Protein AF-A0A6A1UNQ5-F1 (afdb_monomer)

Organism: NCBI:txid262757

pLDDT: mean 76.22, std 17.69, range [30.08, 98.0]

Nearest PDB structures (foldseek):
  4lsc-assembly1_A  TM=9.716E-01  e=6.277E-11  Arabidopsis thaliana
  6fg7-assembly2_B  TM=9.434E-01  e=4.125E-11  Arabidopsis thaliana
  3rj0-assembly1_A  TM=9.861E-01  e=1.740E-10  Arabidopsis thaliana
  4z61-assembly1_C  TM=9.660E-01  e=7.979E-11  Arabidopsis thaliana
  3rgx-assembly1_A  TM=9.832E-01  e=1.600E-09  Arabidopsis thaliana

Sequence (459 aa):
MLQIEQLQKEKLELQIFLDMYGQESSDSRDLMEIKESECRANSQAEVLRNALDEHSLELRVKAANEAEAACQQRLSAAEAEISHLRVELDASERDVLELTEAIRRKDVEAEAYIAEIETIGQAYEDMQTQNQHLLQQVTERDDYNLKLVSESVKTKQARSVLLSEKQALAKQLRQINASVESLKMRISQSEEQFESCRWRLFVTEAIRSTQEERHLAVNLETAKWELADAEKELKWLKAAVASSEKEYEQIEPDRDDLQIDFENERSSRKKLEEELMELNTKVAEMTSEAGEAAIQKLLDEIKSCKSILKCSVCSDRPKETISVANNSLNGSIPIEIGHLKQLQGLCLSHNNLSGKIPDQISDLTNLEILDLSANQLTGEIPASLANLHFLDKFSIASNKLHGPIPSGTQLQSFNAICYEGNSGLCGPPLPNQCAHITGNKGDNDIHDEENKHQSHGFI

Radius of gyration: 66.49 Å; Cα contacts (8 Å, |Δi|>4): 310; chains: 1; bounding box: 176×73×215 Å

Mean predicted aligned error: 22.33 Å

Foldseek 3Di:
DVVVVVVVVVVVVVVVVVVVVVVVVVPPPPPVVVVVVVVVVVVVVVVVVVVVVVVVLVVVVVVLVVLLVVLVVVLVVVLVVVVVVVVVVVVVVVVVVVVVVVVVVVVVVVVVVVVVVVVVVVVVVVVVVVVVVVVVVVVVVVVVVVVVVVVVVVVVVVVVVVVVVVVVVVVVVVVVVVVVVVVVVVVVVVVDPDDDDDDDPPPPVVVVVVVVVVVVVVVVVVVVVVVVVVVVVVVVVVVVVVVVVVVVVVVVVVVVVVVVVVVVVVVVVVVVVVVVVVVVVVVCVCVPPVVVVVVVVVVVSSVVSVVSSVDPSCVPPPAAEDAPEQDADEEEDDLCVLVPQRHQYYHHYNYAYEEADHLSVLSNQNHQYDHQYHYAYEEEDPLSVLSNVNHNYAAHEQYQYADEDNPPGCSLVDAPNSHYNHPHYADPPDPHHDDPPPDDPDDDDDDDDDDDDDDDDDD

Secondary structure (DSSP, 8-state):
-HHHHHHHHHHHHHHHHHHHHHHHTT----HHHHHHHHHHHHHHHHHHHHHHHHHHHHHHHHHHHHHHHHHHHHHHHHHHHHHHHHHHHHHHHHHHHHHHHHHHHHHHHHHHHHHHHHHHHHHHHHHHHHHHHHHHHHHHHHHHHHHHHHHHHHHHHHHHHHHHHHHHHHHHHHHHHHHHHHHHHHHHTTT-S-----SSSSSTTHHHHHHHHHHHHHHHHHHHHHHHHHHHHHHHHHHHHHHHHHHHHHHHHHHHHHHHHHHHHHHHHHHHHHHHHHHHHHHHHHTSHHHHHHHHHHHHHHHHHHHHHT-TTGGGS--EEEE--SS--EEPPPGGGGG-TTEEEEE--SSEEEEPPPGGGTT-TT--EEE--SSEEEEPPPGGGGG-TT--EEE--SSEEEEE--TTSGGGGS-GGGTTT-TEEESTTSS-PPP------------------------

Structure (mmCIF, N/CA/C/O backbone):
data_AF-A0A6A1UNQ5-F1
#
_entry.id   AF-A0A6A1UNQ5-F1
#
loop_
_atom_site.group_PDB
_atom_site.id
_atom_site.type_symbol
_atom_site.label_atom_id
_atom_site.label_alt_id
_atom_site.label_comp_id
_atom_site.label_asym_id
_atom_site.label_entity_id
_atom_site.label_seq_id
_atom_site.pdbx_PDB_ins_code
_atom_site.Cartn_x
_atom_site.Cartn_y
_atom_site.Cartn_z
_atom_site.occupancy
_atom_site.B_iso_or_equiv
_atom_site.auth_seq_id
_atom_site.auth_comp_id
_atom_site.auth_asym_id
_atom_site.auth_atom_id
_atom_site.pdbx_PDB_model_num
ATOM 1 N N . MET A 1 1 ? 103.654 -16.422 -97.496 1.00 58.81 1 MET A N 1
ATOM 2 C CA . MET A 1 1 ? 102.322 -17.005 -97.223 1.00 58.81 1 MET A CA 1
ATOM 3 C C . MET A 1 1 ? 101.925 -16.834 -95.761 1.00 58.81 1 MET A C 1
ATOM 5 O O . MET A 1 1 ? 100.961 -16.126 -95.533 1.00 58.81 1 MET A O 1
ATOM 9 N N . LEU A 1 2 ? 102.713 -17.322 -94.795 1.00 59.50 2 LEU A N 1
ATOM 10 C CA . LEU A 1 2 ? 102.436 -17.196 -93.347 1.00 59.50 2 LEU A CA 1
ATOM 11 C C . LEU A 1 2 ? 102.111 -15.771 -92.843 1.00 59.50 2 LEU A C 1
ATOM 13 O O . LEU A 1 2 ? 101.219 -15.588 -92.026 1.00 59.50 2 LEU A O 1
ATOM 17 N N . GLN A 1 3 ? 102.780 -14.741 -93.365 1.00 59.69 3 GLN A N 1
ATOM 18 C CA . GLN A 1 3 ? 102.559 -13.349 -92.940 1.00 59.69 3 GLN A CA 1
ATOM 19 C C . GLN A 1 3 ? 101.231 -12.750 -93.445 1.00 59.69 3 GLN A C 1
ATOM 21 O O . GLN A 1 3 ? 100.698 -11.828 -92.838 1.00 59.69 3 GLN A O 1
ATOM 26 N N . ILE A 1 4 ? 100.685 -13.283 -94.544 1.00 71.12 4 ILE A N 1
ATOM 27 C CA . ILE A 1 4 ? 99.408 -12.832 -95.121 1.00 71.12 4 ILE A CA 1
ATOM 28 C C . ILE A 1 4 ? 98.239 -13.457 -94.353 1.00 71.12 4 ILE A C 1
ATOM 30 O O . ILE A 1 4 ? 97.272 -12.761 -94.059 1.00 71.12 4 ILE A O 1
ATOM 34 N N . GLU A 1 5 ? 98.353 -14.729 -93.964 1.00 72.44 5 GLU A N 1
ATOM 35 C CA . GLU A 1 5 ? 97.358 -15.394 -93.110 1.00 72.44 5 GLU A CA 1
ATOM 36 C C . GLU A 1 5 ? 97.272 -14.749 -91.724 1.00 72.44 5 GLU A C 1
ATOM 38 O O . GLU A 1 5 ? 96.177 -14.573 -91.194 1.00 72.44 5 GLU A O 1
ATOM 43 N N . GLN A 1 6 ? 98.406 -14.327 -91.156 1.00 73.81 6 GLN A N 1
ATOM 44 C CA . GLN A 1 6 ? 98.418 -13.654 -89.858 1.00 73.81 6 GLN A CA 1
ATOM 45 C C . GLN A 1 6 ? 97.733 -12.282 -89.907 1.00 73.81 6 GLN A C 1
ATOM 47 O O . GLN A 1 6 ? 96.902 -11.984 -89.054 1.00 73.81 6 GLN A O 1
ATOM 52 N N . LEU A 1 7 ? 97.985 -11.495 -90.957 1.00 74.19 7 LEU A N 1
ATOM 53 C CA . LEU A 1 7 ? 97.310 -10.210 -91.167 1.00 74.19 7 LEU A CA 1
ATOM 54 C C . LEU A 1 7 ? 95.812 -10.370 -91.473 1.00 74.19 7 LEU A C 1
ATOM 56 O O . LEU A 1 7 ? 95.006 -9.527 -91.087 1.00 74.19 7 LEU A O 1
ATOM 60 N N . GLN A 1 8 ? 95.411 -11.450 -92.150 1.00 75.69 8 GLN A N 1
ATOM 61 C CA . GLN A 1 8 ? 93.995 -11.763 -92.362 1.00 75.69 8 GLN A CA 1
ATOM 62 C C . GLN A 1 8 ? 93.298 -12.174 -91.066 1.00 75.69 8 GLN A C 1
ATOM 64 O O . GLN A 1 8 ? 92.148 -11.791 -90.857 1.00 75.69 8 GLN A O 1
ATOM 69 N N . LYS A 1 9 ? 93.995 -12.898 -90.186 1.00 79.19 9 LYS A N 1
ATOM 70 C CA . LYS A 1 9 ? 93.487 -13.270 -88.866 1.00 79.19 9 LYS A CA 1
ATOM 71 C C . LYS A 1 9 ? 93.325 -12.048 -87.960 1.00 79.19 9 LYS A C 1
ATOM 73 O O . LYS A 1 9 ? 92.250 -11.864 -87.403 1.00 79.19 9 LYS A O 1
ATOM 78 N N . GLU A 1 10 ? 94.325 -11.171 -87.902 1.00 79.62 10 GLU A N 1
ATOM 79 C CA . GLU A 1 10 ? 94.249 -9.913 -87.143 1.00 79.62 10 GLU A CA 1
ATOM 80 C C . GLU A 1 10 ? 93.147 -8.986 -87.676 1.00 79.62 10 GLU A C 1
ATOM 82 O O . GLU A 1 10 ? 92.424 -8.367 -86.899 1.00 79.62 10 GLU A O 1
ATOM 87 N N . LYS A 1 11 ? 92.944 -8.934 -89.000 1.00 81.06 11 LYS A N 1
ATOM 88 C CA . LYS A 1 11 ? 91.827 -8.192 -89.603 1.00 81.06 11 LYS A CA 1
ATOM 89 C C . LYS A 1 11 ? 90.465 -8.770 -89.204 1.00 81.06 11 LYS A C 1
ATOM 91 O O . LYS A 1 11 ? 89.532 -8.004 -88.982 1.00 81.06 11 LYS A O 1
ATOM 96 N N . LEU A 1 12 ? 90.339 -10.096 -89.136 1.00 79.88 12 LEU A N 1
ATOM 97 C CA . LEU A 1 12 ? 89.098 -10.756 -88.726 1.00 79.88 12 LEU A CA 1
ATOM 98 C C . LEU A 1 12 ? 88.808 -10.509 -87.239 1.00 79.88 12 LEU A C 1
ATOM 100 O O . LEU A 1 12 ? 87.676 -10.204 -86.882 1.00 79.88 12 LEU A O 1
ATOM 104 N N . GLU A 1 13 ? 89.837 -10.579 -86.391 1.00 76.50 13 GLU A N 1
ATOM 105 C CA . GLU A 1 13 ? 89.735 -10.280 -84.959 1.00 76.50 13 GLU A CA 1
ATOM 106 C C . GLU A 1 13 ? 89.349 -8.811 -84.725 1.00 76.50 13 GLU A C 1
ATOM 108 O O . GLU A 1 13 ? 88.429 -8.536 -83.958 1.00 76.50 13 GLU A O 1
ATOM 113 N N . LEU A 1 14 ? 89.957 -7.867 -85.450 1.00 76.56 14 LEU A N 1
ATOM 114 C CA . LEU A 1 14 ? 89.588 -6.448 -85.385 1.00 76.56 14 LEU A CA 1
ATOM 115 C C . LEU A 1 14 ? 88.168 -6.172 -85.899 1.00 76.56 14 LEU A C 1
ATOM 117 O O . LEU A 1 14 ? 87.483 -5.323 -85.336 1.00 76.56 14 LEU A O 1
ATOM 121 N N . GLN A 1 15 ? 87.706 -6.891 -86.928 1.00 75.62 15 GLN A N 1
ATOM 122 C CA . GLN A 1 15 ? 86.331 -6.778 -87.425 1.00 75.62 15 GLN A CA 1
ATOM 123 C C . GLN A 1 15 ? 85.318 -7.289 -86.392 1.00 75.62 15 GLN A C 1
ATOM 125 O O . GLN A 1 15 ? 84.301 -6.642 -86.172 1.00 75.62 15 GLN A O 1
ATOM 130 N N . ILE A 1 16 ? 85.628 -8.391 -85.702 1.00 75.94 16 ILE A N 1
ATOM 131 C CA . ILE A 1 16 ? 84.797 -8.920 -84.612 1.00 75.94 16 ILE A CA 1
ATOM 132 C C . ILE A 1 16 ? 84.729 -7.921 -83.447 1.00 75.94 16 ILE A C 1
ATOM 134 O O . ILE A 1 16 ? 83.651 -7.693 -82.904 1.00 75.94 16 ILE A O 1
ATOM 138 N N . PHE A 1 17 ? 85.846 -7.276 -83.091 1.00 70.62 17 PHE A N 1
ATOM 139 C CA . PHE A 1 17 ? 85.850 -6.235 -82.057 1.00 70.62 17 PHE A CA 1
ATOM 140 C C . PHE A 1 17 ? 85.042 -4.990 -82.457 1.00 70.62 17 PHE A C 1
ATOM 142 O O . PHE A 1 17 ? 84.360 -4.415 -81.610 1.00 70.62 17 PHE A O 1
ATOM 149 N N . LEU A 1 18 ? 85.079 -4.590 -83.732 1.00 66.94 18 LEU A N 1
ATOM 150 C CA . LEU A 1 18 ? 84.267 -3.492 -84.272 1.00 66.94 18 LEU A CA 1
ATOM 151 C C . LEU A 1 18 ? 82.770 -3.826 -84.290 1.00 66.94 18 LEU A C 1
ATOM 153 O O . LEU A 1 18 ? 81.961 -2.972 -83.932 1.00 66.94 18 LEU A O 1
ATOM 157 N N . ASP A 1 19 ? 82.406 -5.060 -84.639 1.00 67.12 19 ASP A N 1
ATOM 158 C CA . ASP A 1 19 ? 81.012 -5.515 -84.642 1.00 67.12 19 ASP A CA 1
ATOM 159 C C . ASP A 1 19 ? 80.464 -5.655 -83.205 1.00 67.12 19 ASP A C 1
ATOM 161 O O . ASP A 1 19 ? 79.314 -5.296 -82.950 1.00 67.12 19 ASP A O 1
ATOM 165 N N . MET A 1 20 ? 81.296 -6.067 -82.237 1.00 60.88 20 MET A N 1
ATOM 166 C CA . MET A 1 20 ? 80.952 -6.074 -80.805 1.00 60.88 20 MET A CA 1
ATOM 167 C C . MET A 1 20 ? 80.723 -4.663 -80.240 1.00 60.88 20 MET A C 1
ATOM 169 O O . MET A 1 20 ? 79.710 -4.426 -79.586 1.00 60.88 20 MET A O 1
ATOM 173 N N . TYR A 1 21 ? 81.621 -3.708 -80.514 1.00 57.09 21 TYR A N 1
ATOM 174 C CA . TYR A 1 21 ? 81.447 -2.317 -80.066 1.00 57.09 21 TYR A CA 1
ATOM 175 C C . TYR A 1 21 ? 80.288 -1.610 -80.793 1.00 57.09 21 TYR A C 1
ATOM 177 O O . TYR A 1 21 ? 79.617 -0.756 -80.211 1.00 57.09 21 TYR A O 1
ATOM 185 N N . GLY A 1 22 ? 80.000 -1.990 -82.043 1.00 58.03 22 GLY A N 1
ATOM 186 C CA . GLY A 1 22 ? 78.801 -1.561 -82.765 1.00 58.03 22 GLY A CA 1
ATOM 187 C C . GLY A 1 22 ? 77.507 -2.056 -82.106 1.00 58.03 22 GLY A C 1
ATOM 188 O O . GLY A 1 22 ? 76.525 -1.310 -82.038 1.00 58.03 22 GLY A O 1
ATOM 189 N N . GLN A 1 23 ? 77.514 -3.271 -81.546 1.00 52.44 23 GLN A N 1
ATOM 190 C CA . GLN A 1 23 ? 76.373 -3.833 -80.818 1.00 52.44 23 GLN A CA 1
ATOM 191 C C . GLN A 1 23 ? 76.189 -3.238 -79.413 1.00 52.44 23 GLN A C 1
ATOM 193 O O . GLN A 1 23 ? 75.061 -2.921 -79.050 1.00 52.44 23 GLN A O 1
ATOM 198 N N . GLU A 1 24 ? 77.258 -2.949 -78.665 1.00 47.50 24 GLU A N 1
ATOM 199 C CA . GLU A 1 24 ? 77.140 -2.237 -77.375 1.00 47.50 24 GLU A CA 1
ATOM 200 C C . GLU A 1 24 ? 76.634 -0.788 -77.523 1.00 47.50 24 GLU A C 1
ATOM 202 O O . GLU A 1 24 ? 76.047 -0.241 -76.592 1.00 47.50 24 GLU A O 1
ATOM 207 N N . SER A 1 25 ? 76.789 -0.168 -78.701 1.00 48.22 25 SER A N 1
ATOM 208 C CA . SER A 1 25 ? 76.203 1.151 -78.998 1.00 48.22 25 SER A CA 1
ATOM 209 C C . SER A 1 25 ? 74.740 1.109 -79.466 1.00 48.22 25 SER A C 1
ATOM 211 O O . SER A 1 25 ? 74.095 2.154 -79.535 1.00 48.22 25 SER A O 1
ATOM 213 N N . SER A 1 26 ? 74.212 -0.079 -79.787 1.00 47.91 26 SER A N 1
ATOM 214 C CA . SER A 1 26 ? 72.821 -0.279 -80.228 1.00 47.91 26 SER A CA 1
ATOM 215 C C . SER A 1 26 ? 71.941 -0.984 -79.196 1.00 47.91 26 SER A C 1
ATOM 217 O O . SER A 1 26 ? 70.724 -0.970 -79.347 1.00 47.91 26 SER A O 1
ATOM 219 N N . ASP A 1 27 ? 72.515 -1.476 -78.095 1.00 48.84 27 ASP A N 1
ATOM 220 C CA . ASP A 1 27 ? 71.769 -1.888 -76.900 1.00 48.84 27 ASP A CA 1
ATOM 221 C C . ASP A 1 27 ? 71.540 -0.702 -75.934 1.00 48.84 27 ASP A C 1
ATOM 223 O O . ASP A 1 27 ? 71.506 -0.838 -74.712 1.00 48.84 27 ASP A O 1
ATOM 227 N N . SER A 1 28 ? 71.332 0.497 -76.496 1.00 48.97 28 SER A N 1
ATOM 228 C CA . SER A 1 28 ? 70.582 1.558 -75.822 1.00 48.97 28 SER A CA 1
ATOM 229 C C . SER A 1 28 ? 69.104 1.195 -75.916 1.00 48.97 28 SER A C 1
ATOM 231 O O . SER A 1 28 ? 68.354 1.770 -76.700 1.00 48.97 28 SER A O 1
ATOM 233 N N . ARG A 1 29 ? 68.651 0.246 -75.088 1.00 54.19 29 ARG A N 1
ATOM 234 C CA . ARG A 1 29 ? 67.328 0.463 -74.495 1.00 54.19 29 ARG A CA 1
ATOM 235 C C . ARG A 1 29 ? 67.486 1.754 -73.726 1.00 54.19 29 ARG A C 1
ATOM 237 O O . ARG A 1 29 ? 68.144 1.761 -72.683 1.00 54.19 29 ARG A O 1
ATOM 244 N N . ASP A 1 30 ? 67.008 2.841 -74.325 1.00 57.91 30 ASP A N 1
ATOM 245 C CA . ASP A 1 30 ? 67.205 4.179 -73.805 1.00 57.91 30 ASP A CA 1
ATOM 246 C C . ASP A 1 30 ? 66.888 4.138 -72.314 1.00 57.91 30 ASP A C 1
ATOM 248 O O . ASP A 1 30 ? 65.878 3.584 -71.882 1.00 57.91 30 ASP A O 1
ATOM 252 N N . LEU A 1 31 ? 67.766 4.696 -71.486 1.00 57.25 31 LEU A N 1
ATOM 253 C CA . LEU A 1 31 ? 67.585 4.751 -70.030 1.00 57.25 31 LEU A CA 1
ATOM 254 C C . LEU A 1 31 ? 66.201 5.341 -69.658 1.00 57.25 31 LEU A C 1
ATOM 256 O O . LEU A 1 31 ? 65.671 5.110 -68.572 1.00 57.25 31 LEU A O 1
ATOM 260 N N . MET A 1 32 ? 65.609 6.069 -70.608 1.00 62.66 32 MET A N 1
ATOM 261 C CA . MET A 1 32 ? 64.231 6.535 -70.660 1.00 62.66 32 MET A CA 1
ATOM 262 C C . MET A 1 32 ? 63.181 5.415 -70.787 1.00 62.66 32 MET A C 1
ATOM 264 O O . MET A 1 32 ? 62.243 5.425 -70.004 1.00 62.66 32 MET A O 1
ATOM 268 N N . GLU A 1 33 ? 63.330 4.430 -71.675 1.00 63.22 33 GLU A N 1
ATOM 269 C CA . GLU A 1 33 ? 62.412 3.286 -71.825 1.00 63.22 33 GLU A CA 1
ATOM 270 C C . GLU A 1 33 ? 62.421 2.363 -70.600 1.00 63.22 33 GLU A C 1
ATOM 272 O O . GLU A 1 33 ? 61.367 1.878 -70.181 1.00 63.22 33 GLU A O 1
ATOM 277 N N . ILE A 1 34 ? 63.589 2.156 -69.976 1.00 64.69 34 ILE A N 1
ATOM 278 C CA . ILE A 1 34 ? 63.697 1.380 -68.729 1.00 64.69 34 ILE A CA 1
ATOM 279 C C . ILE A 1 34 ? 62.994 2.126 -67.591 1.00 64.69 34 ILE A C 1
ATOM 281 O O . ILE A 1 34 ? 62.132 1.542 -66.934 1.00 64.69 34 ILE A O 1
ATOM 285 N N . LYS A 1 35 ? 63.268 3.426 -67.415 1.00 67.31 35 LYS A N 1
ATOM 286 C CA . LYS A 1 35 ? 62.558 4.269 -66.436 1.00 67.31 35 LYS A CA 1
ATOM 287 C C . LYS A 1 35 ? 61.059 4.334 -66.700 1.00 67.31 35 LYS A C 1
ATOM 289 O O . LYS A 1 35 ? 60.270 4.336 -65.765 1.00 67.31 35 LYS A O 1
ATOM 294 N N . GLU A 1 36 ? 60.647 4.369 -67.959 1.00 69.94 36 GLU A N 1
ATOM 295 C CA . GLU A 1 36 ? 59.236 4.386 -68.326 1.00 69.94 36 GLU A CA 1
ATOM 296 C C . GLU A 1 36 ? 58.572 3.027 -68.052 1.00 69.94 36 GLU A C 1
ATOM 298 O O . GLU A 1 36 ? 57.441 2.977 -67.574 1.00 69.94 36 GLU A O 1
ATOM 303 N N . SER A 1 37 ? 59.276 1.912 -68.278 1.00 69.00 37 SER A N 1
ATOM 304 C CA . SER A 1 37 ? 58.806 0.573 -67.900 1.00 69.00 37 SER A CA 1
ATOM 305 C C . SER A 1 37 ? 58.693 0.396 -66.380 1.00 69.00 37 SER A C 1
ATOM 307 O O . SER A 1 37 ? 57.712 -0.176 -65.911 1.00 69.00 37 SER A O 1
ATOM 309 N N . GLU A 1 38 ? 59.623 0.967 -65.613 1.00 68.81 38 GLU A N 1
ATOM 310 C CA . GLU A 1 38 ? 59.606 0.980 -64.148 1.00 68.81 38 GLU A CA 1
ATOM 311 C C . GLU A 1 38 ? 58.481 1.875 -63.605 1.00 68.81 38 GLU A C 1
ATOM 313 O O . GLU A 1 38 ? 57.724 1.454 -62.735 1.00 68.81 38 GLU A O 1
ATOM 318 N N . CYS A 1 39 ? 58.283 3.070 -64.174 1.00 72.94 39 CYS A N 1
ATOM 319 C CA . CYS A 1 39 ? 57.145 3.937 -63.854 1.00 72.94 39 CYS A CA 1
ATOM 320 C C . CYS A 1 39 ? 55.804 3.261 -64.168 1.00 72.94 39 CYS A C 1
ATOM 322 O O . CYS A 1 39 ? 54.873 3.353 -63.369 1.00 72.94 39 CYS A O 1
ATOM 324 N N . ARG A 1 40 ? 55.696 2.550 -65.299 1.00 73.75 40 ARG A N 1
ATOM 325 C CA . ARG A 1 40 ? 54.497 1.770 -65.644 1.00 73.75 40 ARG A CA 1
ATOM 326 C C . ARG A 1 40 ? 54.254 0.640 -64.645 1.00 73.75 40 ARG A C 1
ATOM 328 O O . ARG A 1 40 ? 53.124 0.484 -64.193 1.00 73.75 40 ARG A O 1
ATOM 335 N N . ALA A 1 41 ? 55.292 -0.101 -64.262 1.00 68.88 41 ALA A N 1
ATOM 336 C CA . ALA A 1 41 ? 55.184 -1.169 -63.271 1.00 68.88 41 ALA A CA 1
ATOM 337 C C . ALA A 1 41 ? 54.799 -0.633 -61.880 1.00 68.88 41 ALA A C 1
ATOM 339 O O . ALA A 1 41 ? 53.916 -1.193 -61.237 1.00 68.88 41 ALA A O 1
ATOM 340 N N . ASN A 1 42 ? 55.384 0.488 -61.447 1.00 69.62 42 ASN A N 1
ATOM 341 C CA . ASN A 1 42 ? 55.041 1.142 -60.181 1.00 69.62 42 ASN A CA 1
ATOM 342 C C . ASN A 1 42 ? 53.610 1.691 -60.187 1.00 69.62 42 ASN A C 1
ATOM 344 O O . ASN A 1 42 ? 52.881 1.492 -59.221 1.00 69.62 42 ASN A O 1
ATOM 348 N N . SER A 1 43 ? 53.173 2.307 -61.289 1.00 76.50 43 SER A N 1
ATOM 349 C CA . SER A 1 43 ? 51.791 2.771 -61.440 1.00 76.50 43 SER A CA 1
ATOM 350 C C . SER A 1 43 ? 50.796 1.605 -61.422 1.00 76.50 43 SER A C 1
ATOM 352 O O . SER A 1 43 ? 49.768 1.684 -60.757 1.00 76.50 43 SER A O 1
ATOM 354 N N . GLN A 1 44 ? 51.114 0.483 -62.075 1.00 73.38 44 GLN A N 1
ATOM 355 C CA . GLN A 1 44 ? 50.281 -0.723 -62.035 1.00 73.38 44 GLN A CA 1
ATOM 356 C C . GLN A 1 44 ? 50.243 -1.364 -60.641 1.00 73.38 44 GLN A C 1
ATOM 358 O O . GLN A 1 44 ? 49.175 -1.775 -60.189 1.00 73.38 44 GLN A O 1
ATOM 363 N N . ALA A 1 45 ? 51.377 -1.419 -59.940 1.00 66.06 45 ALA A N 1
ATOM 364 C CA . ALA A 1 45 ? 51.443 -1.902 -58.563 1.00 66.06 45 ALA A CA 1
ATOM 365 C C . ALA A 1 45 ? 50.639 -1.006 -57.607 1.00 66.06 45 ALA A C 1
ATOM 367 O O . ALA A 1 45 ? 49.970 -1.510 -56.709 1.00 66.06 45 ALA A O 1
ATOM 368 N N . GLU A 1 46 ? 50.653 0.309 -57.824 1.00 73.00 46 GLU A N 1
ATOM 369 C CA . GLU A 1 46 ? 49.872 1.269 -57.048 1.00 73.00 46 GLU A CA 1
ATOM 370 C C . GLU A 1 46 ? 48.366 1.139 -57.308 1.00 73.00 46 GLU A C 1
ATOM 372 O O . GLU A 1 46 ? 47.590 1.128 -56.357 1.00 73.00 46 GLU A O 1
ATOM 377 N N . VAL A 1 47 ? 47.946 0.931 -58.561 1.00 77.94 47 VAL A N 1
ATOM 378 C CA . VAL A 1 47 ? 46.539 0.643 -58.895 1.00 77.94 47 VAL A CA 1
ATOM 379 C C . VAL A 1 47 ? 46.068 -0.657 -58.240 1.00 77.94 47 VAL A C 1
ATOM 381 O O . VAL A 1 47 ? 44.984 -0.691 -57.664 1.00 77.94 47 VAL A O 1
ATOM 384 N N . LEU A 1 48 ? 46.880 -1.718 -58.280 1.00 62.56 48 LEU A N 1
ATOM 385 C CA . LEU A 1 48 ? 46.545 -2.992 -57.637 1.00 62.56 48 LEU A CA 1
ATOM 386 C C . LEU A 1 48 ? 46.498 -2.880 -56.110 1.00 62.56 48 LEU A C 1
ATOM 388 O O . LEU A 1 48 ? 45.609 -3.460 -55.492 1.00 62.56 48 LEU A O 1
ATOM 392 N N . ARG A 1 49 ? 47.417 -2.119 -55.503 1.00 66.19 49 ARG A N 1
ATOM 393 C CA . ARG A 1 49 ? 47.399 -1.827 -54.064 1.00 66.19 49 ARG A CA 1
ATOM 394 C C . ARG A 1 49 ? 46.121 -1.084 -53.677 1.00 66.19 49 ARG A C 1
ATOM 396 O O . ARG A 1 49 ? 45.432 -1.526 -52.768 1.00 66.19 49 ARG A O 1
ATOM 403 N N . ASN A 1 50 ? 45.762 -0.039 -54.423 1.00 69.19 50 ASN A N 1
ATOM 404 C CA . ASN A 1 50 ? 44.544 0.731 -54.174 1.00 69.19 50 ASN A CA 1
ATOM 405 C C . ASN A 1 50 ? 43.280 -0.133 -54.327 1.00 69.19 50 ASN A C 1
ATOM 407 O O . ASN A 1 50 ? 42.396 -0.066 -53.481 1.00 69.19 50 ASN A O 1
ATOM 411 N N . ALA A 1 51 ? 43.218 -0.995 -55.348 1.00 66.38 51 ALA A N 1
ATOM 412 C CA . ALA A 1 51 ? 42.091 -1.910 -55.548 1.00 66.38 51 ALA A CA 1
ATOM 413 C C . ALA A 1 51 ? 41.972 -2.960 -54.424 1.00 66.38 51 ALA A C 1
ATOM 415 O O . ALA A 1 51 ? 40.869 -3.326 -54.020 1.00 66.38 51 ALA A O 1
ATOM 416 N N . LEU A 1 52 ? 43.102 -3.446 -53.898 1.00 61.81 52 LEU A N 1
ATOM 417 C CA . LEU A 1 52 ? 43.120 -4.377 -52.768 1.00 61.81 52 LEU A CA 1
ATOM 418 C C . LEU A 1 52 ? 42.681 -3.689 -51.465 1.00 61.81 52 LEU A C 1
ATOM 420 O O . LEU A 1 52 ? 41.915 -4.267 -50.692 1.00 61.81 52 LEU A O 1
ATOM 424 N N . ASP A 1 53 ? 43.130 -2.452 -51.242 1.00 65.81 53 ASP A N 1
ATOM 425 C CA . ASP A 1 53 ? 42.744 -1.644 -50.086 1.00 65.81 53 ASP A CA 1
ATOM 426 C C . ASP A 1 53 ? 41.241 -1.322 -50.110 1.00 65.81 53 ASP A C 1
ATOM 428 O O . ASP A 1 53 ? 40.573 -1.479 -49.083 1.00 65.81 53 ASP A O 1
ATOM 432 N N . GLU A 1 54 ? 40.695 -0.973 -51.279 1.00 66.50 54 GLU A N 1
ATOM 433 C CA . GLU A 1 54 ? 39.267 -0.720 -51.512 1.00 66.50 54 GLU A CA 1
ATOM 434 C C . GLU A 1 54 ? 38.421 -1.974 -51.251 1.00 66.50 54 GLU A C 1
ATOM 436 O O . GLU A 1 54 ? 37.469 -1.930 -50.470 1.00 66.50 54 GLU A O 1
ATOM 441 N N . HIS A 1 55 ? 38.827 -3.134 -51.775 1.00 68.75 55 HIS A N 1
ATOM 442 C CA . HIS A 1 55 ? 38.128 -4.391 -51.503 1.00 68.75 55 HIS A CA 1
ATOM 443 C C . HIS A 1 55 ? 38.204 -4.802 -50.018 1.00 68.75 55 HIS A C 1
ATOM 445 O O . HIS A 1 55 ? 37.231 -5.297 -49.443 1.00 68.75 55 HIS A O 1
ATOM 451 N N . SER A 1 56 ? 39.337 -4.552 -49.348 1.00 66.69 56 SER A N 1
ATOM 452 C CA . SER A 1 56 ? 39.459 -4.764 -47.897 1.00 66.69 56 SER A CA 1
ATOM 453 C C . SER A 1 56 ? 38.530 -3.846 -47.096 1.00 66.69 56 SER A C 1
ATOM 455 O O . SER A 1 56 ? 38.067 -4.210 -46.012 1.00 66.69 56 SER A O 1
ATOM 457 N N . LEU A 1 57 ? 38.281 -2.632 -47.597 1.00 66.31 57 LEU A N 1
ATOM 458 C CA . LEU A 1 57 ? 37.388 -1.663 -46.981 1.00 66.31 57 LEU A CA 1
ATOM 459 C C . LEU A 1 57 ? 35.932 -2.098 -47.164 1.00 66.31 57 LEU A C 1
ATOM 461 O O . LEU A 1 57 ? 35.199 -2.123 -46.181 1.00 66.31 57 LEU A O 1
ATOM 465 N N . GLU A 1 58 ? 35.538 -2.540 -48.359 1.00 70.69 58 GLU A N 1
ATOM 466 C CA . GLU A 1 58 ? 34.200 -3.088 -48.624 1.00 70.69 58 GLU A CA 1
ATOM 467 C C . GLU A 1 58 ? 33.870 -4.282 -47.721 1.00 70.69 58 GLU A C 1
ATOM 469 O O . GLU A 1 58 ? 32.788 -4.339 -47.134 1.00 70.69 58 GLU A O 1
ATOM 474 N N . LEU A 1 59 ? 34.810 -5.218 -47.554 1.00 66.69 59 LEU A N 1
ATOM 475 C CA . LEU A 1 59 ? 34.625 -6.371 -46.669 1.00 66.69 59 LEU A CA 1
ATOM 476 C C . LEU A 1 59 ? 34.491 -5.951 -45.199 1.00 66.69 59 LEU A C 1
ATOM 478 O O . LEU A 1 59 ? 33.642 -6.488 -44.485 1.00 66.69 59 LEU A O 1
ATOM 482 N N . ARG A 1 60 ? 35.279 -4.965 -44.749 1.00 61.22 60 ARG A N 1
ATOM 483 C CA . ARG A 1 60 ? 35.167 -4.403 -43.393 1.00 61.22 60 ARG A CA 1
ATOM 484 C C . ARG A 1 60 ? 33.841 -3.680 -43.178 1.00 61.22 60 ARG A C 1
ATOM 486 O O . ARG A 1 60 ? 33.230 -3.863 -42.131 1.00 61.22 60 ARG A O 1
ATOM 493 N N . VAL A 1 61 ? 33.374 -2.911 -44.160 1.00 65.44 61 VAL A N 1
ATOM 494 C CA . VAL A 1 61 ? 32.076 -2.219 -44.116 1.00 65.44 61 VAL A CA 1
ATOM 495 C C . VAL A 1 61 ? 30.930 -3.225 -44.095 1.00 65.44 61 VAL A C 1
ATOM 497 O O . VAL A 1 61 ? 30.001 -3.074 -43.309 1.00 65.44 61 VAL A O 1
ATOM 500 N N . LYS A 1 62 ? 31.000 -4.291 -44.897 1.00 68.69 62 LYS A N 1
ATOM 501 C CA . LYS A 1 62 ? 29.983 -5.346 -44.890 1.00 68.69 62 LYS A CA 1
ATOM 502 C C . LYS A 1 62 ? 29.918 -6.065 -43.539 1.00 68.69 62 LYS A C 1
ATOM 504 O O . LYS A 1 62 ? 28.831 -6.211 -42.993 1.00 68.69 62 LYS A O 1
ATOM 509 N N . ALA A 1 63 ? 31.068 -6.434 -42.972 1.00 61.59 63 ALA A N 1
ATOM 510 C CA . ALA A 1 63 ? 31.134 -7.043 -41.644 1.00 61.59 63 ALA A CA 1
ATOM 511 C C . ALA A 1 63 ? 30.640 -6.092 -40.536 1.00 61.59 63 ALA A C 1
ATOM 513 O O . ALA A 1 63 ? 29.961 -6.531 -39.611 1.00 61.59 63 ALA A O 1
ATOM 514 N N . ALA A 1 64 ? 30.937 -4.791 -40.643 1.00 57.16 64 ALA A N 1
ATOM 515 C CA . ALA A 1 64 ? 30.435 -3.777 -39.719 1.00 57.16 64 ALA A CA 1
ATOM 516 C C . ALA A 1 64 ? 28.908 -3.623 -39.813 1.00 57.16 64 ALA A C 1
ATOM 518 O O . ALA A 1 64 ? 28.250 -3.642 -38.780 1.00 57.16 64 ALA A O 1
ATOM 519 N N . ASN A 1 65 ? 28.340 -3.572 -41.023 1.00 61.69 65 ASN A N 1
ATOM 520 C CA . ASN A 1 65 ? 26.890 -3.488 -41.237 1.00 61.69 65 ASN A CA 1
ATOM 521 C C . ASN A 1 65 ? 26.156 -4.742 -40.732 1.00 61.69 65 ASN A C 1
ATOM 523 O O . ASN A 1 65 ? 25.072 -4.642 -40.164 1.00 61.69 65 ASN A O 1
ATOM 527 N N . GLU A 1 66 ? 26.730 -5.933 -40.930 1.00 68.00 66 GLU A N 1
ATOM 528 C CA . GLU A 1 66 ? 26.165 -7.187 -40.413 1.00 68.00 66 GLU A CA 1
ATOM 529 C C . GLU A 1 66 ? 26.207 -7.227 -38.874 1.00 68.00 66 GLU A C 1
ATOM 531 O O . GLU A 1 66 ? 25.233 -7.636 -38.238 1.00 68.00 66 GLU A O 1
ATOM 536 N N . ALA A 1 67 ? 27.296 -6.744 -38.263 1.00 60.25 67 ALA A N 1
ATOM 537 C CA . ALA A 1 67 ? 27.410 -6.613 -36.811 1.00 60.25 67 ALA A CA 1
ATOM 538 C C . ALA A 1 67 ? 26.446 -5.557 -36.241 1.00 60.25 67 ALA A C 1
ATOM 540 O O . ALA A 1 67 ? 25.807 -5.806 -35.220 1.00 60.25 67 ALA A O 1
ATOM 541 N N . GLU A 1 68 ? 26.299 -4.414 -36.911 1.00 61.28 68 GLU A N 1
ATOM 542 C CA . GLU A 1 68 ? 25.339 -3.356 -36.582 1.00 61.28 68 GLU A CA 1
ATOM 543 C C . GLU A 1 68 ? 23.897 -3.867 -36.661 1.00 61.28 68 GLU A C 1
ATOM 545 O O . GLU A 1 68 ? 23.146 -3.701 -35.703 1.00 61.28 68 GLU A O 1
ATOM 550 N N . ALA A 1 69 ? 23.524 -4.584 -37.724 1.00 64.69 69 ALA A N 1
ATOM 551 C CA . ALA A 1 69 ? 22.191 -5.171 -37.859 1.00 64.69 69 ALA A CA 1
ATOM 552 C C . ALA A 1 69 ? 21.882 -6.183 -36.740 1.00 64.69 69 ALA A C 1
ATOM 554 O O . ALA A 1 69 ? 20.804 -6.142 -36.143 1.00 64.69 69 ALA A O 1
ATOM 555 N N . ALA A 1 70 ? 22.836 -7.059 -36.404 1.00 60.00 70 ALA A N 1
ATOM 556 C CA . ALA A 1 70 ? 22.686 -8.002 -35.296 1.00 60.00 70 ALA A CA 1
ATOM 557 C C . ALA A 1 70 ? 22.571 -7.286 -33.936 1.00 60.00 70 ALA A C 1
ATOM 559 O O . ALA A 1 70 ? 21.799 -7.698 -33.067 1.00 60.00 70 ALA A O 1
ATOM 560 N N . CYS A 1 71 ? 23.319 -6.197 -33.755 1.00 59.06 71 CYS A N 1
ATOM 561 C CA . CYS A 1 71 ? 23.296 -5.372 -32.553 1.00 59.06 71 CYS A CA 1
ATOM 562 C C . CYS A 1 71 ? 21.959 -4.628 -32.404 1.00 59.06 71 CYS A C 1
ATOM 564 O O . CYS A 1 71 ? 21.349 -4.671 -31.336 1.00 59.06 71 CYS A O 1
ATOM 566 N N . GLN A 1 72 ? 21.448 -4.050 -33.493 1.00 63.56 72 GLN A N 1
ATOM 567 C CA . GLN A 1 72 ? 20.157 -3.368 -33.544 1.00 63.56 72 GLN A CA 1
ATOM 568 C C . GLN A 1 72 ? 18.997 -4.327 -33.257 1.00 63.56 72 GLN A C 1
ATOM 570 O O . GLN A 1 72 ? 18.082 -3.995 -32.505 1.00 63.56 72 GLN A O 1
ATOM 575 N N . GLN A 1 73 ? 19.052 -5.549 -33.797 1.00 69.81 73 GLN A N 1
ATOM 576 C CA . GLN A 1 73 ? 18.042 -6.569 -33.522 1.00 69.81 73 GLN A CA 1
ATOM 577 C C . GLN A 1 73 ? 18.034 -6.963 -32.038 1.00 69.81 73 GLN A C 1
ATOM 579 O O . GLN A 1 73 ? 16.967 -7.020 -31.425 1.00 69.81 73 GLN A O 1
ATOM 584 N N . ARG A 1 74 ? 19.210 -7.176 -31.433 1.00 65.44 74 ARG A N 1
ATOM 585 C CA . ARG A 1 74 ? 19.323 -7.471 -29.995 1.00 65.44 74 ARG A CA 1
ATOM 586 C C . ARG A 1 74 ? 18.836 -6.314 -29.126 1.00 65.44 74 ARG A C 1
ATOM 588 O O . ARG A 1 74 ? 18.152 -6.567 -28.139 1.00 65.44 74 ARG A O 1
ATOM 595 N N . LEU A 1 75 ? 19.146 -5.075 -29.507 1.00 62.25 75 LEU A N 1
ATOM 596 C CA . LEU A 1 75 ? 18.665 -3.882 -28.814 1.00 62.25 75 LEU A CA 1
ATOM 597 C C . LEU A 1 75 ? 17.133 -3.806 -28.854 1.00 62.25 75 LEU A C 1
ATOM 599 O O . LEU A 1 75 ? 16.517 -3.661 -27.806 1.00 62.25 75 LEU A O 1
ATOM 603 N N . SER A 1 76 ? 16.522 -4.011 -30.025 1.00 67.81 76 SER A N 1
ATOM 604 C CA . SER A 1 76 ? 15.059 -3.986 -30.170 1.00 67.81 76 SER A CA 1
ATOM 605 C C . SER A 1 76 ? 14.353 -5.065 -29.338 1.00 67.81 76 SER A C 1
ATOM 607 O O . SER A 1 76 ? 13.304 -4.811 -28.750 1.00 67.81 76 SER A O 1
ATOM 609 N N . ALA A 1 77 ? 14.946 -6.261 -29.239 1.00 69.62 77 ALA A N 1
ATOM 610 C CA . ALA A 1 77 ? 14.411 -7.346 -28.423 1.00 69.62 77 ALA A CA 1
ATOM 611 C C . ALA A 1 77 ? 14.505 -7.023 -26.923 1.00 69.62 77 ALA A C 1
ATOM 613 O O . ALA A 1 77 ? 13.526 -7.198 -26.202 1.00 69.62 77 ALA A O 1
ATOM 614 N N . ALA A 1 78 ? 15.646 -6.492 -26.473 1.00 61.97 78 ALA A N 1
ATOM 615 C CA . ALA A 1 78 ? 15.834 -6.074 -25.086 1.00 61.97 78 ALA A CA 1
ATOM 616 C C . ALA A 1 78 ? 14.914 -4.899 -24.705 1.00 61.97 78 ALA A C 1
ATOM 618 O O . ALA A 1 78 ? 14.360 -4.878 -23.611 1.00 61.97 78 ALA A O 1
ATOM 619 N N . GLU A 1 79 ? 14.706 -3.933 -25.604 1.00 69.75 79 GLU A N 1
ATOM 620 C CA . GLU A 1 79 ? 13.777 -2.817 -25.387 1.00 69.75 79 GLU A CA 1
ATOM 621 C C . GLU A 1 79 ? 12.322 -3.296 -25.274 1.00 69.75 79 GLU A C 1
ATOM 623 O O . GLU A 1 79 ? 11.590 -2.825 -24.401 1.00 69.75 79 GLU A O 1
ATOM 628 N N . ALA A 1 80 ? 11.911 -4.269 -26.093 1.00 77.06 80 ALA A N 1
ATOM 629 C CA . ALA A 1 80 ? 10.588 -4.884 -25.993 1.00 77.06 80 ALA A CA 1
ATOM 630 C C . ALA A 1 80 ? 10.402 -5.650 -24.671 1.00 77.06 80 ALA A C 1
ATOM 632 O O . ALA A 1 80 ? 9.356 -5.529 -24.035 1.00 77.06 80 ALA A O 1
ATOM 633 N N . GLU A 1 81 ? 11.420 -6.392 -24.230 1.00 78.00 81 GLU A N 1
ATOM 634 C CA . GLU A 1 81 ? 11.400 -7.125 -22.958 1.00 78.00 81 GLU A CA 1
ATOM 635 C C . GLU A 1 81 ? 11.331 -6.171 -21.755 1.00 78.00 81 GLU A C 1
ATOM 637 O O . GLU A 1 81 ? 10.493 -6.348 -20.873 1.00 78.00 81 GLU A O 1
ATOM 642 N N . ILE A 1 82 ? 12.114 -5.085 -21.758 1.00 67.62 82 ILE A N 1
ATOM 643 C CA . ILE A 1 82 ? 12.034 -4.033 -20.731 1.00 67.62 82 ILE A CA 1
ATOM 644 C C . ILE A 1 82 ? 10.647 -3.381 -20.724 1.00 67.62 82 ILE A C 1
ATOM 646 O O . ILE A 1 82 ? 10.095 -3.124 -19.655 1.00 67.62 82 ILE A O 1
ATOM 650 N N . SER A 1 83 ? 10.069 -3.110 -21.897 1.00 78.75 83 SER A N 1
ATOM 651 C CA . SER A 1 83 ? 8.716 -2.557 -21.982 1.00 78.75 83 SER A CA 1
ATOM 652 C C . SER A 1 83 ? 7.669 -3.511 -21.402 1.00 78.75 83 SER A C 1
ATOM 654 O O . SER A 1 83 ? 6.745 -3.045 -20.743 1.00 78.75 83 SER A O 1
ATOM 656 N N . HIS A 1 84 ? 7.804 -4.821 -21.623 1.00 81.56 84 HIS A N 1
ATOM 657 C CA . HIS A 1 84 ? 6.912 -5.827 -21.043 1.00 81.56 84 HIS A CA 1
ATOM 658 C C . HIS A 1 84 ? 7.034 -5.879 -19.517 1.00 81.56 84 HIS A C 1
ATOM 660 O O . HIS A 1 84 ? 6.030 -5.771 -18.817 1.00 81.56 84 HIS A O 1
ATOM 666 N N . LEU A 1 85 ? 8.265 -5.961 -19.003 1.00 75.31 85 LEU A N 1
ATOM 667 C CA . LEU A 1 85 ? 8.535 -6.000 -17.564 1.00 75.31 85 LEU A CA 1
ATOM 668 C C . LEU A 1 85 ? 8.028 -4.743 -16.844 1.00 75.31 85 LEU A C 1
ATOM 670 O O . LEU A 1 85 ? 7.526 -4.839 -15.730 1.00 75.31 85 LEU A O 1
ATOM 674 N N . ARG A 1 86 ? 8.101 -3.567 -17.482 1.00 80.88 86 ARG A N 1
ATOM 675 C CA . ARG A 1 86 ? 7.520 -2.328 -16.934 1.00 80.88 86 ARG A CA 1
ATOM 676 C C . ARG A 1 86 ? 6.003 -2.413 -16.788 1.00 80.88 86 ARG A C 1
ATOM 678 O O . ARG A 1 86 ? 5.481 -2.015 -15.758 1.00 80.88 86 ARG A O 1
ATOM 685 N N . VAL A 1 87 ? 5.304 -2.965 -17.780 1.00 89.31 87 VAL A N 1
ATOM 686 C CA . VAL A 1 87 ? 3.843 -3.133 -17.714 1.00 89.31 87 VAL A CA 1
ATOM 687 C C . VAL A 1 87 ? 3.444 -4.133 -16.623 1.00 89.31 87 VAL A C 1
ATOM 689 O O . VAL A 1 87 ? 2.460 -3.901 -15.922 1.00 89.31 87 VAL A O 1
ATOM 692 N N . GLU A 1 88 ? 4.195 -5.224 -16.452 1.00 87.06 88 GLU A N 1
ATOM 693 C CA . GLU A 1 88 ? 3.973 -6.179 -15.354 1.00 87.06 88 GLU A CA 1
ATOM 694 C C . GLU A 1 88 ? 4.261 -5.569 -13.977 1.00 87.06 88 GLU A C 1
ATOM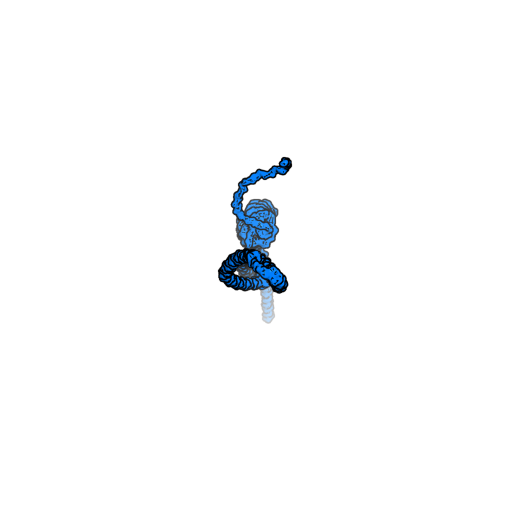 696 O O . GLU A 1 88 ? 3.519 -5.832 -13.027 1.00 87.06 88 GLU A O 1
ATOM 701 N N . LEU A 1 89 ? 5.293 -4.726 -13.868 1.00 80.62 89 LEU A N 1
ATOM 702 C CA . LEU A 1 89 ? 5.592 -3.984 -12.645 1.00 80.62 89 LEU A CA 1
ATOM 703 C C . LEU A 1 89 ? 4.456 -3.010 -12.306 1.00 80.62 89 LEU A C 1
ATOM 705 O O . LEU A 1 89 ? 3.929 -3.074 -11.202 1.00 80.62 89 LEU A O 1
ATOM 709 N N . ASP A 1 90 ? 3.999 -2.203 -13.268 1.00 87.12 90 ASP A N 1
ATOM 710 C CA . ASP A 1 90 ? 2.878 -1.267 -13.089 1.00 87.12 90 ASP A CA 1
ATOM 711 C C . ASP A 1 90 ? 1.558 -1.988 -12.741 1.00 87.12 90 ASP A C 1
ATOM 713 O O . ASP A 1 90 ? 0.675 -1.438 -12.077 1.00 87.12 90 ASP A O 1
ATOM 717 N N . ALA A 1 91 ? 1.360 -3.219 -13.227 1.00 88.25 91 ALA A N 1
ATOM 718 C CA . ALA A 1 91 ? 0.227 -4.054 -12.830 1.00 88.25 91 ALA A CA 1
ATOM 719 C C . ALA A 1 91 ? 0.375 -4.534 -11.380 1.00 88.25 91 ALA A C 1
ATOM 721 O O . ALA A 1 91 ? -0.542 -4.350 -10.585 1.00 88.25 91 ALA A O 1
ATOM 722 N N . SER A 1 92 ? 1.552 -5.046 -11.019 1.00 86.62 92 SER A N 1
ATOM 723 C CA . SER A 1 92 ? 1.842 -5.520 -9.663 1.00 86.62 92 SER A CA 1
ATOM 724 C C . SER A 1 92 ? 1.765 -4.394 -8.624 1.00 86.62 92 SER A C 1
ATOM 726 O O . SER A 1 92 ? 1.234 -4.591 -7.536 1.00 86.62 92 SER A O 1
ATOM 728 N N . GLU A 1 93 ? 2.238 -3.187 -8.951 1.00 85.50 93 GLU A N 1
ATOM 729 C CA . GLU A 1 93 ? 2.128 -2.007 -8.082 1.00 85.50 93 GLU A CA 1
ATOM 730 C C . GLU A 1 93 ? 0.668 -1.603 -7.837 1.00 85.50 93 GLU A C 1
ATOM 732 O O . GLU A 1 93 ? 0.304 -1.224 -6.720 1.00 85.50 93 GLU A O 1
ATOM 737 N N . ARG A 1 94 ? -0.195 -1.724 -8.856 1.00 90.88 94 ARG A N 1
ATOM 738 C CA . ARG A 1 94 ? -1.640 -1.500 -8.696 1.00 90.88 94 ARG A CA 1
ATOM 739 C C . ARG A 1 94 ? -2.278 -2.548 -7.792 1.00 90.88 94 ARG A C 1
ATOM 741 O O . ARG A 1 94 ? -3.027 -2.167 -6.896 1.00 90.88 94 ARG A O 1
ATOM 748 N N . ASP A 1 95 ? -1.933 -3.820 -7.962 1.00 90.06 95 ASP A N 1
ATOM 749 C CA . ASP A 1 95 ? -2.443 -4.900 -7.111 1.00 90.06 95 ASP A CA 1
ATOM 750 C C . ASP A 1 95 ? -2.022 -4.703 -5.643 1.00 90.06 95 ASP A C 1
ATOM 752 O O . ASP A 1 95 ? -2.828 -4.872 -4.727 1.00 90.06 95 ASP A O 1
ATOM 756 N N . VAL A 1 96 ? -0.783 -4.257 -5.395 1.00 84.50 96 VAL A N 1
ATOM 757 C CA . VAL A 1 96 ? -0.301 -3.912 -4.045 1.00 84.50 96 VAL A CA 1
ATOM 758 C C . VAL A 1 96 ? -1.101 -2.758 -3.438 1.00 84.50 96 VAL A C 1
ATOM 760 O O . VAL A 1 96 ? -1.449 -2.812 -2.255 1.00 84.50 96 VAL A O 1
ATOM 763 N N . LEU A 1 97 ? -1.423 -1.720 -4.215 1.00 90.12 97 LEU A N 1
ATOM 764 C CA . LEU A 1 97 ? -2.257 -0.608 -3.745 1.00 90.12 97 LEU A CA 1
ATOM 765 C C . LEU A 1 97 ? -3.683 -1.064 -3.411 1.00 90.12 97 LEU A C 1
ATOM 767 O O . LEU A 1 97 ? -4.215 -0.672 -2.370 1.00 90.12 97 LEU A O 1
ATOM 771 N N . GLU A 1 98 ? -4.288 -1.912 -4.247 1.00 91.62 98 GLU A N 1
ATOM 772 C CA . GLU A 1 98 ? -5.617 -2.475 -3.988 1.00 91.62 98 GLU A CA 1
ATOM 773 C C . GLU A 1 98 ? -5.632 -3.344 -2.724 1.00 91.62 98 GLU A C 1
ATOM 775 O O . GLU A 1 98 ? -6.511 -3.178 -1.874 1.00 91.62 98 GLU A O 1
ATOM 780 N N . LEU A 1 99 ? -4.628 -4.209 -2.547 1.00 88.31 99 LEU A N 1
ATOM 781 C CA . LEU A 1 99 ? -4.472 -5.020 -1.339 1.00 88.31 99 LEU A CA 1
ATOM 782 C C . LEU A 1 99 ? -4.245 -4.157 -0.095 1.00 88.31 99 LEU A C 1
ATOM 784 O O . LEU A 1 99 ? -4.844 -4.417 0.946 1.00 88.31 99 LEU A O 1
ATOM 788 N N . THR A 1 100 ? -3.435 -3.102 -0.196 1.00 89.00 100 THR A N 1
ATOM 789 C CA . THR A 1 100 ? -3.180 -2.175 0.919 1.00 89.00 100 THR A CA 1
ATOM 790 C C . THR A 1 100 ? -4.465 -1.474 1.359 1.00 89.00 100 THR A C 1
ATOM 792 O O . THR A 1 100 ? -4.751 -1.386 2.553 1.00 89.00 100 THR A O 1
ATOM 795 N N . GLU A 1 101 ? -5.282 -1.013 0.411 1.00 92.12 101 GLU A N 1
ATOM 796 C CA . GLU A 1 101 ? -6.568 -0.384 0.717 1.00 92.12 101 GLU A CA 1
ATOM 797 C C . GLU A 1 101 ? -7.584 -1.396 1.273 1.00 92.12 101 GLU A C 1
ATOM 799 O O . GLU A 1 101 ? -8.355 -1.062 2.175 1.00 92.12 101 GLU A O 1
ATOM 804 N N . ALA A 1 102 ? -7.572 -2.643 0.794 1.00 90.62 102 ALA A N 1
ATOM 805 C CA . ALA A 1 102 ? -8.397 -3.715 1.348 1.00 90.62 102 ALA A CA 1
ATOM 806 C C . ALA A 1 102 ? -8.013 -4.042 2.802 1.00 90.62 102 ALA A C 1
ATOM 808 O O . ALA A 1 102 ? -8.901 -4.138 3.652 1.00 90.62 102 ALA A O 1
ATOM 809 N N . ILE A 1 103 ? -6.713 -4.139 3.106 1.00 85.69 103 ILE A N 1
ATOM 810 C CA . ILE A 1 103 ? -6.198 -4.318 4.474 1.00 85.69 103 ILE A CA 1
ATOM 811 C C . ILE A 1 103 ? -6.638 -3.147 5.352 1.00 85.69 103 ILE A C 1
ATOM 813 O O . ILE A 1 103 ? -7.242 -3.365 6.396 1.00 85.69 103 ILE A O 1
ATOM 817 N N . ARG A 1 104 ? -6.458 -1.904 4.886 1.00 94.06 104 ARG A N 1
ATOM 818 C CA . ARG A 1 104 ? -6.874 -0.706 5.627 1.00 94.06 104 ARG A CA 1
ATOM 819 C C . ARG A 1 104 ? -8.369 -0.718 5.963 1.00 94.06 104 ARG A C 1
ATOM 821 O O . ARG A 1 104 ? -8.759 -0.308 7.052 1.00 94.06 104 ARG A O 1
ATOM 828 N N . ARG A 1 105 ? -9.230 -1.174 5.045 1.00 91.25 105 ARG A N 1
ATOM 829 C CA . ARG A 1 105 ? -10.672 -1.326 5.319 1.00 91.25 105 ARG A CA 1
ATOM 830 C C . ARG A 1 105 ? -10.938 -2.379 6.389 1.00 91.25 105 ARG A C 1
ATOM 832 O O . ARG A 1 105 ? -11.774 -2.141 7.255 1.00 91.25 105 ARG A O 1
ATOM 839 N N . LYS A 1 106 ? -10.218 -3.503 6.355 1.00 90.50 106 LYS A N 1
ATOM 840 C CA . LYS A 1 106 ? -10.324 -4.555 7.373 1.00 90.50 106 LYS A CA 1
ATOM 841 C C . LYS A 1 106 ? -9.816 -4.119 8.741 1.00 90.50 106 LYS A C 1
ATOM 843 O O . LYS A 1 106 ? -10.452 -4.462 9.729 1.00 90.50 106 LYS A O 1
ATOM 848 N N . ASP A 1 107 ? -8.764 -3.311 8.804 1.00 90.50 107 ASP A N 1
ATOM 849 C CA . ASP A 1 107 ? -8.294 -2.725 10.061 1.00 90.50 107 ASP A CA 1
ATOM 850 C C . ASP A 1 107 ? -9.349 -1.790 10.668 1.00 90.50 107 ASP A C 1
ATOM 852 O O . ASP A 1 107 ? -9.636 -1.880 11.857 1.00 90.50 107 ASP A O 1
ATOM 856 N N . VAL A 1 108 ? -10.009 -0.963 9.847 1.00 94.00 108 VAL A N 1
ATOM 857 C CA . VAL A 1 108 ? -11.113 -0.101 10.310 1.00 94.00 108 VAL A CA 1
ATOM 858 C C . VAL A 1 108 ? -12.317 -0.923 10.793 1.00 94.00 108 VAL A C 1
ATOM 860 O O . VAL A 1 108 ? -12.922 -0.584 11.808 1.00 94.00 108 VAL A O 1
ATOM 863 N N . GLU A 1 109 ? -12.673 -2.009 10.098 1.00 92.56 109 GLU A N 1
ATOM 864 C CA . GLU A 1 109 ? -13.712 -2.943 10.567 1.00 92.56 109 GLU A CA 1
ATOM 865 C C . GLU A 1 109 ? -13.315 -3.591 11.906 1.00 92.56 109 GLU A C 1
ATOM 867 O O . GLU A 1 109 ? -14.135 -3.668 12.820 1.00 92.56 109 GLU A O 1
ATOM 872 N N . ALA A 1 110 ? -12.054 -4.002 12.062 1.00 89.94 110 ALA A N 1
ATOM 873 C CA . ALA A 1 110 ? -11.541 -4.575 13.303 1.00 89.94 110 ALA A CA 1
ATOM 874 C C . ALA A 1 110 ? -11.558 -3.568 14.464 1.00 89.94 110 ALA A C 1
ATOM 876 O O . ALA A 1 110 ? -11.965 -3.925 15.568 1.00 89.94 110 ALA A O 1
ATOM 877 N N . GLU A 1 111 ? -11.177 -2.311 14.226 1.00 92.88 111 GLU A N 1
ATOM 878 C CA . GLU A 1 111 ? -11.281 -1.233 15.217 1.00 92.88 111 GLU A CA 1
ATOM 879 C C . GLU A 1 111 ? -12.734 -0.998 15.653 1.00 92.88 111 GLU A C 1
ATOM 881 O O . GLU A 1 111 ? -12.995 -0.811 16.842 1.00 92.88 111 GLU A O 1
ATOM 886 N N . ALA A 1 112 ? -13.694 -1.071 14.723 1.00 93.12 112 ALA A N 1
ATOM 887 C CA . ALA A 1 112 ? -15.114 -0.968 15.052 1.00 93.12 112 ALA A CA 1
ATOM 888 C C . ALA A 1 112 ? -15.583 -2.130 15.947 1.00 93.12 112 ALA A C 1
ATOM 890 O O . ALA A 1 112 ? -16.264 -1.889 16.945 1.00 93.12 112 ALA A O 1
ATOM 891 N N . TYR A 1 113 ? -15.171 -3.369 15.648 1.00 92.31 113 TYR A N 1
ATOM 892 C CA . TYR A 1 113 ? -15.466 -4.522 16.505 1.00 92.31 113 TYR A CA 1
ATOM 893 C C . TYR A 1 113 ? -14.821 -4.407 17.889 1.00 92.31 113 TYR A C 1
ATOM 895 O O . TYR A 1 113 ? -15.453 -4.744 18.887 1.00 92.31 113 TYR A O 1
ATOM 903 N N . ILE A 1 114 ? -13.585 -3.906 17.978 1.00 93.19 114 ILE A N 1
ATOM 904 C CA . ILE A 1 114 ? -12.919 -3.658 19.265 1.00 93.19 114 ILE A CA 1
ATOM 905 C C . ILE A 1 114 ? -13.720 -2.643 20.086 1.00 93.19 114 ILE A C 1
ATOM 907 O O . ILE A 1 114 ? -13.997 -2.906 21.253 1.00 93.19 114 ILE A O 1
ATOM 911 N N . ALA A 1 115 ? -14.161 -1.538 19.480 1.00 93.94 115 ALA A N 1
ATOM 912 C CA . ALA A 1 115 ? -14.974 -0.534 20.164 1.00 93.94 115 ALA A CA 1
ATOM 913 C C . ALA A 1 115 ? -16.325 -1.098 20.654 1.00 93.94 115 ALA A C 1
ATOM 915 O O . ALA A 1 115 ? -16.798 -0.750 21.740 1.00 93.94 115 ALA A O 1
ATOM 916 N N . GLU A 1 116 ? -16.947 -1.994 19.884 1.00 95.62 116 GLU A N 1
ATOM 917 C CA . GLU A 1 116 ? -18.172 -2.686 20.296 1.00 95.62 116 GLU A CA 1
ATOM 918 C C . GLU A 1 116 ? -17.915 -3.631 21.482 1.00 95.62 116 GLU A C 1
ATOM 920 O O . GLU A 1 116 ? -18.648 -3.589 22.471 1.00 95.62 116 GLU A O 1
ATOM 925 N N . ILE A 1 117 ? -16.825 -4.406 21.443 1.00 92.81 117 ILE A N 1
ATOM 926 C CA . ILE A 1 117 ? -16.399 -5.275 22.552 1.00 92.81 117 ILE A CA 1
ATOM 927 C C . ILE A 1 117 ? -16.103 -4.454 23.813 1.00 92.81 117 ILE A C 1
ATOM 929 O O . ILE A 1 117 ? -16.530 -4.843 24.898 1.00 92.81 117 ILE A O 1
ATOM 933 N N . GLU A 1 118 ? -15.415 -3.317 23.696 1.00 94.44 118 GLU A N 1
ATOM 934 C CA . GLU A 1 118 ? -15.149 -2.409 24.819 1.00 94.44 118 GLU A CA 1
ATOM 935 C C . GLU A 1 118 ? -16.448 -1.861 25.420 1.00 94.44 118 GLU A C 1
ATOM 937 O O . GLU A 1 118 ? -16.607 -1.833 26.641 1.00 94.44 118 GLU A O 1
ATOM 942 N N . THR A 1 119 ? -17.416 -1.497 24.573 1.00 95.31 119 THR A N 1
ATOM 943 C CA . THR A 1 119 ? -18.733 -1.019 25.019 1.00 95.31 119 THR A CA 1
ATOM 944 C C . THR A 1 119 ? -19.499 -2.109 25.775 1.00 95.31 119 THR A C 1
ATOM 946 O O . THR A 1 119 ? -20.068 -1.847 26.837 1.00 95.31 119 THR A O 1
ATOM 949 N N . ILE A 1 120 ? -19.486 -3.345 25.266 1.00 93.69 120 ILE A N 1
ATOM 950 C CA . ILE A 1 120 ? -20.082 -4.507 25.942 1.00 93.69 120 ILE A CA 1
ATOM 951 C C . ILE A 1 120 ? -19.354 -4.790 27.264 1.00 93.69 120 ILE A C 1
ATOM 953 O O . ILE A 1 120 ? -20.002 -5.048 28.280 1.00 93.69 120 ILE A O 1
ATOM 957 N N . GLY A 1 121 ? -18.022 -4.698 27.274 1.00 93.00 121 GLY A N 1
ATOM 958 C CA . GLY A 1 121 ? -17.195 -4.844 28.470 1.00 93.00 121 GLY A CA 1
ATOM 959 C C . GLY A 1 121 ? -17.575 -3.843 29.560 1.00 93.00 121 GLY A C 1
ATOM 960 O O . GLY A 1 121 ? -17.812 -4.244 30.699 1.00 93.00 121 GLY A O 1
ATOM 961 N N . GLN A 1 122 ? -17.746 -2.567 29.202 1.00 94.56 122 GLN A N 1
ATOM 962 C CA . GLN A 1 122 ? -18.173 -1.530 30.143 1.00 94.56 122 GLN A CA 1
ATOM 963 C C . GLN A 1 122 ? -19.574 -1.805 30.708 1.00 94.56 122 GLN A C 1
ATOM 965 O O . GLN A 1 122 ? -19.789 -1.690 31.914 1.00 94.56 122 GLN A O 1
ATOM 970 N N . ALA A 1 123 ? -20.522 -2.227 29.865 1.00 93.88 123 ALA A N 1
ATOM 971 C CA . ALA A 1 123 ? -21.864 -2.592 30.318 1.00 93.88 123 ALA A CA 1
ATOM 972 C C . ALA A 1 123 ? -21.841 -3.783 31.297 1.00 93.88 123 ALA A C 1
ATOM 974 O O . ALA A 1 123 ? -22.607 -3.814 32.264 1.00 93.88 123 ALA A O 1
ATOM 975 N N . TYR A 1 124 ? -20.947 -4.751 31.077 1.00 94.69 124 TYR A N 1
ATOM 976 C CA . TYR A 1 124 ? -20.759 -5.880 31.984 1.00 94.69 124 TYR A CA 1
ATOM 977 C C . TYR A 1 124 ? -20.161 -5.44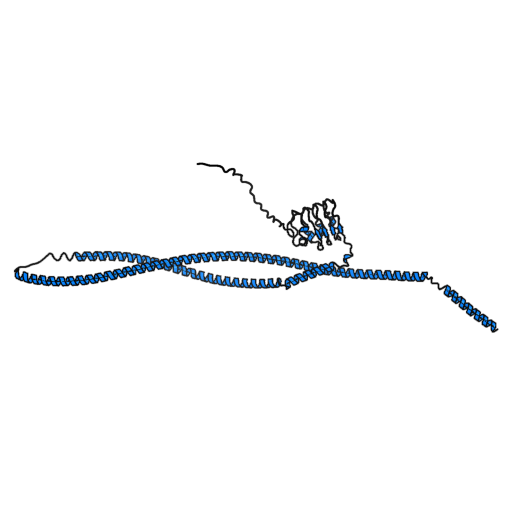6 33.332 1.00 94.69 124 TYR A C 1
ATOM 979 O O . TYR A 1 124 ? -20.637 -5.895 34.376 1.00 94.69 124 TYR A O 1
ATOM 987 N N . GLU A 1 125 ? -19.173 -4.547 33.336 1.00 96.44 125 GLU A N 1
ATOM 988 C CA . GLU A 1 125 ? -18.606 -3.976 34.567 1.00 96.44 125 GLU A CA 1
ATOM 989 C C . GLU A 1 125 ? -19.648 -3.192 35.381 1.00 96.44 125 GLU A C 1
ATOM 991 O O . GLU A 1 125 ? -19.744 -3.358 36.604 1.00 96.44 125 GLU A O 1
ATOM 996 N N . ASP A 1 126 ? -20.482 -2.392 34.714 1.00 95.31 126 ASP A N 1
ATOM 997 C CA . ASP A 1 126 ? -21.570 -1.646 35.351 1.00 95.31 126 ASP A CA 1
ATOM 998 C C . ASP A 1 126 ? -22.598 -2.602 35.977 1.00 95.31 126 ASP A C 1
ATOM 1000 O O . ASP A 1 126 ? -22.977 -2.457 37.146 1.00 95.31 126 ASP A O 1
ATOM 1004 N N . MET A 1 127 ? -22.998 -3.642 35.237 1.00 95.62 127 MET A N 1
ATOM 1005 C CA . MET A 1 127 ? -23.891 -4.689 35.737 1.00 95.62 127 MET A CA 1
ATOM 1006 C C . MET A 1 127 ? -23.274 -5.435 36.930 1.00 95.62 127 MET A C 1
ATOM 1008 O O . MET A 1 127 ? -23.960 -5.711 37.918 1.00 95.62 127 MET A O 1
ATOM 1012 N N . GLN A 1 128 ? -21.981 -5.759 36.875 1.00 94.69 128 GLN A N 1
ATOM 1013 C CA . GLN A 1 128 ? -21.275 -6.426 37.966 1.00 94.69 128 GLN A CA 1
ATOM 1014 C C . GLN A 1 128 ? -21.239 -5.547 39.222 1.00 94.69 128 GLN A C 1
ATOM 1016 O O . GLN A 1 128 ? -21.495 -6.037 40.326 1.00 94.69 128 GLN A O 1
ATOM 1021 N N . THR A 1 129 ? -21.012 -4.244 39.054 1.00 95.94 129 THR A N 1
ATOM 1022 C CA . THR A 1 129 ? -21.053 -3.256 40.139 1.00 95.94 129 THR A CA 1
ATOM 1023 C C . THR A 1 129 ? -22.452 -3.174 40.757 1.00 95.94 129 THR A C 1
ATOM 1025 O O . THR A 1 129 ? -22.601 -3.194 41.982 1.00 95.94 129 THR A O 1
ATOM 1028 N N . GLN A 1 130 ? -23.501 -3.167 39.930 1.00 95.81 130 GLN A N 1
ATOM 1029 C CA . GLN A 1 130 ? -24.887 -3.181 40.398 1.00 95.81 130 GLN A CA 1
ATOM 1030 C C . GLN A 1 130 ? -25.227 -4.471 41.162 1.00 95.81 130 GLN A C 1
ATOM 1032 O O . GLN A 1 130 ? -25.851 -4.411 42.223 1.00 95.81 130 GLN A O 1
ATOM 1037 N N . ASN A 1 131 ? -24.778 -5.631 40.676 1.00 92.88 131 ASN A N 1
ATOM 1038 C CA . ASN A 1 131 ? -24.942 -6.912 41.367 1.00 92.88 131 ASN A CA 1
ATOM 1039 C C . ASN A 1 131 ? -24.215 -6.934 42.717 1.00 92.88 131 ASN A C 1
ATOM 1041 O O . ASN A 1 131 ? -24.759 -7.436 43.701 1.00 92.88 131 ASN A O 1
ATOM 1045 N N . GLN A 1 132 ? -23.019 -6.351 42.796 1.00 96.25 132 GLN A N 1
ATOM 1046 C CA . GLN A 1 132 ? -22.281 -6.236 44.051 1.00 96.25 132 GLN A CA 1
ATOM 1047 C C . GLN A 1 132 ? -23.020 -5.344 45.061 1.00 96.25 132 GLN A C 1
ATOM 1049 O O . GLN A 1 132 ? -23.115 -5.694 46.238 1.00 96.25 132 GLN A O 1
ATOM 1054 N N . HIS A 1 133 ? -23.614 -4.240 44.599 1.00 96.06 133 HIS A N 1
ATOM 1055 C CA . HIS A 1 133 ? -24.447 -3.376 45.433 1.00 96.06 133 HIS A CA 1
ATOM 1056 C C . HIS A 1 133 ? -25.721 -4.086 45.922 1.00 96.06 133 HIS A C 1
ATOM 1058 O O . HIS A 1 133 ? -26.055 -4.004 47.103 1.00 96.06 133 HIS A O 1
ATOM 1064 N N . LEU A 1 134 ? -26.411 -4.832 45.052 1.00 95.00 134 LEU A N 1
ATOM 1065 C CA . LEU A 1 134 ? -27.573 -5.642 45.440 1.00 95.00 134 LEU A CA 1
ATOM 1066 C C . LEU A 1 134 ? -27.201 -6.703 46.480 1.00 95.00 134 LEU A C 1
ATOM 1068 O O . LEU A 1 134 ? -27.909 -6.864 47.474 1.00 95.00 134 LEU A O 1
ATOM 1072 N N . LEU A 1 135 ? -26.073 -7.392 46.293 1.00 95.81 135 LEU A N 1
ATOM 1073 C CA . LEU A 1 135 ? -25.575 -8.360 47.266 1.00 95.81 135 LEU A CA 1
ATOM 1074 C C . LEU A 1 135 ? -25.324 -7.692 48.622 1.00 95.81 135 LEU A C 1
ATOM 1076 O O . LEU A 1 135 ? -25.730 -8.226 49.653 1.00 95.81 135 LEU A O 1
ATOM 1080 N N . GLN A 1 136 ? -24.726 -6.500 48.622 1.00 95.75 136 GLN A N 1
ATOM 1081 C CA . GLN A 1 136 ? -24.499 -5.740 49.845 1.00 95.75 136 GLN A CA 1
ATOM 1082 C C . GLN A 1 136 ? -25.817 -5.364 50.541 1.00 95.75 136 GLN A C 1
ATOM 1084 O O . GLN A 1 136 ? -25.962 -5.611 51.738 1.00 95.75 136 GLN A O 1
ATOM 1089 N N . GLN A 1 137 ? -26.822 -4.889 49.803 1.00 94.56 137 GLN A N 1
ATOM 1090 C CA . GLN A 1 137 ? -28.151 -4.614 50.364 1.00 94.56 137 GLN A CA 1
ATOM 1091 C C . GLN A 1 137 ? -28.804 -5.858 50.980 1.00 94.56 137 GLN A C 1
ATOM 1093 O O . GLN A 1 137 ? -29.405 -5.779 52.053 1.00 94.56 137 GLN A O 1
ATOM 1098 N N . VAL A 1 138 ? -28.675 -7.020 50.330 1.00 94.06 138 VAL A N 1
ATOM 1099 C CA . VAL A 1 138 ? -29.182 -8.288 50.872 1.00 94.06 138 VAL A CA 1
ATOM 1100 C C . VAL A 1 138 ? -28.460 -8.641 52.172 1.00 94.06 138 VAL A C 1
ATOM 1102 O O . VAL A 1 138 ? -29.127 -8.966 53.154 1.00 94.06 138 VAL A O 1
ATOM 1105 N N . THR A 1 139 ? -27.131 -8.502 52.226 1.00 94.38 139 THR A N 1
ATOM 1106 C CA . THR A 1 139 ? -26.371 -8.764 53.460 1.00 94.38 139 THR A CA 1
ATOM 1107 C C . THR A 1 139 ? -26.755 -7.819 54.600 1.00 94.38 139 THR A C 1
ATOM 1109 O O . THR A 1 139 ? -26.948 -8.269 55.726 1.00 94.38 139 THR A O 1
ATOM 1112 N N . GLU A 1 140 ? -26.963 -6.530 54.318 1.00 95.25 140 GLU A N 1
ATOM 1113 C CA . GLU A 1 140 ? -27.403 -5.548 55.316 1.00 95.25 140 GLU A CA 1
ATOM 1114 C C . GLU A 1 140 ? -28.806 -5.865 55.852 1.00 95.25 140 GLU A C 1
ATOM 1116 O O . GLU A 1 140 ? -29.062 -5.766 57.058 1.00 95.25 140 GLU A O 1
ATOM 1121 N N . ARG A 1 141 ? -29.719 -6.292 54.970 1.00 93.75 141 ARG A N 1
ATOM 1122 C CA . ARG A 1 141 ? -31.063 -6.735 55.356 1.00 93.75 141 ARG A CA 1
ATOM 1123 C C . ARG A 1 141 ? -31.007 -7.987 56.229 1.00 93.75 141 ARG A C 1
ATOM 1125 O O . ARG A 1 141 ? -31.727 -8.071 57.224 1.00 93.75 141 ARG A O 1
ATOM 1132 N N . ASP A 1 142 ? -30.168 -8.954 55.877 1.00 94.00 142 ASP A N 1
ATOM 1133 C CA . ASP A 1 142 ? -30.024 -10.194 56.638 1.00 94.00 142 ASP A CA 1
ATOM 1134 C C . ASP A 1 142 ? -29.417 -9.927 58.030 1.00 94.00 142 ASP A C 1
ATOM 1136 O O . ASP A 1 142 ? -29.919 -10.452 59.029 1.00 94.00 142 ASP A O 1
ATOM 1140 N N . ASP A 1 143 ? -28.444 -9.017 58.136 1.00 95.56 143 ASP A N 1
ATOM 1141 C CA . ASP A 1 143 ? -27.898 -8.535 59.412 1.00 95.56 143 ASP A CA 1
ATOM 1142 C C . ASP A 1 143 ? -28.953 -7.828 60.275 1.00 95.56 143 ASP A C 1
ATOM 1144 O O . ASP A 1 143 ? -29.011 -8.016 61.499 1.00 95.56 143 ASP A O 1
ATOM 1148 N N . TYR A 1 144 ? -29.809 -7.009 59.657 1.00 94.88 144 TYR A N 1
ATOM 1149 C CA . TYR A 1 144 ? -30.926 -6.365 60.344 1.00 94.88 144 TYR A CA 1
ATOM 1150 C C . TYR A 1 144 ? -31.926 -7.398 60.878 1.00 94.88 144 TYR A C 1
ATOM 1152 O O . TYR A 1 144 ? -32.288 -7.359 62.058 1.00 94.88 144 TYR A O 1
ATOM 1160 N N . ASN A 1 145 ? -32.314 -8.370 60.050 1.00 93.25 145 ASN A N 1
ATOM 1161 C CA . ASN A 1 145 ? -33.213 -9.452 60.442 1.00 93.25 145 ASN A CA 1
ATOM 1162 C C . ASN A 1 145 ? -32.627 -10.285 61.590 1.00 93.25 145 ASN A C 1
ATOM 1164 O O . ASN A 1 145 ? -33.332 -10.599 62.552 1.00 93.25 145 ASN A O 1
ATOM 1168 N N . LEU A 1 146 ? -31.327 -10.589 61.546 1.00 95.06 146 LEU A N 1
ATOM 1169 C CA . LEU A 1 146 ? -30.639 -11.307 62.616 1.00 95.06 146 LEU A CA 1
ATOM 1170 C C . LEU A 1 146 ? -30.675 -10.527 63.942 1.00 95.06 146 LEU A C 1
ATOM 1172 O O . LEU A 1 146 ? -30.940 -11.114 64.998 1.00 95.06 146 LEU A O 1
ATOM 1176 N N . LYS A 1 147 ? -30.462 -9.203 63.904 1.00 95.06 147 LYS A N 1
ATOM 1177 C CA . LYS A 1 147 ? -30.589 -8.326 65.084 1.00 95.06 147 LYS A CA 1
ATOM 1178 C C . LYS A 1 147 ? -32.013 -8.325 65.633 1.00 95.06 147 LYS A C 1
ATOM 1180 O O . LYS A 1 147 ? -32.186 -8.524 66.836 1.00 95.06 147 LYS A O 1
ATOM 1185 N N . LEU A 1 148 ? -33.014 -8.175 64.766 1.00 92.88 148 LEU A N 1
ATOM 1186 C CA . LEU A 1 148 ? -34.427 -8.166 65.144 1.00 92.88 148 LEU A CA 1
ATOM 1187 C C . LEU A 1 148 ? -34.833 -9.481 65.832 1.00 92.88 148 LEU A C 1
ATOM 1189 O O . LEU A 1 148 ? -35.442 -9.473 66.905 1.00 92.88 148 LEU A O 1
ATOM 1193 N N . VAL A 1 149 ? -34.443 -10.622 65.254 1.00 94.38 149 VAL A N 1
ATOM 1194 C CA . VAL A 1 149 ? -34.700 -11.949 65.833 1.00 94.38 149 VAL A CA 1
ATOM 1195 C C . VAL A 1 149 ? -33.984 -12.102 67.175 1.00 94.38 149 VAL A C 1
ATOM 1197 O O . VAL A 1 149 ? -34.597 -12.548 68.145 1.00 94.38 149 VAL A O 1
ATOM 1200 N N . SER A 1 150 ? -32.718 -11.689 67.273 1.00 94.69 150 SER A N 1
ATOM 1201 C CA . SER A 1 150 ? -31.952 -11.720 68.528 1.00 94.69 150 SER A CA 1
ATOM 1202 C C . SER A 1 150 ? -32.633 -10.912 69.638 1.00 94.69 150 SER A C 1
ATOM 1204 O O . SER A 1 150 ? -32.767 -11.380 70.771 1.00 94.69 150 SER A O 1
ATOM 1206 N N . GLU A 1 151 ? -33.128 -9.717 69.320 1.00 94.25 151 GLU A N 1
ATOM 1207 C CA . GLU A 1 151 ? -33.826 -8.847 70.265 1.00 94.25 151 GLU A CA 1
ATOM 1208 C C . GLU A 1 151 ? -35.207 -9.401 70.658 1.00 94.25 151 GLU A C 1
ATOM 1210 O O . GLU A 1 151 ? -35.572 -9.400 71.840 1.00 94.25 151 GLU A O 1
ATOM 1215 N N . SER A 1 152 ? -35.938 -10.001 69.713 1.00 91.00 152 SER A N 1
ATOM 1216 C CA . SER A 1 152 ? -37.175 -10.742 69.990 1.00 91.00 152 SER A CA 1
ATOM 1217 C C . SER A 1 152 ? -36.944 -11.941 70.924 1.00 91.00 152 SER A C 1
ATOM 1219 O O . SER A 1 152 ? -37.694 -12.156 71.881 1.00 91.00 152 SER A O 1
ATOM 1221 N N . VAL A 1 153 ? -35.861 -12.699 70.727 1.00 93.69 153 VAL A N 1
ATOM 1222 C CA . VAL A 1 153 ? -35.489 -13.808 71.620 1.00 93.69 153 VAL A CA 1
ATOM 1223 C C . VAL A 1 153 ? -35.151 -13.289 73.020 1.00 93.69 153 VAL A C 1
ATOM 1225 O O . VAL A 1 153 ? -35.678 -13.815 74.005 1.00 93.69 153 VAL A O 1
ATOM 1228 N N . LYS A 1 154 ? -34.345 -12.223 73.130 1.00 93.31 154 LYS A N 1
ATOM 1229 C CA . LYS A 1 154 ? -33.994 -11.598 74.420 1.00 93.31 154 LYS A CA 1
ATOM 1230 C C . LYS A 1 154 ? -35.231 -11.111 75.174 1.00 93.31 154 LYS A C 1
ATOM 1232 O O . LYS A 1 154 ? -35.384 -11.402 76.360 1.00 93.31 154 LYS A O 1
ATOM 1237 N N . THR A 1 155 ? -36.139 -10.412 74.494 1.00 89.00 155 THR A N 1
ATOM 1238 C CA . THR A 1 155 ? -37.387 -9.917 75.100 1.00 89.00 155 THR A CA 1
ATOM 1239 C C . THR A 1 155 ? -38.302 -11.062 75.534 1.00 89.00 155 THR A C 1
ATOM 1241 O O . THR A 1 155 ? -38.855 -11.021 76.636 1.00 89.00 155 THR A O 1
ATOM 1244 N N . LYS A 1 156 ? -38.414 -12.134 74.738 1.00 90.06 156 LYS A N 1
ATOM 1245 C CA . LYS A 1 156 ? -39.167 -13.341 75.113 1.00 90.06 156 LYS A CA 1
ATOM 1246 C C . LYS A 1 156 ? -38.575 -14.025 76.347 1.00 90.06 156 LYS A C 1
ATOM 1248 O O . LYS A 1 156 ? -39.326 -14.430 77.236 1.00 90.06 156 LYS A O 1
ATOM 1253 N N . GLN A 1 157 ? -37.249 -14.110 76.441 1.00 92.12 157 GLN A N 1
ATOM 1254 C CA . GLN A 1 157 ? -36.563 -14.684 77.597 1.00 92.12 157 GLN A CA 1
ATOM 1255 C C . GLN A 1 157 ? -36.764 -13.829 78.857 1.00 92.12 157 GLN A C 1
ATOM 1257 O O . GLN A 1 157 ? -37.139 -14.368 79.898 1.00 92.12 157 GLN A O 1
ATOM 1262 N N . ALA A 1 158 ? -36.643 -12.502 78.754 1.00 91.75 158 ALA A N 1
ATOM 1263 C CA . ALA A 1 158 ? -36.941 -11.579 79.852 1.00 91.75 158 ALA A CA 1
ATOM 1264 C C . ALA A 1 158 ? -38.402 -11.696 80.325 1.00 91.75 158 ALA A C 1
ATOM 1266 O O . ALA A 1 158 ? -38.671 -11.784 81.524 1.00 91.75 158 ALA A O 1
ATOM 1267 N N . ARG A 1 159 ? -39.359 -11.790 79.391 1.00 90.94 159 ARG A N 1
ATOM 1268 C CA . ARG A 1 159 ? -40.777 -12.006 79.714 1.00 90.94 159 ARG A CA 1
ATOM 1269 C C . ARG A 1 159 ? -41.009 -13.340 80.426 1.00 90.94 159 ARG A C 1
ATOM 1271 O O . ARG A 1 159 ? -41.819 -13.392 81.347 1.00 90.94 159 ARG A O 1
ATOM 1278 N N . SER A 1 160 ? -40.306 -14.404 80.031 1.00 91.44 160 SER A N 1
ATOM 1279 C CA . SER A 1 160 ? -40.368 -15.705 80.709 1.00 91.44 160 SER A CA 1
ATOM 1280 C C . SER A 1 160 ? -39.881 -15.617 82.159 1.00 91.44 160 SER A C 1
ATOM 1282 O O . SER A 1 160 ? -40.518 -16.181 83.049 1.00 91.44 160 SER A O 1
ATOM 1284 N N . VAL A 1 161 ? -38.791 -14.883 82.411 1.00 92.56 161 VAL A N 1
ATOM 1285 C CA . VAL A 1 161 ? -38.274 -14.647 83.771 1.00 92.56 161 VAL A CA 1
ATOM 1286 C C . VAL A 1 161 ? -39.306 -13.888 84.606 1.00 92.56 161 VAL A C 1
ATOM 1288 O O . VAL A 1 161 ? -39.727 -14.393 85.646 1.00 92.56 161 VAL A O 1
ATOM 1291 N N . LEU A 1 162 ? -39.817 -12.760 84.105 1.00 90.81 162 LEU A N 1
ATOM 1292 C CA . LEU A 1 162 ? -40.855 -11.979 84.792 1.00 90.81 162 LEU A CA 1
ATOM 1293 C C . LEU A 1 162 ? -42.127 -12.796 85.059 1.00 90.81 162 LEU A C 1
ATOM 1295 O O . LEU A 1 162 ? -42.762 -12.651 86.103 1.00 90.81 162 LEU A O 1
ATOM 1299 N N . LEU A 1 163 ? -42.517 -13.681 84.135 1.00 91.75 163 LEU A N 1
ATOM 1300 C CA . LEU A 1 163 ? -43.662 -14.568 84.330 1.00 91.75 163 LEU A CA 1
ATOM 1301 C C . LEU A 1 163 ? -43.409 -15.564 85.468 1.00 91.75 163 LEU A C 1
ATOM 1303 O O . LEU A 1 163 ? -44.307 -15.798 86.280 1.00 91.75 163 LEU A O 1
ATOM 1307 N N . SER A 1 164 ? -42.201 -16.122 85.549 1.00 91.19 164 SER A N 1
ATOM 1308 C CA . SER A 1 164 ? -41.813 -17.028 86.633 1.00 91.19 164 SER A CA 1
ATOM 1309 C C . SER A 1 164 ? -41.800 -16.319 87.995 1.00 91.19 164 SER A C 1
ATOM 1311 O O . SER A 1 164 ? -42.353 -16.846 88.963 1.00 91.19 164 SER A O 1
ATOM 1313 N N . GLU A 1 165 ? -41.300 -15.081 88.058 1.00 92.50 165 GLU A N 1
ATOM 1314 C CA . GLU A 1 165 ? -41.332 -14.240 89.260 1.00 92.50 165 GLU A CA 1
ATOM 1315 C C . GLU A 1 165 ? -42.766 -13.885 89.660 1.00 92.50 165 GLU A C 1
ATOM 1317 O O . GLU A 1 165 ? -43.147 -14.054 90.818 1.00 92.50 165 GLU A O 1
ATOM 1322 N N . LYS A 1 166 ? -43.610 -13.483 88.700 1.00 89.56 166 LYS A N 1
ATOM 1323 C CA . LYS A 1 166 ? -45.043 -13.234 88.925 1.00 89.56 166 LYS A CA 1
ATOM 1324 C C . LYS A 1 166 ? -45.736 -14.472 89.494 1.00 89.56 166 LYS A C 1
ATOM 1326 O O . LYS A 1 166 ? -46.552 -14.347 90.405 1.00 89.56 166 LYS A O 1
ATOM 1331 N N . GLN A 1 167 ? -45.435 -15.666 88.981 1.00 90.12 167 GLN A N 1
ATOM 1332 C CA . GLN A 1 167 ? -45.986 -16.918 89.508 1.00 90.12 167 GLN A CA 1
ATOM 1333 C C . GLN A 1 167 ? -45.477 -17.224 90.922 1.00 90.12 167 GLN A C 1
ATOM 1335 O O . GLN A 1 167 ? -46.263 -17.675 91.759 1.00 90.12 167 GLN A O 1
ATOM 1340 N N . ALA A 1 168 ? -44.199 -16.971 91.211 1.00 89.44 168 ALA A N 1
ATOM 1341 C CA . ALA A 1 168 ? -43.628 -17.126 92.547 1.00 89.44 168 ALA A CA 1
ATOM 1342 C C . ALA A 1 168 ? -44.282 -16.164 93.551 1.00 89.44 168 ALA A C 1
ATOM 1344 O O . ALA A 1 168 ? -44.761 -16.605 94.597 1.00 89.44 168 ALA A O 1
ATOM 1345 N N . LEU A 1 169 ? -44.409 -14.885 93.191 1.00 89.88 169 LEU A N 1
ATOM 1346 C CA . LEU A 1 169 ? -45.123 -13.874 93.972 1.00 89.88 169 LEU A CA 1
ATOM 1347 C C . LEU A 1 169 ? -46.595 -14.246 94.160 1.00 89.88 169 LEU A C 1
ATOM 1349 O O . LEU A 1 169 ? -47.112 -14.139 95.264 1.00 89.88 169 LEU A O 1
ATOM 1353 N N . ALA A 1 170 ? -47.276 -14.755 93.130 1.00 87.94 170 ALA A N 1
ATOM 1354 C CA . ALA A 1 170 ? -48.658 -15.216 93.256 1.00 87.94 170 ALA A CA 1
ATOM 1355 C C . ALA A 1 170 ? -48.787 -16.412 94.214 1.00 87.94 170 ALA A C 1
ATOM 1357 O O . ALA A 1 170 ? -49.762 -16.493 94.960 1.00 87.94 170 ALA A O 1
ATOM 1358 N N . LYS A 1 171 ? -47.815 -17.336 94.230 1.00 90.75 171 LYS A N 1
ATOM 1359 C CA . LYS A 1 171 ? -47.764 -18.424 95.221 1.00 90.75 171 LYS A CA 1
ATOM 1360 C C . LYS A 1 171 ? -47.535 -17.881 96.630 1.00 90.75 171 LYS A C 1
ATOM 1362 O O . LYS A 1 171 ? -48.250 -18.290 97.539 1.00 90.75 171 LYS A O 1
ATOM 1367 N N . GLN A 1 172 ? -46.602 -16.943 96.808 1.00 89.62 172 GLN A N 1
ATOM 1368 C CA . GLN A 1 172 ? -46.381 -16.271 98.094 1.00 89.62 172 GLN A CA 1
ATOM 1369 C C . GLN A 1 172 ? -47.641 -15.541 98.564 1.00 89.62 172 GLN A C 1
ATOM 1371 O O . GLN A 1 172 ? -48.049 -15.699 99.710 1.00 89.62 172 GLN A O 1
ATOM 1376 N N . LEU A 1 173 ? -48.311 -14.815 97.667 1.00 88.62 173 LEU A N 1
ATOM 1377 C CA . LEU A 1 173 ? -49.566 -14.132 97.950 1.00 88.62 173 LEU A CA 1
ATOM 1378 C C . LEU A 1 173 ? -50.656 -15.129 98.349 1.00 88.62 173 LEU A C 1
ATOM 1380 O O . LEU A 1 173 ? -51.345 -14.890 99.329 1.00 88.62 173 LEU A O 1
ATOM 1384 N N . ARG A 1 174 ? -50.796 -16.268 97.652 1.00 88.88 174 ARG A N 1
ATOM 1385 C CA . ARG A 1 174 ? -51.734 -17.334 98.051 1.00 88.88 174 ARG A CA 1
ATOM 1386 C C . ARG A 1 174 ? -51.398 -17.910 99.418 1.00 88.88 174 ARG A C 1
ATOM 1388 O O . ARG A 1 174 ? -52.319 -18.172 100.177 1.00 88.88 174 ARG A O 1
ATOM 1395 N N . GLN A 1 175 ? -50.119 -18.093 99.736 1.00 89.06 175 GLN A N 1
ATOM 1396 C CA . GLN A 1 175 ? -49.689 -18.582 101.043 1.00 89.06 175 GLN A CA 1
ATOM 1397 C C . GLN A 1 175 ? -50.027 -17.577 102.147 1.00 89.06 175 GLN A C 1
ATOM 1399 O O . GLN A 1 175 ? -50.595 -17.954 103.166 1.00 89.06 175 GLN A O 1
ATOM 1404 N N . ILE A 1 176 ? -49.727 -16.294 101.933 1.00 87.38 176 ILE A N 1
ATOM 1405 C CA . ILE A 1 176 ? -50.105 -15.215 102.851 1.00 87.38 176 ILE A CA 1
ATOM 1406 C C . ILE A 1 176 ? -51.622 -15.161 102.978 1.00 87.38 176 ILE A C 1
ATOM 1408 O O . ILE A 1 176 ? -52.125 -15.111 104.090 1.00 87.38 176 ILE A O 1
ATOM 1412 N N . ASN A 1 177 ? -52.356 -15.231 101.869 1.00 85.44 177 ASN A N 1
ATOM 1413 C CA . ASN A 1 177 ? -53.809 -15.200 101.881 1.00 85.44 177 ASN A CA 1
ATOM 1414 C C . ASN A 1 177 ? -54.386 -16.427 102.594 1.00 85.44 177 ASN A C 1
ATOM 1416 O O . ASN A 1 177 ? -55.330 -16.276 103.344 1.00 85.44 177 ASN A O 1
ATOM 1420 N N . ALA A 1 178 ? -53.802 -17.617 102.448 1.00 85.06 178 ALA A N 1
ATOM 1421 C CA . ALA A 1 178 ? -54.192 -18.803 103.209 1.00 85.06 178 ALA A CA 1
ATOM 1422 C C . ALA A 1 178 ? -53.901 -18.640 104.710 1.00 85.06 178 ALA A C 1
ATOM 1424 O O . ALA A 1 178 ? -54.722 -19.027 105.535 1.00 85.06 178 ALA A O 1
ATOM 1425 N N . SER A 1 179 ? -52.777 -18.020 105.078 1.00 84.00 179 SER A N 1
ATOM 1426 C CA . SER A 1 179 ? -52.477 -17.660 106.470 1.00 84.00 179 SER A CA 1
ATOM 1427 C C . SER A 1 179 ? -53.453 -16.613 107.011 1.00 84.00 179 SER A C 1
ATOM 1429 O O . SER A 1 179 ? -53.916 -16.741 108.138 1.00 84.00 179 SER A O 1
ATOM 1431 N N . VAL A 1 180 ? -53.805 -15.604 106.210 1.00 81.00 180 VAL A N 1
ATOM 1432 C CA . VAL A 1 180 ? -54.799 -14.577 106.546 1.00 81.00 180 VAL A CA 1
ATOM 1433 C C . VAL A 1 180 ? -56.185 -15.192 106.659 1.00 81.00 180 VAL A C 1
ATOM 1435 O O . VAL A 1 180 ? -56.876 -14.879 107.610 1.00 81.00 180 VAL A O 1
ATOM 1438 N N . GLU A 1 181 ? -56.590 -16.082 105.756 1.00 80.88 181 GLU A N 1
ATOM 1439 C CA . GLU A 1 181 ? -57.864 -16.801 105.831 1.00 80.88 181 GLU A CA 1
ATOM 1440 C C . GLU A 1 181 ? -57.879 -17.799 106.991 1.00 80.88 181 GLU A C 1
ATOM 1442 O O . GLU A 1 181 ? -58.912 -17.980 107.607 1.00 80.88 181 GLU A O 1
ATOM 1447 N N . SER A 1 182 ? -56.747 -18.393 107.373 1.00 82.31 182 SER A N 1
ATOM 1448 C CA . SER A 1 182 ? -56.628 -19.195 108.599 1.00 82.31 182 SER A CA 1
ATOM 1449 C C . SER A 1 182 ? -56.770 -18.330 109.857 1.00 82.31 182 SER A C 1
ATOM 1451 O O . SER A 1 182 ? -57.491 -18.689 110.788 1.00 82.31 182 SER A O 1
ATOM 1453 N N . LEU A 1 183 ? -56.143 -17.149 109.879 1.00 77.75 183 LEU A N 1
ATOM 1454 C CA . LEU A 1 183 ? -56.309 -16.163 110.950 1.00 77.75 183 LEU A CA 1
ATOM 1455 C C . LEU A 1 183 ? -57.735 -15.610 110.993 1.00 77.75 183 LEU A C 1
ATOM 1457 O O . LEU A 1 183 ? -58.301 -15.519 112.075 1.00 77.75 183 LEU A O 1
ATOM 1461 N N . LYS A 1 184 ? -58.336 -15.305 109.838 1.00 76.50 184 LYS A N 1
ATOM 1462 C CA . LYS A 1 184 ? -59.745 -14.935 109.720 1.00 76.50 184 LYS A CA 1
ATOM 1463 C C . LYS A 1 184 ? -60.619 -16.072 110.190 1.00 76.50 184 LYS A C 1
ATOM 1465 O O . LYS A 1 184 ? -61.403 -15.812 111.059 1.00 76.50 184 LYS A O 1
ATOM 1470 N N . MET A 1 185 ? -60.449 -17.316 109.749 1.00 68.56 185 MET A N 1
ATOM 1471 C CA . MET A 1 185 ? -61.217 -18.470 110.235 1.00 68.56 185 MET A CA 1
ATOM 1472 C C . MET A 1 185 ? -61.085 -18.653 111.746 1.00 68.56 185 MET A C 1
ATOM 1474 O O . MET A 1 185 ? -62.065 -19.005 112.381 1.00 68.56 185 MET A O 1
ATOM 1478 N N . ARG A 1 186 ? -59.926 -18.362 112.348 1.00 71.44 186 ARG A N 1
ATOM 1479 C CA . ARG A 1 186 ? -59.774 -18.316 113.812 1.00 71.44 186 ARG A CA 1
ATOM 1480 C C . ARG A 1 186 ? -60.545 -17.161 114.465 1.00 71.44 186 ARG A C 1
ATOM 1482 O O . ARG A 1 186 ? -61.031 -17.333 115.574 1.00 71.44 186 ARG A O 1
ATOM 1489 N N . ILE A 1 187 ? -60.629 -16.009 113.799 1.00 61.06 187 ILE A N 1
ATOM 1490 C CA . ILE A 1 187 ? -61.391 -14.823 114.229 1.00 61.06 187 ILE A CA 1
ATOM 1491 C C . ILE A 1 187 ? -62.904 -15.013 113.966 1.00 61.06 187 ILE A C 1
ATOM 1493 O O . ILE A 1 187 ? -63.723 -14.678 114.804 1.00 61.06 187 ILE A O 1
ATOM 1497 N N . SER A 1 188 ? -63.300 -15.661 112.875 1.00 53.00 188 SER A N 1
ATOM 1498 C CA . SER A 1 188 ? -64.669 -15.988 112.468 1.00 53.00 188 SER A CA 1
ATOM 1499 C C . SER A 1 188 ? -65.224 -17.182 113.251 1.00 53.00 188 SER A C 1
ATOM 1501 O O . SER A 1 188 ? -66.381 -17.151 113.639 1.00 53.00 188 SER A O 1
ATOM 1503 N N . GLN A 1 189 ? -64.404 -18.187 113.601 1.00 49.34 189 GLN A N 1
ATOM 1504 C CA . GLN A 1 189 ? -64.741 -19.191 114.628 1.00 49.34 189 GLN A CA 1
ATOM 1505 C C . GLN A 1 189 ? -64.987 -18.545 115.997 1.00 49.34 189 GLN A C 1
ATOM 1507 O O . GLN A 1 189 ? -65.676 -19.143 116.822 1.00 49.34 189 GLN A O 1
ATOM 1512 N N . SER A 1 190 ? -64.443 -17.345 116.239 1.00 42.78 190 SER A N 1
ATOM 1513 C CA . SER A 1 190 ? -64.788 -16.528 117.404 1.00 42.78 190 SER A CA 1
ATOM 1514 C C . SER A 1 190 ? -65.932 -15.533 117.171 1.00 42.78 190 SER A C 1
ATOM 1516 O O . SER A 1 190 ? -66.405 -14.971 118.153 1.00 42.78 190 SER A O 1
ATOM 1518 N N . GLU A 1 191 ? -66.410 -15.331 115.937 1.00 3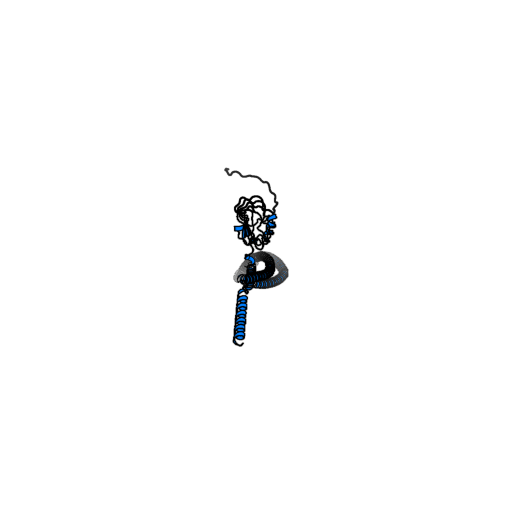7.69 191 GLU A N 1
ATOM 1519 C CA . GLU A 1 191 ? -67.338 -14.234 115.609 1.00 37.69 191 GLU A CA 1
ATOM 1520 C C . GLU A 1 191 ? -68.638 -14.623 114.891 1.00 37.69 191 GLU A C 1
ATOM 1522 O O . GLU A 1 191 ? -69.486 -13.754 114.778 1.00 37.69 191 GLU A O 1
ATOM 1527 N N . GLU A 1 192 ? -68.890 -15.879 114.502 1.00 38.62 192 GLU A N 1
ATOM 1528 C CA . GLU A 1 192 ? -70.239 -16.329 114.087 1.00 38.62 192 GLU A CA 1
ATOM 1529 C C . GLU A 1 192 ? -70.254 -17.885 114.024 1.00 38.62 192 GLU A C 1
ATOM 1531 O O . GLU A 1 192 ? -69.426 -18.493 113.359 1.00 38.62 192 GLU A O 1
ATOM 1536 N N . GLN A 1 193 ? -71.120 -18.677 114.675 1.00 41.25 193 GLN A N 1
ATOM 1537 C CA . GLN A 1 193 ? -72.566 -18.496 114.820 1.00 41.25 193 GLN A CA 1
ATOM 1538 C C . GLN A 1 193 ? -73.129 -17.563 113.747 1.00 41.25 193 GLN A C 1
ATOM 1540 O O . GLN A 1 193 ? -73.587 -16.497 114.112 1.00 41.25 193 GLN A O 1
ATOM 1545 N N . PHE A 1 194 ? -73.118 -18.021 112.483 1.00 30.08 194 PHE A N 1
ATOM 1546 C CA . PHE A 1 194 ? -73.880 -17.542 111.306 1.00 30.08 194 PHE A CA 1
ATOM 1547 C C . PHE A 1 194 ? -73.118 -16.919 110.113 1.00 30.08 194 PHE A C 1
ATOM 1549 O O . PHE A 1 194 ? -73.003 -15.718 109.963 1.00 30.08 194 PHE A O 1
ATOM 1556 N N . GLU A 1 195 ? -72.758 -17.804 109.178 1.00 37.91 195 GLU A N 1
ATOM 1557 C CA . GLU A 1 195 ? -72.995 -17.756 107.722 1.00 37.91 195 GLU A CA 1
ATOM 1558 C C . GLU A 1 195 ? -72.828 -16.489 106.825 1.00 37.91 195 GLU A C 1
ATOM 1560 O O . GLU A 1 195 ? -73.645 -15.574 106.794 1.00 37.91 195 GLU A O 1
ATOM 1565 N N . SER A 1 196 ? -71.987 -16.702 105.792 1.00 33.56 196 SER A N 1
ATOM 1566 C CA . SER A 1 196 ? -72.380 -16.789 104.358 1.00 33.56 196 SER A CA 1
ATOM 1567 C C . SER A 1 196 ? -71.982 -15.656 103.388 1.00 33.56 196 SER A C 1
ATOM 1569 O O . SER A 1 196 ? -72.754 -14.766 103.030 1.00 33.56 196 SER A O 1
ATOM 1571 N N . CYS A 1 197 ? -70.802 -15.835 102.784 1.00 45.91 197 CYS A N 1
ATOM 1572 C CA . CYS A 1 197 ? -70.310 -15.202 101.555 1.00 45.91 197 CYS A CA 1
ATOM 1573 C C . CYS A 1 197 ? -71.097 -15.584 100.282 1.00 45.91 197 CYS A C 1
ATOM 1575 O O . CYS A 1 197 ? -71.235 -16.768 99.987 1.00 45.91 197 CYS A O 1
ATOM 1577 N N . ARG A 1 198 ? -71.422 -14.615 99.409 1.00 45.75 198 ARG A N 1
ATOM 1578 C CA . ARG A 1 198 ? -71.415 -14.789 97.931 1.00 45.75 198 ARG A CA 1
ATOM 1579 C C . ARG A 1 198 ? -71.746 -13.466 97.236 1.00 45.75 198 ARG A C 1
ATOM 1581 O O . ARG A 1 198 ? -72.882 -13.038 97.351 1.00 45.75 198 ARG A O 1
ATOM 1588 N N . TRP A 1 199 ? -70.801 -12.844 96.510 1.00 36.28 199 TRP A N 1
ATOM 1589 C CA . TRP A 1 199 ? -71.030 -12.461 95.093 1.00 36.28 199 TRP A CA 1
ATOM 1590 C C . TRP A 1 199 ? -69.940 -11.647 94.369 1.00 36.28 199 TRP A C 1
ATOM 1592 O O . TRP A 1 199 ? -69.963 -11.623 93.146 1.00 36.28 199 TRP A O 1
ATOM 1602 N N . ARG A 1 200 ? -68.979 -10.975 95.018 1.00 41.50 200 ARG A N 1
ATOM 1603 C CA . ARG A 1 200 ? -68.221 -9.917 94.295 1.00 41.50 200 ARG A CA 1
ATOM 1604 C C . ARG A 1 200 ? -66.816 -10.230 93.772 1.00 41.50 200 ARG A C 1
ATOM 1606 O O . ARG A 1 200 ? -66.259 -9.374 93.099 1.00 41.50 200 ARG A O 1
ATOM 1613 N N . LEU A 1 201 ? -66.246 -11.416 93.995 1.00 44.59 201 LEU A N 1
ATOM 1614 C CA . LEU A 1 201 ? -64.854 -11.681 93.577 1.00 44.59 201 LEU A CA 1
ATOM 1615 C C . LEU A 1 201 ? -64.689 -12.449 92.252 1.00 44.59 201 LEU A C 1
ATOM 1617 O O . LEU A 1 201 ? -63.563 -12.696 91.839 1.00 44.59 201 LEU A O 1
ATOM 1621 N N . PHE A 1 202 ? -65.782 -12.819 91.576 1.00 44.44 202 PHE A N 1
ATOM 1622 C CA . PHE A 1 202 ? -65.720 -13.637 90.352 1.00 44.44 202 PHE A CA 1
ATOM 1623 C C . PHE A 1 202 ? -65.709 -12.811 89.049 1.00 44.44 202 PHE A C 1
ATOM 1625 O O . PHE A 1 202 ? -65.370 -13.329 87.992 1.00 44.44 202 PHE A O 1
ATOM 1632 N N . VAL A 1 203 ? -66.048 -11.518 89.106 1.00 50.81 203 VAL A N 1
ATOM 1633 C CA . VAL A 1 203 ? -66.246 -10.684 87.901 1.00 50.81 203 VAL A CA 1
ATOM 1634 C C . VAL A 1 203 ? -64.958 -9.978 87.444 1.00 50.81 203 VAL A C 1
ATOM 1636 O O . VAL A 1 203 ? -64.789 -9.710 86.258 1.00 50.81 203 VAL A O 1
ATOM 1639 N N . THR A 1 204 ? -63.999 -9.734 88.340 1.00 51.25 204 THR A N 1
ATOM 1640 C CA . THR A 1 204 ? -62.814 -8.910 88.026 1.00 51.25 204 THR A CA 1
ATOM 1641 C C . THR A 1 204 ? -61.672 -9.692 87.360 1.0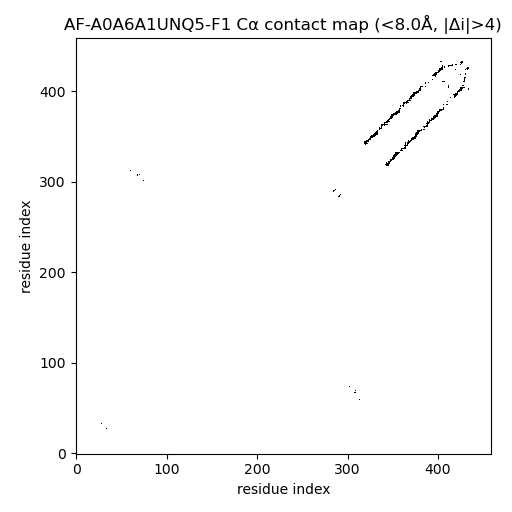0 51.25 204 THR A C 1
ATOM 1643 O O . THR A 1 204 ? -60.883 -9.109 86.622 1.00 51.25 204 THR A O 1
ATOM 1646 N N . GLU A 1 205 ? -61.602 -11.015 87.542 1.00 48.69 205 GLU A N 1
ATOM 1647 C CA . GLU A 1 205 ? -60.551 -11.852 86.932 1.00 48.69 205 GLU A CA 1
ATOM 1648 C C . GLU A 1 205 ? -60.891 -12.261 85.482 1.00 48.69 205 GLU A C 1
ATOM 1650 O O . GLU A 1 205 ? -59.993 -12.466 84.668 1.00 48.69 205 GLU A O 1
ATOM 1655 N N . ALA A 1 206 ? -62.179 -12.287 85.115 1.00 49.00 206 ALA A N 1
ATOM 1656 C CA . ALA A 1 206 ? -62.633 -12.654 83.770 1.00 49.00 206 ALA A CA 1
ATOM 1657 C C . ALA A 1 206 ? -62.362 -11.564 82.709 1.00 49.00 206 ALA A C 1
ATOM 1659 O O . ALA A 1 206 ? -62.113 -11.881 81.550 1.00 49.00 206 ALA A O 1
ATOM 1660 N N . ILE A 1 207 ? -62.343 -10.284 83.100 1.00 53.53 207 ILE A N 1
ATOM 1661 C CA . ILE A 1 207 ? -62.171 -9.141 82.178 1.00 53.53 207 ILE A CA 1
ATOM 1662 C C . ILE A 1 207 ? -60.695 -8.934 81.776 1.00 53.53 207 ILE A C 1
ATOM 1664 O O . ILE A 1 207 ? -60.396 -8.375 80.721 1.00 53.53 207 ILE A O 1
ATOM 1668 N N . ARG A 1 208 ? -59.744 -9.431 82.578 1.00 53.34 208 ARG A N 1
ATOM 1669 C CA . ARG A 1 208 ? -58.304 -9.255 82.330 1.00 53.34 208 ARG A CA 1
ATOM 1670 C C . ARG A 1 208 ? -57.729 -10.263 81.327 1.00 53.34 208 ARG A C 1
ATOM 1672 O O . ARG A 1 208 ? -56.797 -9.927 80.606 1.00 53.34 208 ARG A O 1
ATOM 1679 N N . SER A 1 209 ? -58.317 -11.458 81.233 1.00 51.25 209 SER A N 1
ATOM 1680 C CA . SER A 1 209 ? -57.909 -12.498 80.273 1.00 51.25 209 SER A CA 1
ATOM 1681 C C . SER A 1 209 ? -58.277 -12.140 78.825 1.00 51.25 209 SER A C 1
ATOM 1683 O O . SER A 1 209 ? -57.550 -12.476 77.898 1.00 51.25 209 SER A O 1
ATOM 1685 N N . THR A 1 210 ? -59.368 -11.395 78.618 1.00 54.50 210 THR A N 1
ATOM 1686 C CA . THR A 1 210 ? -59.895 -11.066 77.280 1.00 54.50 210 THR A CA 1
ATOM 1687 C C . THR A 1 210 ? -59.140 -9.950 76.540 1.00 54.50 210 THR A C 1
ATOM 1689 O O . THR A 1 210 ? -59.328 -9.775 75.338 1.00 54.50 210 THR A O 1
ATOM 1692 N N . GLN A 1 211 ? -58.284 -9.179 77.224 1.00 50.66 211 GLN A N 1
ATOM 1693 C CA . GLN A 1 211 ? -57.518 -8.072 76.623 1.00 50.66 211 GLN A CA 1
ATOM 1694 C C . GLN A 1 211 ? -56.175 -8.549 76.028 1.00 50.66 211 GLN A C 1
ATOM 1696 O O . GLN A 1 211 ? -55.736 -8.035 75.000 1.00 50.66 211 GLN A O 1
ATOM 1701 N N . GLU A 1 212 ? -55.537 -9.555 76.638 1.00 54.94 212 GLU A N 1
ATOM 1702 C CA . GLU A 1 212 ? -54.255 -10.115 76.174 1.00 54.94 212 GLU A CA 1
ATOM 1703 C C . GLU A 1 212 ? -54.422 -10.978 74.905 1.00 54.94 212 GLU A C 1
ATOM 1705 O O . GLU A 1 212 ? -53.551 -10.966 74.034 1.00 54.94 212 GLU A O 1
ATOM 1710 N N . GLU A 1 213 ? -55.572 -11.641 74.734 1.00 56.34 213 GLU A N 1
ATOM 1711 C CA . GLU A 1 213 ? -55.896 -12.422 73.526 1.00 56.34 213 GLU A CA 1
ATOM 1712 C C . GLU A 1 213 ? -56.108 -11.543 72.280 1.00 56.34 213 GLU A C 1
ATOM 1714 O O . GLU A 1 213 ? -55.722 -11.927 71.175 1.00 56.34 213 GLU A O 1
ATOM 1719 N N . ARG A 1 214 ? -56.641 -10.323 72.439 1.00 58.75 214 ARG A N 1
ATOM 1720 C CA . ARG A 1 214 ? -56.873 -9.396 71.314 1.00 58.75 214 ARG A CA 1
ATOM 1721 C C . ARG A 1 214 ? -55.577 -8.845 70.715 1.00 58.75 214 ARG A C 1
ATOM 1723 O O . ARG A 1 214 ? -55.489 -8.707 69.500 1.00 58.75 214 ARG A O 1
ATOM 1730 N N . HIS A 1 215 ? -54.558 -8.575 71.531 1.00 59.19 215 HIS A N 1
ATOM 1731 C CA . HIS A 1 215 ? -53.256 -8.107 71.034 1.00 59.19 215 HIS A CA 1
ATOM 1732 C C . HIS A 1 215 ? -52.472 -9.203 70.301 1.00 59.19 215 HIS A C 1
ATOM 1734 O O . HIS A 1 215 ? -51.814 -8.926 69.300 1.00 59.19 215 HIS A O 1
ATOM 1740 N N . LEU A 1 216 ? -52.570 -10.454 70.762 1.00 65.06 216 LEU A N 1
ATOM 1741 C CA . LEU A 1 216 ? -51.971 -11.599 70.071 1.00 65.06 216 LEU A CA 1
ATOM 1742 C C . LEU A 1 216 ? -52.640 -11.865 68.715 1.00 65.06 216 LEU A C 1
ATOM 1744 O O . LEU A 1 216 ? -51.941 -12.178 67.756 1.00 65.06 216 LEU A O 1
ATOM 1748 N N . ALA A 1 217 ? -53.960 -11.684 68.614 1.00 66.69 217 ALA A N 1
ATOM 1749 C CA . ALA A 1 217 ? -54.693 -11.842 67.359 1.00 66.69 217 ALA A CA 1
ATOM 1750 C C . ALA A 1 217 ? -54.317 -10.783 66.304 1.00 66.69 217 ALA A C 1
ATOM 1752 O O . ALA A 1 217 ? -54.152 -11.123 65.137 1.00 66.69 217 ALA A O 1
ATOM 1753 N N . VAL A 1 218 ? -54.127 -9.520 66.708 1.00 70.88 218 VAL A N 1
ATOM 1754 C CA . VAL A 1 218 ? -53.714 -8.443 65.788 1.00 70.88 218 VAL A CA 1
ATOM 1755 C C . VAL A 1 218 ? -52.298 -8.676 65.260 1.00 70.88 218 VAL A C 1
ATOM 1757 O O . VAL A 1 218 ? -52.087 -8.616 64.055 1.00 70.88 218 VAL A O 1
ATOM 1760 N N . ASN A 1 219 ? -51.346 -9.026 66.130 1.00 71.50 219 ASN A N 1
ATOM 1761 C CA . ASN A 1 219 ? -49.972 -9.313 65.702 1.00 71.50 219 ASN A CA 1
ATOM 1762 C C . ASN A 1 219 ? -49.888 -10.541 64.779 1.00 71.50 219 ASN A C 1
ATOM 1764 O O . ASN A 1 219 ? -49.057 -10.574 63.875 1.00 71.50 219 ASN A O 1
ATOM 1768 N N . LEU A 1 220 ? -50.749 -11.543 64.998 1.00 75.06 220 LEU A N 1
ATOM 1769 C CA . LEU A 1 220 ? -50.839 -12.713 64.126 1.00 75.06 220 LEU A CA 1
ATOM 1770 C C . LEU A 1 220 ? -51.351 -12.341 62.729 1.00 75.06 220 LEU A C 1
ATOM 1772 O O . LEU A 1 220 ? -50.848 -12.881 61.749 1.00 75.06 220 LEU A O 1
ATOM 1776 N N . GLU A 1 221 ? -52.325 -11.433 62.624 1.00 74.38 221 GLU A N 1
ATOM 1777 C CA . GLU A 1 221 ? -52.806 -10.988 61.313 1.00 74.38 221 GLU A CA 1
ATOM 1778 C C . GLU A 1 221 ? -51.794 -10.116 60.573 1.00 74.38 221 GLU A C 1
ATOM 1780 O O . GLU A 1 221 ? -51.603 -10.315 59.377 1.00 74.38 221 GLU A O 1
ATOM 1785 N N . THR A 1 222 ? -51.066 -9.230 61.256 1.00 75.94 222 THR A N 1
ATOM 1786 C CA . THR A 1 222 ? -49.982 -8.466 60.613 1.00 75.94 222 THR A CA 1
ATOM 1787 C C . THR A 1 222 ? -48.915 -9.395 60.023 1.00 75.94 222 THR A C 1
ATOM 1789 O O . THR A 1 222 ? -48.555 -9.253 58.857 1.00 75.94 222 THR A O 1
ATOM 1792 N N . ALA A 1 223 ? -48.489 -10.417 60.774 1.00 71.56 223 ALA A N 1
ATOM 1793 C CA . ALA A 1 223 ? -47.499 -11.387 60.302 1.00 71.56 223 ALA A CA 1
ATOM 1794 C C . ALA A 1 223 ? -47.995 -12.237 59.113 1.00 71.56 223 ALA A C 1
ATOM 1796 O O . ALA A 1 223 ? -47.202 -12.643 58.265 1.00 71.56 223 ALA A O 1
ATOM 1797 N N . LYS A 1 224 ? -49.305 -12.510 59.019 1.00 76.88 224 LYS A N 1
ATOM 1798 C CA . LYS A 1 224 ? -49.889 -13.215 57.864 1.00 76.88 224 LYS A CA 1
ATOM 1799 C C . LYS A 1 224 ? -49.859 -12.371 56.592 1.00 76.88 224 LYS A C 1
ATOM 1801 O O . LYS A 1 224 ? -49.608 -12.921 55.523 1.00 76.88 224 LYS A O 1
ATOM 1806 N N . TRP A 1 225 ? -50.107 -11.066 56.699 1.00 80.44 225 TRP A N 1
ATOM 1807 C CA . TRP A 1 225 ? -50.031 -10.157 55.553 1.00 80.44 225 TRP A CA 1
ATOM 1808 C C . TRP A 1 225 ? -48.602 -10.032 55.017 1.00 80.44 225 TRP A C 1
ATOM 1810 O O . TRP A 1 225 ? -48.411 -10.127 53.809 1.00 80.44 225 TRP A O 1
ATOM 1820 N N . GLU A 1 226 ? -47.606 -9.913 55.898 1.00 79.50 226 GLU A N 1
ATOM 1821 C CA . GLU A 1 226 ? -46.186 -9.874 55.511 1.00 79.50 226 GLU A CA 1
ATOM 1822 C C . GLU A 1 226 ? -45.731 -11.180 54.838 1.00 79.50 226 GLU A C 1
ATOM 1824 O O . GLU A 1 226 ? -45.038 -11.150 53.821 1.00 79.50 226 GLU A O 1
ATOM 1829 N N . LEU A 1 227 ? -46.173 -12.336 55.352 1.00 77.25 227 LEU A N 1
ATOM 1830 C CA . LEU A 1 227 ? -45.880 -13.636 54.742 1.00 77.25 227 LEU A CA 1
ATOM 1831 C C . LEU A 1 227 ? -46.482 -13.756 53.333 1.00 77.25 227 LEU A C 1
ATOM 1833 O O . LEU A 1 227 ? -45.810 -14.216 52.413 1.00 77.25 227 LEU A O 1
ATOM 1837 N N . ALA A 1 228 ? -47.729 -13.314 53.153 1.00 81.25 228 ALA A N 1
ATOM 1838 C CA . ALA A 1 228 ? -48.408 -13.360 51.860 1.00 81.25 228 ALA A CA 1
ATOM 1839 C C . ALA A 1 228 ? -47.752 -12.450 50.806 1.00 81.25 228 ALA A C 1
ATOM 1841 O O . ALA A 1 228 ? -47.819 -12.749 49.611 1.00 81.25 228 ALA A O 1
ATOM 1842 N N . ASP A 1 229 ? -47.129 -11.347 51.224 1.00 78.62 229 ASP A N 1
ATOM 1843 C CA . ASP A 1 229 ? -46.405 -10.446 50.323 1.00 78.62 229 ASP A CA 1
ATOM 1844 C C . ASP A 1 229 ? -45.050 -11.042 49.910 1.00 78.62 229 ASP A C 1
ATOM 1846 O O . ASP A 1 229 ? -44.739 -11.125 48.719 1.00 78.62 229 ASP A O 1
ATOM 1850 N N . ALA A 1 230 ? -44.309 -11.610 50.869 1.00 74.69 230 ALA A N 1
ATOM 1851 C CA . ALA A 1 230 ? -43.064 -12.331 50.601 1.00 74.69 230 ALA A CA 1
ATOM 1852 C C . ALA A 1 230 ? -43.266 -13.543 49.665 1.00 74.69 230 ALA A C 1
ATOM 1854 O O . ALA A 1 230 ? -42.426 -13.826 48.807 1.00 74.69 230 ALA A O 1
ATOM 1855 N N . GLU A 1 231 ? -44.394 -14.253 49.775 1.00 80.31 231 GLU A N 1
ATOM 1856 C CA . GLU A 1 231 ? -44.735 -15.362 48.873 1.00 80.31 231 GLU A CA 1
ATOM 1857 C C . GLU A 1 231 ? -44.966 -14.907 47.421 1.00 80.31 231 GLU A C 1
ATOM 1859 O O . GLU A 1 231 ? -44.629 -15.639 46.482 1.00 80.31 231 GLU A O 1
ATOM 1864 N N . LYS A 1 232 ? -45.512 -13.703 47.206 1.00 85.19 232 LYS A N 1
ATOM 1865 C CA . LYS A 1 232 ? -45.699 -13.139 45.860 1.00 85.19 232 LYS A CA 1
ATOM 1866 C C . LYS A 1 232 ? -44.373 -12.727 45.234 1.00 85.19 232 LYS A C 1
ATOM 1868 O O . LYS A 1 232 ? -44.146 -13.056 44.070 1.00 85.19 232 LYS A O 1
ATOM 1873 N N . GLU A 1 233 ? -43.498 -12.082 46.004 1.00 84.19 233 GLU A N 1
ATOM 1874 C CA . GLU A 1 233 ? -42.140 -11.736 45.565 1.00 84.19 233 GLU A CA 1
ATOM 1875 C C . GLU A 1 233 ? -41.351 -12.985 45.159 1.00 84.19 233 GLU A C 1
ATOM 1877 O O . GLU A 1 233 ? -40.795 -13.047 44.062 1.00 84.19 233 GLU A O 1
ATOM 1882 N N . LEU A 1 234 ? -41.391 -14.038 45.984 1.00 77.75 234 LEU A N 1
ATOM 1883 C CA . LEU A 1 234 ? -40.744 -15.315 45.678 1.00 77.75 234 LEU A CA 1
ATOM 1884 C C . LEU A 1 234 ? -41.258 -15.913 44.359 1.00 77.75 234 LEU A C 1
ATOM 1886 O O . LEU A 1 234 ? -40.491 -16.484 43.582 1.00 77.75 234 LEU A O 1
ATOM 1890 N N . LYS A 1 235 ? -42.565 -15.810 44.099 1.00 87.06 235 LYS A N 1
ATOM 1891 C CA . LYS A 1 235 ? -43.177 -16.334 42.874 1.00 87.06 235 LYS A CA 1
ATOM 1892 C C . LYS A 1 235 ? -42.758 -15.537 41.638 1.00 87.06 235 LYS A C 1
ATOM 1894 O O . LYS A 1 235 ? -42.532 -16.142 40.592 1.00 87.06 235 LYS A O 1
ATOM 1899 N N . TRP A 1 236 ? -42.636 -14.216 41.761 1.00 87.75 236 TRP A N 1
ATOM 1900 C CA . TRP A 1 236 ? -42.151 -13.353 40.686 1.00 87.75 236 TRP A CA 1
ATOM 1901 C C . TRP A 1 236 ? -40.674 -13.618 40.375 1.00 87.75 236 TRP A C 1
ATOM 1903 O O . TRP A 1 236 ? -40.337 -13.869 39.221 1.00 87.75 236 TRP A O 1
ATOM 1913 N N . LEU A 1 237 ? -39.820 -13.699 41.401 1.00 78.12 237 LEU A N 1
ATOM 1914 C CA . LEU A 1 237 ? -38.397 -14.016 41.238 1.00 78.12 237 LEU A CA 1
ATOM 1915 C C . LEU A 1 237 ? -38.183 -15.381 40.574 1.00 78.12 237 LEU A C 1
ATOM 1917 O O . LEU A 1 237 ? -37.362 -15.505 39.673 1.00 78.12 237 LEU A O 1
ATOM 1921 N N . LYS A 1 238 ? -38.969 -16.399 40.948 1.00 82.62 238 LYS A N 1
ATOM 1922 C CA . LYS A 1 238 ? -38.918 -17.715 40.288 1.00 82.62 238 LYS A CA 1
ATOM 1923 C C . LYS A 1 238 ? -39.284 -17.654 38.805 1.00 82.62 238 LYS A C 1
ATOM 1925 O O . LYS A 1 238 ? -38.690 -18.375 38.012 1.00 82.62 238 LYS A O 1
ATOM 1930 N N . ALA A 1 239 ? -40.258 -16.825 38.431 1.00 83.81 239 ALA A N 1
ATOM 1931 C CA . ALA A 1 239 ? -40.631 -16.647 37.031 1.00 83.81 239 ALA A CA 1
ATOM 1932 C C . ALA A 1 239 ? -39.547 -15.892 36.243 1.00 83.81 239 ALA A C 1
ATOM 1934 O O . ALA A 1 239 ? -39.267 -16.259 35.106 1.00 83.81 239 ALA A O 1
ATOM 1935 N N . ALA A 1 240 ? -38.915 -14.886 36.857 1.00 81.44 240 ALA A N 1
ATOM 1936 C CA . ALA A 1 240 ? -37.814 -14.140 36.254 1.00 81.44 240 ALA A CA 1
ATOM 1937 C C . ALA A 1 240 ? -36.582 -15.030 36.010 1.00 81.44 240 ALA A C 1
ATOM 1939 O O . ALA A 1 240 ? -36.051 -15.032 34.904 1.00 81.44 240 ALA A O 1
ATOM 1940 N N . VAL A 1 241 ? -36.195 -15.854 36.993 1.00 77.06 241 VAL A N 1
ATOM 1941 C CA . VAL A 1 241 ? -35.080 -16.814 36.862 1.00 77.06 241 VAL A CA 1
ATOM 1942 C C . VAL A 1 241 ? -35.343 -17.831 35.748 1.00 77.06 241 VAL A C 1
ATOM 1944 O O . VAL A 1 241 ? -34.486 -18.045 34.899 1.00 77.06 241 VAL A O 1
ATOM 1947 N N . ALA A 1 242 ? -36.552 -18.395 35.677 1.00 81.00 242 ALA A N 1
ATOM 1948 C CA . ALA A 1 242 ? -36.906 -19.334 34.610 1.00 81.00 242 ALA A CA 1
ATOM 1949 C C . ALA A 1 242 ? -36.910 -18.686 33.209 1.00 81.00 242 ALA A C 1
ATOM 1951 O O . ALA A 1 242 ? -36.717 -19.371 32.205 1.00 81.00 242 ALA A O 1
ATOM 1952 N N . SER A 1 243 ? -37.157 -17.373 33.126 1.00 81.38 243 SER A N 1
ATOM 1953 C CA . SER A 1 243 ? -37.059 -16.615 31.874 1.00 81.38 243 SER A CA 1
ATOM 1954 C C . SER A 1 243 ? -35.602 -16.412 31.462 1.00 81.38 243 SER A C 1
ATOM 1956 O O . SER A 1 243 ? -35.269 -16.671 30.310 1.00 81.38 243 SER A O 1
ATOM 1958 N N . SER A 1 244 ? -34.727 -16.017 32.395 1.00 69.25 244 SER A N 1
ATOM 1959 C CA . SER A 1 244 ? -33.303 -15.817 32.097 1.00 69.25 244 SER A CA 1
ATOM 1960 C C . SER A 1 244 ? -32.582 -17.125 31.774 1.00 69.25 244 SER A C 1
ATOM 1962 O O . SER A 1 244 ? -31.703 -17.139 30.924 1.00 69.25 244 SER A O 1
ATOM 1964 N N . GLU A 1 245 ? -32.958 -18.237 32.417 1.00 77.12 245 GLU A N 1
ATOM 1965 C CA . GLU A 1 245 ? -32.416 -19.567 32.095 1.00 77.12 245 GLU A CA 1
ATOM 1966 C C . GLU A 1 245 ? -32.733 -19.965 30.644 1.00 77.12 245 GLU A C 1
ATOM 1968 O O . GLU A 1 245 ? -31.862 -20.472 29.944 1.00 77.12 245 GLU A O 1
ATOM 1973 N N . LYS A 1 246 ? -33.941 -19.659 30.152 1.00 79.31 246 LYS A N 1
ATOM 1974 C CA . LYS A 1 246 ? -34.316 -19.899 28.749 1.00 79.31 246 LYS A CA 1
ATOM 1975 C C . LYS A 1 246 ? -33.565 -19.023 27.755 1.00 79.31 246 LYS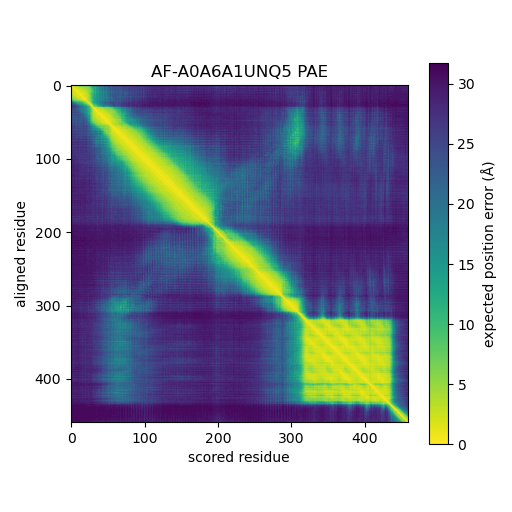 A C 1
ATOM 1977 O O . LYS A 1 246 ? -33.226 -19.499 26.677 1.00 79.31 246 LYS A O 1
ATOM 1982 N N . GLU A 1 247 ? -33.349 -17.754 28.090 1.00 75.12 247 GLU A N 1
ATOM 1983 C CA . GLU A 1 247 ? -32.536 -16.858 27.260 1.00 75.12 247 GLU A CA 1
ATOM 1984 C C . GLU A 1 247 ? -31.085 -17.349 27.205 1.00 75.12 247 GLU A C 1
ATOM 1986 O O . GLU A 1 247 ? -30.488 -17.377 26.135 1.00 75.12 247 GLU A O 1
ATOM 1991 N N . TYR A 1 248 ? -30.545 -17.838 28.325 1.00 68.94 248 TYR A N 1
ATOM 1992 C CA . TYR A 1 248 ? -29.205 -18.420 28.378 1.00 68.94 248 TYR A CA 1
ATOM 1993 C C . TYR A 1 248 ? -29.082 -19.690 27.517 1.00 68.94 248 TYR A C 1
ATOM 1995 O O . TYR A 1 248 ? -28.132 -19.814 26.748 1.00 68.94 248 TYR A O 1
ATOM 2003 N N . GLU A 1 249 ? -30.069 -20.594 27.575 1.00 75.31 249 GLU A N 1
ATOM 2004 C CA . GLU A 1 249 ? -30.133 -21.789 26.712 1.00 75.31 249 GLU A CA 1
ATOM 2005 C C . GLU A 1 249 ? -30.273 -21.448 25.217 1.00 75.31 249 GLU A C 1
ATOM 2007 O O . GLU A 1 249 ? -29.852 -22.233 24.370 1.00 75.31 249 GLU A O 1
ATOM 2012 N N . GLN A 1 250 ? -30.853 -20.293 24.868 1.00 74.44 250 GLN A N 1
ATOM 2013 C CA . GLN A 1 250 ? -30.952 -19.832 23.477 1.00 74.44 250 GLN A CA 1
ATOM 2014 C C . GLN A 1 250 ? -29.660 -19.211 22.942 1.00 74.44 250 GLN A C 1
ATOM 2016 O O . GLN A 1 250 ? -29.436 -19.278 21.740 1.00 74.44 250 GLN A O 1
ATOM 2021 N N . ILE A 1 251 ? -28.827 -18.626 23.805 1.00 69.88 251 ILE A N 1
ATOM 2022 C CA . ILE A 1 251 ? -27.571 -17.962 23.417 1.00 69.88 251 ILE A CA 1
ATOM 2023 C C . ILE A 1 251 ? -26.408 -18.963 23.317 1.00 69.88 251 ILE A C 1
ATOM 2025 O O . ILE A 1 251 ? -25.441 -18.728 22.595 1.00 69.88 251 ILE A O 1
ATOM 2029 N N . GLU A 1 252 ? -26.481 -20.094 24.026 1.00 72.75 252 GLU A N 1
ATOM 2030 C CA . GLU A 1 252 ? -25.421 -21.112 24.023 1.00 72.75 252 GLU A CA 1
ATOM 2031 C C . GLU A 1 252 ? -25.088 -21.681 22.622 1.00 72.75 252 GLU A C 1
ATOM 2033 O O . GLU A 1 252 ? -23.902 -21.744 22.294 1.00 72.75 252 GLU A O 1
ATOM 2038 N N . PRO A 1 253 ? -26.072 -22.018 21.760 1.00 77.00 253 PRO A N 1
ATOM 2039 C CA . PRO A 1 253 ? -25.819 -22.462 20.389 1.00 77.00 253 PRO A CA 1
ATOM 2040 C C . PRO A 1 253 ? -25.173 -21.376 19.523 1.00 77.00 253 PRO A C 1
ATOM 2042 O O . PRO A 1 253 ? -24.205 -21.659 18.826 1.00 77.00 253 PRO A O 1
ATOM 2045 N N . ASP A 1 254 ? -25.650 -20.130 19.621 1.00 77.50 254 ASP A N 1
ATOM 2046 C CA . ASP A 1 254 ? -25.105 -19.000 18.856 1.00 77.50 254 ASP A CA 1
ATOM 2047 C C . ASP A 1 254 ? -23.637 -18.732 19.231 1.00 77.50 254 ASP A C 1
ATOM 2049 O O . ASP A 1 254 ? -22.814 -18.398 18.379 1.00 77.50 254 ASP A O 1
ATOM 2053 N N . ARG A 1 255 ? -23.275 -18.915 20.510 1.00 73.25 255 ARG A N 1
ATOM 2054 C CA . ARG A 1 255 ? -21.884 -18.822 20.976 1.00 73.25 255 ARG A CA 1
ATOM 2055 C C . ARG A 1 255 ? -21.010 -19.918 20.366 1.00 73.25 255 ARG A C 1
ATOM 2057 O O . ARG A 1 255 ? -19.873 -19.640 19.991 1.00 73.25 255 ARG A O 1
ATOM 2064 N N . ASP A 1 256 ? -21.511 -21.146 20.304 1.00 77.69 256 ASP A N 1
ATOM 2065 C CA . ASP A 1 256 ? -20.761 -22.280 19.763 1.00 77.69 256 ASP A CA 1
ATOM 2066 C C . ASP A 1 256 ? -20.607 -22.168 18.230 1.00 77.69 256 ASP A C 1
ATOM 2068 O O . ASP A 1 256 ? -19.531 -22.458 17.705 1.00 77.69 256 ASP A O 1
ATOM 2072 N N . ASP A 1 257 ? -21.614 -21.647 17.522 1.00 80.69 257 ASP A N 1
ATOM 2073 C CA . ASP A 1 257 ? -21.522 -21.316 16.092 1.00 80.69 257 ASP A CA 1
ATOM 2074 C C . ASP A 1 257 ? -20.495 -20.193 15.842 1.00 80.69 257 ASP A C 1
ATOM 2076 O O . ASP A 1 257 ? -19.610 -20.330 14.995 1.00 80.69 257 ASP A O 1
ATOM 2080 N N . LEU A 1 258 ? -20.520 -19.124 16.650 1.00 75.50 258 LEU A N 1
ATOM 2081 C CA . LEU A 1 258 ? -19.521 -18.047 16.593 1.00 75.50 258 LEU A CA 1
ATOM 2082 C C . LEU A 1 258 ? -18.098 -18.538 16.903 1.00 75.50 258 LEU A C 1
ATOM 2084 O O . LEU A 1 258 ? -17.132 -18.045 16.318 1.00 75.50 258 LEU A O 1
ATOM 2088 N N . GLN A 1 259 ? -17.946 -19.510 17.805 1.00 81.44 259 GLN A N 1
ATOM 2089 C CA . GLN A 1 259 ? -16.659 -20.129 18.125 1.00 81.44 259 GLN A CA 1
ATOM 2090 C C . GLN A 1 259 ? -16.092 -20.887 16.912 1.00 81.44 259 GLN A C 1
ATOM 2092 O O . GLN A 1 259 ? -14.901 -20.767 16.609 1.00 81.44 259 GLN A O 1
ATOM 2097 N N . ILE A 1 260 ? -16.945 -21.623 16.193 1.00 83.88 260 ILE A N 1
ATOM 2098 C CA . ILE A 1 260 ? -16.573 -22.343 14.967 1.00 83.88 260 ILE A CA 1
ATOM 2099 C C . ILE A 1 260 ? -16.182 -21.355 13.863 1.00 83.88 260 ILE A C 1
ATOM 2101 O O . ILE A 1 260 ? -15.151 -21.538 13.209 1.00 83.88 260 ILE A O 1
ATOM 2105 N N . ASP A 1 261 ? -16.956 -20.287 13.676 1.00 79.75 261 ASP A N 1
ATOM 2106 C CA . ASP A 1 261 ? -16.654 -19.247 12.690 1.00 79.75 261 ASP A CA 1
ATOM 2107 C C . ASP A 1 261 ? -15.338 -18.527 13.006 1.00 79.75 261 ASP A C 1
ATOM 2109 O O . ASP A 1 261 ? -14.503 -18.338 12.119 1.00 79.75 261 ASP A O 1
ATOM 2113 N N . PHE A 1 262 ? -15.082 -18.218 14.280 1.00 74.31 262 PHE A N 1
ATOM 2114 C CA . PHE A 1 262 ? -13.812 -17.643 14.723 1.00 74.31 262 PHE A CA 1
ATOM 2115 C C . PHE A 1 262 ? -12.617 -18.567 14.431 1.00 74.31 262 PHE A C 1
ATOM 2117 O O . PHE A 1 262 ? -11.551 -18.114 13.998 1.00 74.31 262 PHE A O 1
ATOM 2124 N N . GLU A 1 263 ? -12.770 -19.875 14.637 1.00 83.25 263 GLU A N 1
ATOM 2125 C CA . GLU A 1 263 ? -11.729 -20.867 14.351 1.00 83.25 263 GLU A CA 1
ATOM 2126 C C . GLU A 1 263 ? -11.487 -21.041 12.846 1.00 83.25 263 GLU A C 1
ATOM 2128 O O . GLU A 1 263 ? -10.328 -21.139 12.415 1.00 83.25 263 GLU A O 1
ATOM 2133 N N . ASN A 1 264 ? -12.549 -20.986 12.039 1.00 80.81 264 ASN A N 1
ATOM 2134 C CA . ASN A 1 264 ? -12.463 -20.971 10.582 1.00 80.81 264 ASN A CA 1
ATOM 2135 C C . ASN A 1 264 ? -11.725 -19.723 10.085 1.00 80.81 264 ASN A C 1
ATOM 2137 O O . ASN A 1 264 ? -10.769 -19.852 9.313 1.00 80.81 264 ASN A O 1
ATOM 2141 N N . GLU A 1 265 ? -12.082 -18.540 10.581 1.00 69.62 265 GLU A N 1
ATOM 2142 C CA . GLU A 1 265 ? -11.467 -17.272 10.181 1.00 69.62 265 GLU A CA 1
ATOM 2143 C C . GLU A 1 265 ? -9.985 -17.214 10.574 1.00 69.62 265 GLU A C 1
ATOM 2145 O O . GLU A 1 265 ? -9.122 -16.831 9.779 1.00 69.62 265 GLU A O 1
ATOM 2150 N N . ARG A 1 266 ? -9.641 -17.719 11.766 1.00 80.94 266 ARG A N 1
ATOM 2151 C CA . ARG A 1 266 ? -8.247 -17.868 12.209 1.00 80.94 266 ARG A CA 1
ATOM 2152 C C . ARG A 1 266 ? -7.444 -18.800 11.299 1.00 80.94 266 ARG A C 1
ATOM 2154 O O . ARG A 1 266 ? -6.252 -18.566 11.080 1.00 80.94 266 ARG A O 1
ATOM 2161 N N . SER A 1 267 ? -8.066 -19.860 10.783 1.00 79.69 267 SER A N 1
ATOM 2162 C CA . SER A 1 267 ? -7.424 -20.786 9.845 1.00 79.69 267 SER A CA 1
ATOM 2163 C C . SER A 1 267 ? -7.200 -20.150 8.467 1.00 79.69 267 SER A C 1
ATOM 2165 O O . SER A 1 267 ? -6.127 -20.318 7.886 1.00 79.69 267 SER A O 1
ATOM 2167 N N . SER A 1 268 ? -8.166 -19.366 7.980 1.00 76.81 268 SER A N 1
ATOM 2168 C CA . SER A 1 268 ? -8.074 -18.612 6.725 1.00 76.81 268 SER A CA 1
ATOM 2169 C C . SER A 1 268 ? -6.996 -17.536 6.801 1.00 76.81 268 SER A C 1
ATOM 2171 O O . SER A 1 268 ? -6.153 -17.444 5.912 1.00 76.81 268 SER A O 1
ATOM 2173 N N . ARG A 1 269 ? -6.943 -16.791 7.912 1.00 76.31 269 ARG A N 1
ATOM 2174 C CA . ARG A 1 269 ? -5.900 -15.792 8.168 1.00 76.31 269 ARG A CA 1
ATOM 2175 C C . ARG A 1 269 ? -4.498 -16.399 8.137 1.00 76.31 269 ARG A C 1
ATOM 2177 O O . ARG A 1 269 ? -3.611 -15.826 7.518 1.00 76.31 269 ARG A O 1
ATOM 2184 N N . LYS A 1 270 ? -4.298 -17.571 8.749 1.00 85.62 270 LYS A N 1
ATOM 2185 C CA . LYS A 1 270 ? -3.004 -18.272 8.693 1.00 85.62 270 LYS A CA 1
ATOM 2186 C C . LYS A 1 270 ? -2.575 -18.624 7.268 1.00 85.62 270 LYS A C 1
ATOM 2188 O O . LYS A 1 270 ? -1.401 -18.484 6.953 1.00 85.62 270 LYS A O 1
ATOM 2193 N N . LYS A 1 271 ? -3.509 -19.062 6.416 1.00 86.00 271 LYS A N 1
ATOM 2194 C CA . LYS A 1 271 ? -3.209 -19.359 5.004 1.00 86.00 271 LYS A CA 1
ATOM 2195 C C . LYS A 1 271 ? -2.795 -18.102 4.245 1.00 86.00 271 LYS A C 1
ATOM 2197 O O . LYS A 1 271 ? -1.806 -18.128 3.527 1.00 86.00 271 LYS A O 1
ATOM 2202 N N . LEU A 1 272 ? -3.510 -16.998 4.460 1.00 72.94 272 LEU A N 1
ATOM 2203 C CA . LEU A 1 272 ? -3.167 -15.706 3.860 1.00 72.94 272 LEU A CA 1
ATOM 2204 C C . LEU A 1 272 ? -1.799 -15.194 4.338 1.00 72.94 272 LEU A C 1
ATOM 2206 O O . LEU A 1 272 ? -1.035 -14.660 3.542 1.00 72.94 272 LEU A O 1
ATOM 2210 N N . GLU A 1 273 ? -1.459 -15.381 5.618 1.00 80.44 273 GLU A N 1
ATOM 2211 C CA . GLU A 1 273 ? -0.135 -15.038 6.159 1.00 80.44 273 GLU A CA 1
ATOM 2212 C C . GLU A 1 273 ? 0.986 -15.892 5.527 1.00 80.44 273 GLU A C 1
ATOM 2214 O O . GLU A 1 273 ? 2.056 -15.358 5.230 1.00 80.44 273 GLU A O 1
ATOM 2219 N N . GLU A 1 274 ? 0.747 -17.183 5.266 1.00 88.75 274 GLU A N 1
ATOM 2220 C CA . GLU A 1 274 ? 1.686 -18.053 4.536 1.00 88.75 274 GLU A CA 1
ATOM 2221 C C . GLU A 1 274 ? 1.855 -17.625 3.068 1.00 88.75 274 GLU A C 1
ATOM 2223 O O . GLU A 1 274 ? 2.988 -17.500 2.602 1.00 88.75 274 GLU A O 1
ATOM 2228 N N . GLU A 1 275 ? 0.762 -17.325 2.357 1.00 86.31 275 GLU A N 1
ATOM 2229 C CA . GLU A 1 275 ? 0.804 -16.836 0.969 1.00 86.31 275 GLU A CA 1
ATOM 2230 C C . GLU A 1 275 ? 1.548 -15.494 0.856 1.00 86.31 275 GLU A C 1
ATOM 2232 O O . GLU A 1 275 ? 2.383 -15.309 -0.033 1.00 86.31 275 GLU A O 1
ATOM 2237 N N . LEU A 1 276 ? 1.306 -14.568 1.791 1.00 68.56 276 LEU A N 1
ATOM 2238 C CA . LEU A 1 276 ? 2.010 -13.285 1.864 1.00 68.56 276 LEU A CA 1
ATOM 2239 C C . LEU A 1 276 ? 3.511 -13.481 2.124 1.00 68.56 276 LEU A C 1
ATOM 2241 O O . LEU A 1 276 ? 4.344 -12.770 1.558 1.00 68.56 276 LEU A O 1
ATOM 2245 N N . MET A 1 277 ? 3.872 -14.435 2.986 1.00 84.56 277 MET A N 1
ATOM 2246 C CA . MET A 1 277 ? 5.268 -14.761 3.261 1.00 84.56 277 MET A CA 1
ATOM 2247 C C . MET A 1 277 ? 5.957 -15.309 2.009 1.00 84.56 277 MET A C 1
ATOM 2249 O O . MET A 1 277 ? 7.054 -14.855 1.690 1.00 84.56 277 MET A O 1
ATOM 2253 N N . GLU A 1 278 ? 5.295 -16.206 1.271 1.00 82.00 278 GLU A N 1
ATOM 2254 C CA . GLU A 1 278 ? 5.813 -16.774 0.025 1.00 82.00 278 GLU A CA 1
ATOM 2255 C C . GLU A 1 278 ? 6.024 -15.689 -1.043 1.00 82.00 278 GLU A C 1
ATOM 2257 O O . GLU A 1 278 ? 7.102 -15.621 -1.648 1.00 82.00 278 GLU A O 1
ATOM 2262 N N . LEU A 1 279 ? 5.052 -14.781 -1.211 1.00 69.12 279 LEU A N 1
ATOM 2263 C CA . LEU A 1 279 ? 5.163 -13.639 -2.123 1.00 69.12 279 LEU A CA 1
ATOM 2264 C C . LEU A 1 279 ? 6.317 -12.711 -1.734 1.00 69.12 279 LEU A C 1
ATOM 2266 O O . LEU A 1 279 ? 7.095 -12.317 -2.599 1.00 69.12 279 LEU A O 1
ATOM 2270 N N . ASN A 1 280 ? 6.469 -12.401 -0.444 1.00 69.69 280 ASN A N 1
ATOM 2271 C CA . ASN A 1 280 ? 7.561 -11.564 0.050 1.00 69.69 280 ASN A CA 1
ATOM 2272 C C . ASN A 1 280 ? 8.933 -12.200 -0.187 1.00 69.69 280 ASN A C 1
ATOM 2274 O O . ASN A 1 280 ? 9.863 -11.487 -0.557 1.00 69.69 280 ASN A O 1
ATOM 2278 N N . THR A 1 281 ? 9.083 -13.522 -0.043 1.00 75.38 281 THR A N 1
ATOM 2279 C CA . THR A 1 281 ? 10.328 -14.197 -0.453 1.00 75.38 281 THR A CA 1
ATOM 2280 C C . THR A 1 281 ? 10.575 -14.077 -1.949 1.00 75.38 281 THR A C 1
ATOM 2282 O O . THR A 1 281 ? 11.700 -13.807 -2.352 1.00 75.38 281 THR A O 1
ATOM 2285 N N . LYS A 1 282 ? 9.533 -14.203 -2.774 1.00 71.31 282 LYS A N 1
ATOM 2286 C CA . LYS A 1 282 ? 9.642 -14.069 -4.232 1.00 71.31 282 LYS A CA 1
ATOM 2287 C C . LYS A 1 282 ? 10.037 -12.655 -4.652 1.00 71.31 282 LYS A C 1
ATOM 2289 O O . LYS A 1 282 ? 10.915 -12.483 -5.491 1.00 71.31 282 LYS A O 1
ATOM 2294 N N . VAL A 1 283 ? 9.431 -11.640 -4.036 1.00 61.25 283 VAL A N 1
ATOM 2295 C CA . VAL A 1 283 ? 9.801 -10.233 -4.229 1.00 61.25 283 VAL A CA 1
ATOM 2296 C C . VAL A 1 283 ? 11.236 -10.005 -3.768 1.00 61.25 283 VAL A C 1
ATOM 2298 O O . VAL A 1 283 ? 12.009 -9.451 -4.535 1.00 61.25 283 VAL A O 1
ATOM 2301 N N . ALA A 1 284 ? 11.630 -10.508 -2.595 1.00 65.69 284 ALA A N 1
ATOM 2302 C CA . ALA A 1 284 ? 12.998 -10.396 -2.089 1.00 65.69 284 ALA A CA 1
ATOM 2303 C C . ALA A 1 284 ? 14.038 -11.085 -2.993 1.00 65.69 284 ALA A C 1
ATOM 2305 O O . ALA A 1 284 ? 15.154 -10.587 -3.126 1.00 65.69 284 ALA A O 1
ATOM 2306 N N . GLU A 1 285 ? 13.689 -12.205 -3.635 1.00 63.72 285 GLU A N 1
ATOM 2307 C CA . GLU A 1 285 ? 14.525 -12.868 -4.642 1.00 63.72 285 GLU A CA 1
ATOM 2308 C C . GLU A 1 285 ? 14.657 -12.022 -5.918 1.00 63.72 285 GLU A C 1
ATOM 2310 O O . GLU A 1 285 ? 15.766 -11.875 -6.441 1.00 63.72 285 GLU A O 1
ATOM 2315 N N . MET A 1 286 ? 13.563 -11.409 -6.386 1.00 53.97 286 MET A N 1
ATOM 2316 C CA . MET A 1 286 ? 13.568 -10.515 -7.552 1.00 53.97 286 MET A CA 1
ATOM 2317 C C . MET A 1 286 ? 14.281 -9.182 -7.289 1.00 53.97 286 MET A C 1
ATOM 2319 O O . MET A 1 286 ? 14.963 -8.674 -8.176 1.00 53.97 286 MET A O 1
ATOM 2323 N N . THR A 1 287 ? 14.177 -8.639 -6.075 1.00 52.12 287 THR A N 1
ATOM 2324 C CA . THR A 1 287 ? 14.897 -7.439 -5.620 1.00 52.12 287 THR A CA 1
ATOM 2325 C C . THR A 1 287 ? 16.272 -7.762 -5.040 1.00 52.12 287 THR A C 1
ATOM 2327 O O . THR A 1 287 ? 16.938 -6.874 -4.515 1.00 52.12 287 THR A O 1
ATOM 2330 N N . SER A 1 288 ? 16.700 -9.029 -5.060 1.00 55.84 288 SER A N 1
ATOM 2331 C CA . SER A 1 288 ? 18.033 -9.390 -4.584 1.00 55.84 288 SER A CA 1
ATOM 2332 C C . SER A 1 288 ? 19.094 -8.712 -5.447 1.00 55.84 288 SER A C 1
ATOM 2334 O O . SER A 1 288 ? 18.860 -8.397 -6.618 1.00 55.84 288 SER A O 1
ATOM 2336 N N . GLU A 1 289 ? 20.303 -8.570 -4.900 1.00 54.53 289 GLU A N 1
ATOM 2337 C CA . GLU A 1 289 ? 21.470 -8.072 -5.637 1.00 54.53 289 GLU A CA 1
ATOM 2338 C C . GLU A 1 289 ? 21.670 -8.795 -6.984 1.00 54.53 289 GLU A C 1
ATOM 2340 O O . GLU A 1 289 ? 22.268 -8.227 -7.889 1.00 54.53 289 GLU A O 1
ATOM 2345 N N . ALA A 1 290 ? 21.141 -10.015 -7.166 1.00 52.38 290 ALA A N 1
ATOM 2346 C CA . ALA A 1 290 ? 21.184 -10.741 -8.433 1.00 52.38 290 ALA A CA 1
ATOM 2347 C C . ALA A 1 290 ? 20.229 -10.183 -9.510 1.00 52.38 290 ALA A C 1
ATOM 2349 O O . ALA A 1 290 ? 20.602 -10.180 -10.683 1.00 52.38 290 ALA A O 1
ATOM 2350 N N . GLY A 1 291 ? 19.035 -9.702 -9.141 1.00 52.88 291 GLY A N 1
ATOM 2351 C CA . GLY A 1 291 ? 18.069 -9.087 -10.062 1.00 52.88 291 GLY A CA 1
ATOM 2352 C C . GLY A 1 291 ? 18.515 -7.695 -10.509 1.00 52.88 291 GLY A C 1
ATOM 2353 O O . GLY A 1 291 ? 18.569 -7.411 -11.707 1.00 52.88 291 GLY A O 1
ATOM 2354 N N . GLU A 1 292 ? 18.970 -6.870 -9.563 1.00 57.94 292 GLU A N 1
ATOM 2355 C CA . GLU A 1 292 ? 19.596 -5.577 -9.868 1.00 57.94 292 GLU A CA 1
ATOM 2356 C C . GLU A 1 292 ? 20.907 -5.749 -10.652 1.00 57.94 292 GLU A C 1
ATOM 2358 O O . GLU A 1 292 ? 21.138 -5.025 -11.622 1.00 57.94 292 GLU A O 1
ATOM 2363 N N . ALA A 1 293 ? 21.736 -6.752 -10.329 1.00 56.22 293 ALA A N 1
ATOM 2364 C CA . ALA A 1 293 ? 22.936 -7.060 -11.111 1.00 56.22 293 ALA A CA 1
ATOM 2365 C C . ALA A 1 293 ? 22.612 -7.576 -12.520 1.00 56.22 293 ALA A C 1
ATOM 2367 O O . ALA A 1 293 ? 23.357 -7.280 -13.453 1.00 56.22 293 ALA A O 1
ATOM 2368 N N . ALA A 1 294 ? 21.520 -8.324 -12.709 1.00 56.72 294 ALA A N 1
ATOM 2369 C CA . ALA A 1 294 ? 21.078 -8.766 -14.030 1.00 56.72 294 ALA A CA 1
ATOM 2370 C C . ALA A 1 294 ? 20.606 -7.581 -14.885 1.00 56.72 294 ALA A C 1
ATOM 2372 O O . ALA A 1 294 ? 21.018 -7.460 -16.040 1.00 56.72 294 ALA A O 1
ATOM 2373 N N . ILE A 1 295 ? 19.828 -6.663 -14.303 1.00 60.72 295 ILE A N 1
ATOM 2374 C CA . ILE A 1 295 ? 19.398 -5.423 -14.962 1.00 60.72 295 ILE A CA 1
ATOM 2375 C C . ILE A 1 295 ? 20.608 -4.541 -15.290 1.00 60.72 295 ILE A C 1
ATOM 2377 O O . ILE A 1 295 ? 20.738 -4.073 -16.420 1.00 60.72 295 ILE A O 1
ATOM 2381 N N . GLN A 1 296 ? 21.544 -4.366 -14.355 1.00 62.44 296 GLN A N 1
ATOM 2382 C CA . GLN A 1 296 ? 22.756 -3.579 -14.580 1.00 62.44 296 GLN A CA 1
ATOM 2383 C C . GLN A 1 296 ? 23.646 -4.197 -15.667 1.00 62.44 296 GLN A C 1
ATOM 2385 O O . GLN A 1 296 ? 24.184 -3.481 -16.510 1.00 62.44 296 GLN A O 1
ATOM 2390 N N . LYS A 1 297 ? 23.746 -5.530 -15.710 1.00 68.12 297 LYS A N 1
ATOM 2391 C CA . LYS A 1 297 ? 24.478 -6.255 -16.753 1.00 68.12 297 LYS A CA 1
ATOM 2392 C C . LYS A 1 297 ? 23.832 -6.084 -18.129 1.00 68.12 297 LYS A C 1
ATOM 2394 O O . LYS A 1 297 ? 24.546 -5.852 -19.100 1.00 68.12 297 LYS A O 1
ATOM 2399 N N . LEU A 1 298 ? 22.502 -6.130 -18.214 1.00 57.97 298 LEU A N 1
ATOM 2400 C CA . LEU A 1 298 ? 21.768 -5.842 -19.450 1.00 57.97 298 LEU A CA 1
ATOM 2401 C C . LEU A 1 298 ? 21.944 -4.378 -19.885 1.00 57.97 298 LEU A C 1
ATOM 2403 O O . LEU A 1 298 ? 22.164 -4.115 -21.066 1.00 57.97 298 LEU A O 1
ATOM 2407 N N . LEU A 1 299 ? 21.931 -3.423 -18.950 1.00 58.41 299 LEU A N 1
ATOM 2408 C CA . LEU A 1 299 ? 22.203 -2.009 -19.231 1.00 58.41 299 LEU A CA 1
ATOM 2409 C C . LEU A 1 299 ? 23.639 -1.776 -19.727 1.00 58.41 299 LEU A C 1
ATOM 2411 O O . LEU A 1 299 ? 23.846 -0.995 -20.659 1.00 58.41 299 LEU A O 1
ATOM 2415 N N . ASP A 1 300 ? 24.625 -2.470 -19.161 1.00 65.25 300 ASP A N 1
ATOM 2416 C CA . ASP A 1 300 ? 26.019 -2.408 -19.607 1.00 65.25 300 ASP A CA 1
ATOM 2417 C C . ASP A 1 300 ? 26.220 -3.078 -20.976 1.00 65.25 300 ASP A C 1
ATOM 2419 O O . ASP A 1 300 ? 26.966 -2.559 -21.813 1.00 65.25 300 ASP A O 1
ATOM 2423 N N . GLU A 1 301 ? 25.509 -4.172 -21.264 1.00 62.22 301 GLU A N 1
ATOM 2424 C CA . GLU A 1 301 ? 25.474 -4.788 -22.595 1.00 62.22 301 GLU A CA 1
ATOM 2425 C C . GLU A 1 301 ? 24.826 -3.859 -23.631 1.00 62.22 301 GLU A C 1
ATOM 2427 O O . GLU A 1 301 ? 25.375 -3.692 -24.722 1.00 62.22 301 GLU A O 1
ATOM 2432 N N . ILE A 1 302 ? 23.726 -3.179 -23.288 1.00 56.84 302 ILE A N 1
ATOM 2433 C CA . ILE A 1 302 ? 23.091 -2.151 -24.131 1.00 56.84 302 ILE A CA 1
ATOM 2434 C C . ILE A 1 302 ? 24.053 -0.987 -24.378 1.00 56.84 302 ILE A C 1
ATOM 2436 O O . ILE A 1 302 ? 24.182 -0.512 -25.506 1.00 56.84 302 ILE A O 1
ATOM 2440 N N . LYS A 1 303 ? 24.765 -0.530 -23.346 1.00 65.38 303 LYS A N 1
ATOM 2441 C CA . LYS A 1 303 ? 25.764 0.538 -23.461 1.00 65.38 303 LYS A CA 1
ATOM 2442 C C . LYS A 1 303 ? 26.919 0.122 -24.370 1.00 65.38 303 LYS A C 1
ATOM 2444 O O . LYS A 1 303 ? 27.320 0.904 -25.227 1.00 65.38 303 LYS A O 1
ATOM 2449 N N . SER A 1 304 ? 27.407 -1.110 -24.229 1.00 58.69 304 SER A N 1
ATOM 2450 C CA . SER A 1 304 ? 28.435 -1.690 -25.097 1.00 58.69 304 SER A CA 1
ATOM 2451 C C . SER A 1 304 ? 27.953 -1.794 -26.546 1.00 58.69 304 SER A C 1
ATOM 2453 O O . SER A 1 304 ? 28.650 -1.357 -27.457 1.00 58.69 304 SER A O 1
ATOM 2455 N N . CYS A 1 305 ? 26.720 -2.254 -26.760 1.00 52.69 305 CYS A N 1
ATOM 2456 C CA . CYS A 1 305 ? 2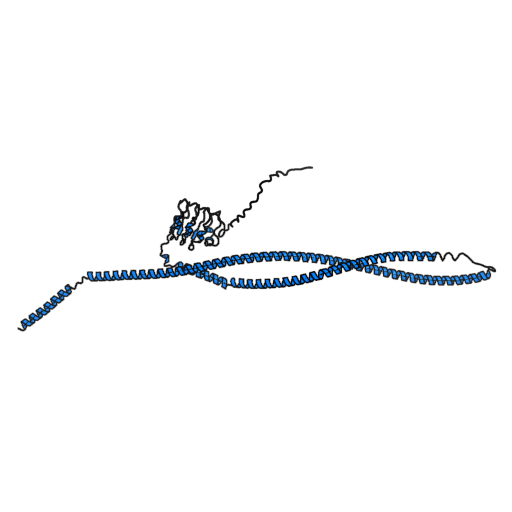6.064 -2.304 -28.064 1.00 52.69 305 CYS A CA 1
ATOM 2457 C C . CYS A 1 305 ? 25.948 -0.910 -28.703 1.00 52.69 305 CYS A C 1
ATOM 2459 O O . CYS A 1 305 ? 26.372 -0.712 -29.839 1.00 52.69 305 CYS A O 1
ATOM 2461 N N . LYS A 1 306 ? 25.502 0.102 -27.946 1.00 55.72 306 LYS A N 1
ATOM 2462 C CA . LYS A 1 306 ? 25.480 1.509 -28.386 1.00 55.72 306 LYS A CA 1
ATOM 2463 C C . LYS A 1 306 ? 26.880 2.050 -28.700 1.00 55.72 306 LYS A C 1
ATOM 2465 O O . LYS A 1 306 ? 27.035 2.850 -29.617 1.00 55.72 306 LYS A O 1
ATOM 2470 N N . SER A 1 307 ? 27.910 1.620 -27.972 1.00 57.81 307 SER A N 1
ATOM 2471 C CA . SER A 1 307 ? 29.307 1.973 -28.255 1.00 57.81 307 SER A CA 1
ATOM 2472 C C . SER A 1 307 ? 29.864 1.282 -29.504 1.00 57.81 307 SER A C 1
ATOM 2474 O O . SER A 1 307 ? 30.673 1.883 -30.204 1.00 57.81 307 SER A O 1
ATOM 2476 N N . ILE A 1 308 ? 29.427 0.057 -29.806 1.00 58.53 308 ILE A N 1
ATOM 2477 C CA . ILE A 1 308 ? 29.790 -0.677 -31.028 1.00 58.53 308 ILE A CA 1
ATOM 2478 C C . ILE A 1 308 ? 29.095 -0.064 -32.247 1.00 58.53 308 ILE A C 1
ATOM 2480 O O . ILE A 1 308 ? 29.731 0.088 -33.285 1.00 58.53 308 ILE A O 1
ATOM 2484 N N . LEU A 1 309 ? 27.838 0.366 -32.107 1.00 53.44 309 LEU A N 1
ATOM 2485 C CA . LEU A 1 309 ? 27.127 1.159 -33.118 1.00 53.44 309 LEU A CA 1
ATOM 2486 C C . LEU A 1 309 ? 27.789 2.533 -33.341 1.00 53.44 309 LEU A C 1
ATOM 2488 O O . LEU A 1 309 ? 27.830 3.033 -34.460 1.00 53.44 309 LEU A O 1
ATOM 2492 N N . LYS A 1 310 ? 28.437 3.100 -32.312 1.00 55.47 310 LYS A N 1
ATOM 2493 C CA . LYS A 1 310 ? 29.375 4.239 -32.423 1.00 55.47 310 LYS A CA 1
ATOM 2494 C C . LYS A 1 310 ? 30.752 3.834 -32.990 1.00 55.47 310 LYS A C 1
ATOM 2496 O O . LYS A 1 310 ? 31.777 4.386 -32.586 1.00 55.47 310 LYS A O 1
ATOM 2501 N N . CYS A 1 311 ? 30.806 2.867 -33.909 1.00 45.84 311 CYS A N 1
ATOM 2502 C CA . CYS A 1 311 ? 32.045 2.414 -34.540 1.00 45.84 311 CYS A CA 1
ATOM 2503 C C . CYS A 1 311 ? 32.791 3.588 -35.201 1.00 45.84 311 CYS A C 1
ATOM 2505 O O . CYS A 1 311 ? 32.214 4.391 -35.938 1.00 45.84 311 CYS A O 1
ATOM 2507 N N . SER A 1 312 ? 34.107 3.656 -34.993 1.00 49.03 312 SER A N 1
ATOM 2508 C CA . SER A 1 312 ? 35.003 4.650 -35.600 1.00 49.03 312 SER A CA 1
ATOM 2509 C C . SER A 1 312 ? 35.073 4.569 -37.130 1.00 49.03 312 SER A C 1
ATOM 2511 O O . SER A 1 312 ? 35.510 5.524 -37.762 1.00 49.03 312 SER A O 1
ATOM 2513 N N . VAL A 1 313 ? 34.600 3.475 -37.738 1.00 50.78 313 VAL A N 1
ATOM 2514 C CA . VAL A 1 313 ? 34.459 3.334 -39.199 1.00 50.78 313 VAL A CA 1
ATOM 2515 C C . VAL A 1 313 ? 33.214 4.076 -39.719 1.00 50.78 313 VAL A C 1
ATOM 2517 O O . VAL A 1 313 ? 33.209 4.543 -40.854 1.00 50.78 313 VAL A O 1
ATOM 2520 N N . CYS A 1 314 ? 32.188 4.282 -38.882 1.00 50.03 314 CYS A N 1
ATOM 2521 C CA . CYS A 1 314 ? 30.995 5.078 -39.208 1.00 50.03 314 CYS A CA 1
ATOM 2522 C C . CYS A 1 314 ? 31.219 6.590 -39.016 1.00 50.03 314 CYS A C 1
ATOM 2524 O O . CYS A 1 314 ? 30.458 7.398 -39.542 1.00 50.03 314 CYS A O 1
ATOM 2526 N N . SER A 1 315 ? 32.273 6.981 -38.290 1.00 50.53 315 SER A N 1
ATOM 2527 C CA . SER A 1 315 ? 32.622 8.390 -38.030 1.00 50.53 315 SER A CA 1
ATOM 2528 C C . SER A 1 315 ? 33.139 9.136 -39.268 1.00 50.53 315 SER A C 1
ATOM 2530 O O . SER A 1 315 ? 33.230 10.360 -39.232 1.00 50.53 315 SER A O 1
ATOM 2532 N N . ASP A 1 316 ? 33.452 8.413 -40.349 1.00 47.91 316 ASP A N 1
ATOM 2533 C CA . ASP A 1 316 ? 33.909 8.971 -41.629 1.00 47.91 316 ASP A CA 1
ATOM 2534 C C . ASP A 1 316 ? 32.754 9.243 -42.616 1.00 47.91 316 ASP A C 1
ATOM 2536 O O . ASP A 1 316 ? 32.975 9.744 -43.720 1.00 47.91 316 ASP A O 1
ATOM 2540 N N . ARG A 1 317 ? 31.494 8.953 -42.239 1.00 53.81 317 ARG A N 1
ATOM 2541 C CA . ARG A 1 317 ? 30.335 9.460 -42.991 1.00 53.81 317 ARG A CA 1
ATOM 2542 C C . ARG A 1 317 ? 30.102 10.927 -42.613 1.00 53.81 317 ARG A C 1
ATOM 2544 O O . ARG A 1 317 ? 29.970 11.222 -41.424 1.00 53.81 317 ARG A O 1
ATOM 2551 N N . PRO A 1 318 ? 30.026 11.859 -43.581 1.00 58.03 318 PRO A N 1
ATOM 2552 C CA . PRO A 1 318 ? 29.742 13.253 -43.272 1.00 58.03 318 PRO A CA 1
ATOM 2553 C C . PRO A 1 318 ? 28.371 13.351 -42.596 1.00 58.03 318 PRO A C 1
ATOM 2555 O O . PRO A 1 318 ? 27.363 12.934 -43.162 1.00 58.03 318 PRO A O 1
ATOM 2558 N N . LYS A 1 319 ? 28.338 13.893 -41.374 1.00 67.44 319 LYS A N 1
ATOM 2559 C CA . LYS A 1 319 ? 27.088 14.147 -40.655 1.00 67.44 319 LYS A CA 1
ATOM 2560 C C . LYS A 1 319 ? 26.281 15.198 -41.411 1.00 67.44 319 LYS A C 1
ATOM 2562 O O . LYS A 1 319 ? 26.660 16.371 -41.420 1.00 67.44 319 LYS A O 1
ATOM 2567 N N . GLU A 1 320 ? 25.164 14.814 -42.019 1.00 81.12 320 GLU A N 1
ATOM 2568 C CA . GLU A 1 320 ? 24.256 15.785 -42.629 1.00 81.12 320 GLU A CA 1
ATOM 2569 C C . GLU A 1 320 ? 23.555 16.571 -41.518 1.00 81.12 320 GLU A C 1
ATOM 2571 O O . GLU A 1 320 ? 22.681 16.067 -40.812 1.00 81.12 320 GLU A O 1
ATOM 2576 N N . THR A 1 321 ? 24.002 17.811 -41.318 1.00 83.69 321 THR A N 1
ATOM 2577 C CA . THR A 1 321 ? 23.472 18.723 -40.303 1.00 83.69 321 THR A CA 1
ATOM 2578 C C . THR A 1 321 ? 22.946 19.979 -40.978 1.00 83.69 321 THR A C 1
ATOM 2580 O O . THR A 1 321 ? 23.685 20.672 -41.676 1.00 83.69 321 THR A O 1
ATOM 2583 N N . ILE A 1 322 ? 21.684 20.309 -40.725 1.00 88.44 322 ILE A N 1
ATOM 2584 C CA . ILE A 1 322 ? 21.077 21.584 -41.093 1.00 88.44 322 ILE A CA 1
ATOM 2585 C C . ILE A 1 322 ? 21.015 22.436 -39.833 1.00 88.44 322 ILE A C 1
ATOM 2587 O O . ILE A 1 322 ? 20.298 22.121 -38.884 1.00 88.44 322 ILE A O 1
ATOM 2591 N N . SER A 1 323 ? 21.768 23.533 -39.828 1.00 89.38 323 SER A N 1
ATOM 2592 C CA . SER A 1 323 ? 21.724 24.529 -38.762 1.00 89.38 323 SER A CA 1
ATOM 2593 C C . SER A 1 323 ? 21.420 25.893 -39.357 1.00 89.38 323 SER A C 1
ATOM 2595 O O . SER A 1 323 ? 22.202 26.425 -40.143 1.00 89.38 323 SER A O 1
ATOM 2597 N N . VAL A 1 324 ? 20.270 26.448 -38.982 1.00 88.38 324 VAL A N 1
ATOM 2598 C CA . VAL A 1 324 ? 19.834 27.800 -39.365 1.00 88.38 324 VAL A CA 1
ATOM 2599 C C . VAL A 1 324 ? 19.410 28.586 -38.119 1.00 88.38 324 VAL A C 1
ATOM 2601 O O . VAL A 1 324 ? 18.505 29.422 -38.148 1.00 88.38 324 VAL A O 1
ATOM 2604 N N . ALA A 1 325 ? 20.066 28.305 -36.994 1.00 90.19 325 ALA A N 1
ATOM 2605 C CA . ALA A 1 325 ? 19.800 28.966 -35.727 1.00 90.19 325 ALA A CA 1
ATOM 2606 C C . ALA A 1 325 ? 20.199 30.452 -35.734 1.00 90.19 325 ALA A C 1
ATOM 2608 O O . ALA A 1 325 ? 21.074 30.858 -36.500 1.00 90.19 325 ALA A O 1
ATOM 2609 N N . ASN A 1 326 ? 19.597 31.244 -34.844 1.00 92.31 326 ASN A N 1
ATOM 2610 C CA . ASN A 1 326 ? 19.851 32.684 -34.676 1.00 92.31 326 ASN A CA 1
ATOM 2611 C C . ASN A 1 326 ? 19.543 33.512 -35.930 1.00 92.31 326 ASN A C 1
ATOM 2613 O O . ASN A 1 326 ? 20.339 34.349 -36.359 1.00 92.31 326 ASN A O 1
ATOM 2617 N N . ASN A 1 327 ? 18.376 33.275 -36.521 1.00 92.88 327 ASN A N 1
ATOM 2618 C CA . ASN A 1 327 ? 17.888 34.033 -37.666 1.00 92.88 327 ASN A CA 1
ATOM 2619 C C . ASN A 1 327 ? 16.507 34.635 -37.361 1.00 92.88 327 ASN A C 1
ATOM 2621 O O . ASN A 1 327 ? 15.995 34.582 -36.247 1.00 92.88 327 ASN A O 1
ATOM 2625 N N . SER A 1 328 ? 15.903 35.281 -38.355 1.00 93.69 328 SER A N 1
ATOM 2626 C CA . SER A 1 328 ? 14.537 35.816 -38.269 1.00 93.69 328 SER A CA 1
ATOM 2627 C C . SER A 1 328 ? 13.551 35.008 -39.116 1.00 93.69 328 SER A C 1
ATOM 2629 O O . SER A 1 328 ? 12.602 35.577 -39.657 1.00 93.69 328 SER A O 1
ATOM 2631 N N . LEU A 1 329 ? 13.786 33.697 -39.269 1.00 93.00 329 LEU A N 1
ATOM 2632 C CA . LEU A 1 329 ? 12.896 32.820 -40.032 1.00 93.00 329 LEU A CA 1
ATOM 2633 C C . LEU A 1 329 ? 11.509 32.807 -39.392 1.00 93.00 329 LEU A C 1
ATOM 2635 O O . LEU A 1 329 ? 11.392 32.724 -38.174 1.00 93.00 329 LEU A O 1
ATOM 2639 N N . ASN A 1 330 ? 10.467 32.897 -40.212 1.00 92.12 330 ASN A N 1
ATOM 2640 C CA . ASN A 1 330 ? 9.076 32.930 -39.779 1.00 92.12 330 ASN A CA 1
ATOM 2641 C C . ASN A 1 330 ? 8.245 31.877 -40.528 1.00 92.12 330 ASN A C 1
ATOM 2643 O O . ASN A 1 330 ? 8.754 31.174 -41.400 1.00 92.12 330 ASN A O 1
ATOM 2647 N N . GLY A 1 331 ? 6.965 31.759 -40.172 1.00 93.31 331 GLY A N 1
ATOM 2648 C CA . GLY A 1 331 ? 6.093 30.702 -40.690 1.00 93.31 331 GLY A CA 1
ATOM 2649 C C . GLY A 1 331 ? 6.282 29.376 -39.951 1.00 93.31 331 GLY A C 1
ATOM 2650 O O . GLY A 1 331 ? 6.906 29.338 -38.891 1.00 93.31 331 GLY A O 1
ATOM 2651 N N . SER A 1 332 ? 5.687 28.307 -40.474 1.00 95.50 332 SER A N 1
ATOM 2652 C CA . SER A 1 332 ? 5.735 26.971 -39.873 1.00 95.50 332 SER A CA 1
ATOM 2653 C C . SER A 1 332 ? 6.890 26.129 -40.384 1.00 95.50 332 SER A C 1
ATOM 2655 O O . SER A 1 332 ? 7.374 26.326 -41.497 1.00 95.50 332 SER A O 1
ATOM 2657 N N . ILE A 1 333 ? 7.291 25.143 -39.582 1.00 95.38 333 ILE A N 1
ATOM 2658 C CA . ILE A 1 333 ? 8.214 24.102 -40.034 1.00 95.38 333 ILE A CA 1
ATOM 2659 C C . ILE A 1 333 ? 7.507 23.306 -41.151 1.00 95.38 333 ILE A C 1
ATOM 2661 O O . ILE A 1 333 ? 6.394 22.823 -40.927 1.00 95.38 333 ILE A O 1
ATOM 2665 N N . PRO A 1 334 ? 8.097 23.197 -42.353 1.00 92.62 334 PRO A N 1
ATOM 2666 C CA . PRO A 1 334 ? 7.489 22.486 -43.474 1.00 92.62 334 PRO A CA 1
ATOM 2667 C C . PRO A 1 334 ? 7.442 20.979 -43.207 1.00 92.62 334 PRO A C 1
ATOM 2669 O O . PRO A 1 334 ? 8.396 20.408 -42.677 1.00 92.62 334 PRO A O 1
ATOM 2672 N N . ILE A 1 335 ? 6.355 20.318 -43.613 1.00 92.19 335 ILE A N 1
ATOM 2673 C CA . ILE A 1 335 ? 6.199 18.858 -43.465 1.00 92.19 335 ILE A CA 1
ATOM 2674 C C . ILE A 1 335 ? 7.236 18.091 -44.297 1.00 92.19 335 ILE A C 1
ATOM 2676 O O . ILE A 1 335 ? 7.629 16.979 -43.953 1.00 92.19 335 ILE A O 1
ATOM 2680 N N . GLU A 1 336 ? 7.730 18.715 -45.366 1.00 93.06 336 GLU A N 1
ATOM 2681 C CA . GLU A 1 336 ? 8.733 18.184 -46.280 1.00 93.06 336 GLU A CA 1
ATOM 2682 C C . GLU A 1 336 ? 10.092 17.961 -45.604 1.00 93.06 336 GLU A C 1
ATOM 2684 O O . GLU A 1 336 ? 10.927 17.249 -46.164 1.00 93.06 336 GLU A O 1
ATOM 2689 N N . ILE A 1 337 ? 10.314 18.505 -44.396 1.00 89.38 337 ILE A N 1
ATOM 2690 C CA . ILE A 1 337 ? 11.520 18.229 -43.605 1.00 89.38 337 ILE A CA 1
ATOM 2691 C C . ILE A 1 337 ? 11.715 16.722 -43.399 1.00 89.38 337 ILE A C 1
ATOM 2693 O O . ILE A 1 337 ? 12.846 16.249 -43.446 1.00 89.38 337 ILE A O 1
ATOM 2697 N N . GLY A 1 338 ? 10.625 15.953 -43.288 1.00 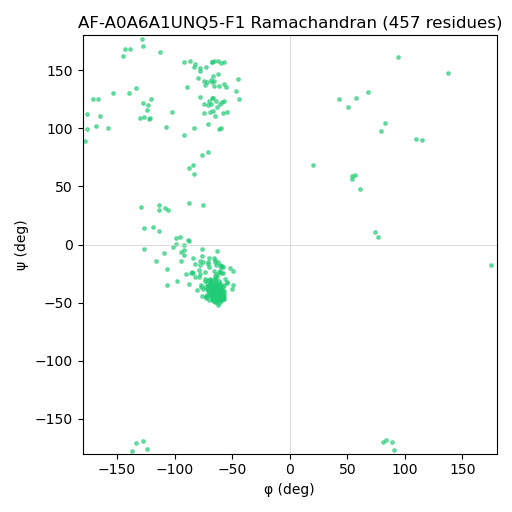87.81 338 GLY A N 1
ATOM 2698 C CA . GLY A 1 338 ? 10.658 14.500 -43.111 1.00 87.81 338 GLY A CA 1
ATOM 2699 C C . GLY A 1 338 ? 11.215 13.715 -44.301 1.00 87.81 338 GLY A C 1
ATOM 2700 O O . GLY A 1 338 ? 11.510 12.526 -44.162 1.00 87.81 338 GLY A O 1
ATOM 2701 N N . HIS A 1 339 ? 11.403 14.342 -45.469 1.00 90.19 339 HIS A N 1
ATOM 2702 C CA . HIS A 1 339 ? 12.036 13.702 -46.627 1.00 90.19 339 HIS A CA 1
ATOM 2703 C C . HIS A 1 339 ? 13.561 13.574 -46.490 1.00 90.19 339 HIS A C 1
ATOM 2705 O O . HIS A 1 339 ? 14.180 12.801 -47.223 1.00 90.19 339 HIS A O 1
ATOM 2711 N N . LEU A 1 340 ? 14.183 14.291 -45.552 1.00 88.19 340 LEU A N 1
ATOM 2712 C CA . LEU A 1 340 ? 15.635 14.329 -45.371 1.00 88.19 340 LEU A CA 1
ATOM 2713 C C . LEU A 1 340 ? 16.142 13.139 -44.539 1.00 88.19 340 LEU A C 1
ATOM 2715 O O . LEU A 1 340 ? 16.726 13.310 -43.478 1.00 88.19 340 LEU A O 1
ATOM 2719 N N . LYS A 1 341 ? 15.932 11.906 -45.014 1.00 84.25 341 LYS A N 1
ATOM 2720 C CA . LYS A 1 341 ? 16.179 10.662 -44.246 1.00 84.25 341 LYS A CA 1
ATOM 2721 C C . LYS A 1 341 ? 17.621 10.456 -43.748 1.00 84.25 341 LYS A C 1
ATOM 2723 O O . LYS A 1 341 ? 17.845 9.641 -42.858 1.00 84.25 341 LYS A O 1
ATOM 2728 N N . GLN A 1 342 ? 18.594 11.159 -44.324 1.00 83.31 342 GLN A N 1
ATOM 2729 C CA . GLN A 1 342 ? 20.006 11.085 -43.931 1.00 83.31 342 GLN A CA 1
ATOM 2730 C C . GLN A 1 342 ? 20.394 12.131 -42.872 1.00 83.31 342 GLN A C 1
ATOM 2732 O O . GLN A 1 342 ? 21.518 12.108 -42.375 1.00 83.31 342 GLN A O 1
ATOM 2737 N N . LEU A 1 343 ? 19.472 13.030 -42.506 1.00 87.69 343 LEU A N 1
ATOM 2738 C CA . LEU A 1 343 ? 19.743 14.115 -41.576 1.00 87.69 343 LEU A CA 1
ATOM 2739 C C . LEU A 1 343 ? 20.028 13.579 -40.168 1.00 87.69 343 LEU A C 1
ATOM 2741 O O . LEU A 1 343 ? 19.217 12.860 -39.588 1.00 87.69 343 LEU A O 1
ATOM 2745 N N . GLN A 1 344 ? 21.168 13.988 -39.616 1.00 89.81 344 GLN A N 1
ATOM 2746 C CA . GLN A 1 344 ? 21.611 13.651 -38.262 1.00 89.81 344 GLN A CA 1
ATOM 2747 C C . GLN A 1 344 ? 21.492 14.835 -37.300 1.00 89.81 344 GLN A C 1
ATOM 2749 O O . GLN A 1 344 ? 21.409 14.642 -36.091 1.00 89.81 344 GLN A O 1
ATOM 2754 N N . GLY A 1 345 ? 21.446 16.069 -37.804 1.00 93.00 345 GLY A N 1
ATOM 2755 C CA . GLY A 1 345 ? 21.245 17.244 -36.962 1.00 93.00 345 GLY A CA 1
ATOM 2756 C C . GLY A 1 345 ? 20.320 18.278 -37.588 1.00 93.00 345 GLY A C 1
ATOM 2757 O O . GLY A 1 345 ? 20.529 18.695 -38.724 1.00 93.00 345 GLY A O 1
ATOM 2758 N N . LEU A 1 346 ? 19.330 18.728 -36.822 1.00 95.31 346 LEU A N 1
ATOM 2759 C CA . LEU A 1 346 ? 18.414 19.807 -37.169 1.00 95.31 346 LEU A CA 1
ATOM 2760 C C . LEU A 1 346 ? 18.415 20.856 -36.055 1.00 95.31 346 LEU A C 1
ATOM 2762 O O . LEU A 1 346 ? 17.906 20.621 -34.961 1.00 95.31 346 LEU A O 1
ATOM 2766 N N . CYS A 1 347 ? 18.976 22.028 -36.340 1.00 95.00 347 CYS A N 1
ATOM 2767 C CA . CYS A 1 347 ? 19.025 23.149 -35.408 1.00 95.00 347 CYS A CA 1
ATOM 2768 C C . CYS A 1 347 ? 18.334 24.373 -36.017 1.00 95.00 347 CYS A C 1
ATOM 2770 O O . CYS A 1 347 ? 18.833 24.993 -36.959 1.00 95.00 347 CYS A O 1
ATOM 2772 N N . LEU A 1 348 ? 17.166 24.706 -35.475 1.00 95.56 348 LEU A N 1
ATOM 2773 C CA . LEU A 1 348 ? 16.315 25.825 -35.886 1.00 95.56 348 LEU A CA 1
ATOM 2774 C C . LEU A 1 348 ? 16.116 26.836 -34.747 1.00 95.56 348 LEU A C 1
ATOM 2776 O O . LEU A 1 348 ? 15.208 27.670 -34.809 1.00 95.56 348 LEU A O 1
ATOM 2780 N N . SER A 1 349 ? 16.933 26.766 -33.697 1.00 95.81 349 SER A N 1
ATOM 2781 C CA . SER A 1 349 ? 16.725 27.566 -32.495 1.00 95.81 349 SER A CA 1
ATOM 2782 C C . SER A 1 349 ? 16.918 29.063 -32.712 1.00 95.81 349 SER A C 1
ATOM 2784 O O . SER A 1 349 ? 17.597 29.488 -33.646 1.00 95.81 349 SER A O 1
ATOM 2786 N N . HIS A 1 350 ? 16.318 29.881 -31.849 1.00 96.12 350 HIS A N 1
ATOM 2787 C CA . HIS A 1 350 ? 16.403 31.345 -31.914 1.00 96.12 350 HIS A CA 1
ATOM 2788 C C . HIS A 1 350 ? 15.921 31.892 -33.268 1.00 96.12 350 HIS A C 1
ATOM 2790 O O . HIS A 1 350 ? 16.674 32.518 -34.017 1.00 96.12 350 HIS A O 1
ATOM 2796 N N . ASN A 1 351 ? 14.659 31.613 -33.589 1.00 96.38 351 ASN A N 1
ATOM 2797 C CA . ASN A 1 351 ? 13.964 32.1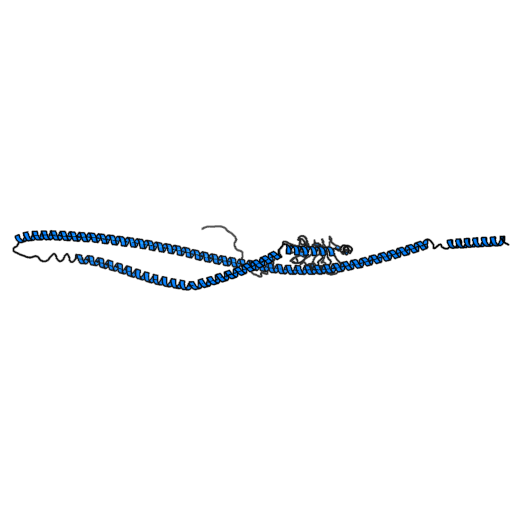00 -34.780 1.00 96.38 351 ASN A CA 1
ATOM 2798 C C . ASN A 1 351 ? 12.534 32.558 -34.416 1.00 96.38 351 ASN A C 1
ATOM 2800 O O . ASN A 1 351 ? 12.124 32.550 -33.258 1.00 96.38 351 ASN A O 1
ATOM 2804 N N . ASN A 1 352 ? 11.754 32.979 -35.414 1.00 95.75 352 ASN A N 1
ATOM 2805 C CA . ASN A 1 352 ? 10.346 33.365 -35.274 1.00 95.75 352 ASN A CA 1
ATOM 2806 C C . ASN A 1 352 ? 9.396 32.296 -35.852 1.00 95.75 352 ASN A C 1
ATOM 2808 O O . ASN A 1 352 ? 8.319 32.634 -36.356 1.00 95.75 352 ASN A O 1
ATOM 2812 N N . LEU A 1 353 ? 9.786 31.015 -35.823 1.00 96.94 353 LEU A N 1
ATOM 2813 C CA . LEU A 1 353 ? 8.961 29.923 -36.345 1.00 96.94 353 LEU A CA 1
ATOM 2814 C C . LEU A 1 353 ? 7.711 29.749 -35.479 1.00 96.94 353 LEU A C 1
ATOM 2816 O O . LEU A 1 353 ? 7.774 29.854 -34.259 1.00 96.94 353 LEU A O 1
ATOM 2820 N N . SER A 1 354 ? 6.566 29.492 -36.101 1.00 94.50 354 SER A N 1
ATOM 2821 C CA . SER A 1 354 ? 5.247 29.443 -35.455 1.00 94.50 354 SER A CA 1
ATOM 2822 C C . SER A 1 354 ? 4.404 28.286 -35.986 1.00 94.50 354 SER A C 1
ATOM 2824 O O . SER A 1 354 ? 4.748 27.665 -36.984 1.00 94.50 354 SER A O 1
ATOM 2826 N N . GLY A 1 355 ? 3.285 27.979 -35.333 1.00 94.94 355 GLY A N 1
ATOM 2827 C CA . GLY A 1 355 ? 2.494 26.792 -35.668 1.00 94.94 355 GLY A CA 1
ATOM 2828 C C . GLY A 1 355 ? 3.033 25.534 -34.986 1.00 94.94 355 GLY A C 1
ATOM 2829 O O . GLY A 1 355 ? 3.841 25.622 -34.064 1.00 94.94 355 GLY A O 1
ATOM 2830 N N . LYS A 1 356 ? 2.540 24.367 -35.405 1.00 96.69 356 LYS A N 1
ATOM 2831 C CA . LYS A 1 356 ? 2.825 23.092 -34.734 1.00 96.69 356 LYS A CA 1
ATOM 2832 C C . LYS A 1 356 ? 4.165 22.500 -35.150 1.00 96.69 356 LYS A C 1
ATOM 2834 O O . LYS A 1 356 ? 4.635 22.736 -36.261 1.00 96.69 356 LYS A O 1
ATOM 2839 N N . ILE A 1 357 ? 4.732 21.680 -34.270 1.00 96.88 357 ILE A N 1
ATOM 2840 C CA . ILE A 1 357 ? 5.800 20.750 -34.637 1.00 96.88 357 ILE A CA 1
ATOM 2841 C C . ILE A 1 357 ? 5.170 19.682 -35.549 1.00 96.88 357 ILE A C 1
ATOM 2843 O O . ILE A 1 357 ? 4.209 19.043 -35.122 1.00 96.88 357 ILE A O 1
ATOM 2847 N N . PRO A 1 358 ? 5.633 19.508 -36.798 1.00 95.06 358 PRO A N 1
ATOM 2848 C CA . PRO A 1 358 ? 5.061 18.523 -37.702 1.00 95.06 358 PRO A CA 1
ATOM 2849 C C . PRO A 1 358 ? 5.475 17.109 -37.294 1.00 95.06 358 PRO A C 1
ATOM 2851 O O . PRO A 1 358 ? 6.651 16.853 -37.018 1.00 95.06 358 PRO A O 1
ATOM 2854 N N . ASP A 1 359 ? 4.522 16.177 -37.330 1.00 93.94 359 ASP A N 1
ATOM 2855 C CA . ASP A 1 359 ? 4.755 14.762 -37.021 1.00 93.94 359 ASP A CA 1
ATOM 2856 C C . ASP A 1 359 ? 5.861 14.172 -37.906 1.00 93.94 359 ASP A C 1
ATOM 2858 O O . ASP A 1 359 ? 6.616 13.322 -37.458 1.00 93.94 359 ASP A O 1
ATOM 2862 N N . GLN A 1 360 ? 6.024 14.690 -39.130 1.00 95.31 360 GLN A N 1
ATOM 2863 C CA . GLN A 1 360 ? 7.041 14.297 -40.110 1.00 95.31 360 GLN A CA 1
ATOM 2864 C C . GLN A 1 360 ? 8.490 14.557 -39.657 1.00 95.31 360 GLN A C 1
ATOM 2866 O O . GLN A 1 360 ? 9.422 14.157 -40.347 1.00 95.31 360 GLN A O 1
ATOM 2871 N N . ILE A 1 361 ? 8.734 15.190 -38.508 1.00 94.06 361 ILE A N 1
ATOM 2872 C CA . ILE A 1 361 ? 10.078 15.179 -37.910 1.00 94.06 361 ILE A CA 1
ATOM 2873 C C . ILE A 1 361 ? 10.434 13.776 -37.399 1.00 94.06 361 ILE A C 1
ATOM 2875 O O . ILE A 1 361 ? 11.598 13.398 -37.482 1.00 94.06 361 ILE A O 1
ATOM 2879 N N . SER A 1 362 ? 9.460 12.963 -36.961 1.00 91.81 362 SER A N 1
ATOM 2880 C CA . SER A 1 362 ? 9.708 11.576 -36.517 1.00 91.81 362 SER A CA 1
ATOM 2881 C C . SER A 1 362 ? 10.226 10.656 -37.620 1.00 91.81 362 SER A C 1
ATOM 2883 O O . SER A 1 362 ? 10.748 9.578 -37.366 1.00 91.81 362 SER A O 1
ATOM 2885 N N . ASP A 1 363 ? 10.048 11.091 -38.858 1.00 91.56 363 ASP A N 1
ATOM 2886 C CA . ASP A 1 363 ? 10.420 10.401 -40.080 1.00 91.56 363 ASP A CA 1
ATOM 2887 C C . ASP A 1 363 ? 11.937 10.467 -40.355 1.00 91.56 363 ASP A C 1
ATOM 2889 O O . ASP A 1 363 ? 12.434 9.783 -41.255 1.00 91.56 363 ASP A O 1
ATOM 2893 N N . LEU A 1 364 ? 12.664 11.286 -39.588 1.00 91.38 364 LEU A N 1
ATOM 2894 C CA . LEU A 1 364 ? 14.114 11.471 -39.619 1.00 91.38 364 LEU A CA 1
ATOM 2895 C C . LEU A 1 364 ? 14.806 10.457 -38.703 1.00 91.38 364 LEU A C 1
ATOM 2897 O O . LEU A 1 364 ? 15.405 10.810 -37.695 1.00 91.38 364 LEU A O 1
ATOM 2901 N N . THR A 1 365 ? 14.726 9.174 -39.042 1.00 86.56 365 THR A N 1
ATOM 2902 C CA . THR A 1 365 ? 15.122 8.081 -38.138 1.00 86.56 365 THR A CA 1
ATOM 2903 C C . THR A 1 365 ? 16.584 8.105 -37.689 1.00 86.56 365 THR A C 1
ATOM 2905 O O . THR A 1 365 ? 16.884 7.470 -36.691 1.00 86.56 365 THR A O 1
ATOM 2908 N N . ASN A 1 366 ? 17.475 8.824 -38.385 1.00 86.69 366 ASN A N 1
ATOM 2909 C CA . ASN A 1 366 ? 18.903 8.963 -38.057 1.00 86.69 366 ASN A CA 1
ATOM 2910 C C . ASN A 1 366 ? 19.236 10.224 -37.232 1.00 86.69 366 ASN A C 1
ATOM 2912 O O . ASN A 1 366 ? 20.411 10.537 -37.044 1.00 86.69 366 ASN A O 1
ATOM 2916 N N . LEU A 1 367 ? 18.230 10.981 -36.786 1.00 91.06 367 LEU A N 1
ATOM 2917 C CA . LEU A 1 367 ? 18.435 12.273 -36.137 1.00 91.06 367 LEU A CA 1
ATOM 2918 C C . LEU A 1 367 ? 19.049 12.112 -34.736 1.00 91.06 367 LEU A C 1
ATOM 2920 O O . LEU A 1 367 ? 18.450 11.511 -33.850 1.00 91.06 367 LEU A O 1
ATOM 2924 N N . GLU A 1 368 ? 20.225 12.705 -34.534 1.00 91.31 368 GLU A N 1
ATOM 2925 C CA . GLU A 1 368 ? 20.951 12.759 -33.259 1.00 91.31 368 GLU A CA 1
ATOM 2926 C C . GLU A 1 368 ? 20.714 14.080 -32.512 1.00 91.31 368 GLU A C 1
ATOM 2928 O O . GLU A 1 368 ? 20.743 14.123 -31.282 1.00 91.31 368 GLU A O 1
ATOM 2933 N N . ILE A 1 369 ? 20.502 15.180 -33.243 1.00 93.31 369 ILE A N 1
ATOM 2934 C CA . ILE A 1 369 ? 20.352 16.528 -32.681 1.00 93.31 369 ILE A CA 1
ATOM 2935 C C . ILE A 1 369 ? 19.067 17.166 -33.206 1.00 93.31 369 ILE A C 1
ATOM 2937 O O . ILE A 1 369 ? 18.925 17.363 -34.411 1.00 93.31 369 ILE A O 1
ATOM 2941 N N . LEU A 1 370 ? 18.173 17.560 -32.301 1.00 96.25 370 LEU A N 1
ATOM 2942 C CA . LEU A 1 370 ? 16.980 18.351 -32.594 1.00 96.25 370 LEU A CA 1
ATOM 2943 C C . LEU A 1 370 ? 16.893 19.539 -31.635 1.00 96.25 370 LEU A C 1
ATOM 2945 O O . LEU A 1 370 ? 16.584 19.380 -30.456 1.00 96.25 370 LEU A O 1
ATOM 2949 N N . ASP A 1 371 ? 17.132 20.741 -32.147 1.00 96.62 371 ASP A N 1
ATOM 2950 C CA . ASP A 1 371 ? 16.994 21.976 -31.377 1.00 96.62 371 ASP A CA 1
ATOM 2951 C C . ASP A 1 371 ? 15.997 22.920 -32.055 1.00 96.62 371 ASP A C 1
ATOM 2953 O O . ASP A 1 371 ? 16.270 23.499 -33.108 1.00 96.62 371 ASP A O 1
ATOM 2957 N N . LEU A 1 372 ? 14.827 23.061 -31.436 1.00 96.94 372 LEU A N 1
ATOM 2958 C CA . LEU A 1 372 ? 13.736 23.948 -31.844 1.00 96.94 372 LEU A CA 1
ATOM 2959 C C . LEU A 1 372 ? 13.513 25.078 -30.824 1.00 96.94 372 LEU A C 1
ATOM 2961 O O . LEU A 1 372 ? 12.490 25.769 -30.869 1.00 96.94 372 LEU A O 1
ATOM 2965 N N . SER A 1 373 ? 14.436 25.254 -29.878 1.00 97.19 373 SER A N 1
ATOM 2966 C CA . SER A 1 373 ? 14.268 26.184 -28.763 1.00 97.19 373 SER A CA 1
ATOM 2967 C C . SER A 1 373 ? 14.216 27.655 -29.189 1.00 97.19 373 SER A C 1
ATOM 2969 O O . SER A 1 373 ? 14.691 28.021 -30.262 1.00 97.19 373 SER A O 1
ATOM 2971 N N . ALA A 1 374 ? 13.632 28.515 -28.353 1.00 97.12 374 ALA A N 1
ATOM 2972 C CA . ALA A 1 374 ? 13.499 29.951 -28.610 1.00 97.12 374 ALA A CA 1
ATOM 2973 C C . ALA A 1 374 ? 12.820 30.246 -29.964 1.00 97.12 374 ALA A C 1
ATOM 2975 O O . ALA A 1 374 ? 13.391 30.880 -30.851 1.00 97.12 374 ALA A O 1
ATOM 2976 N N . ASN A 1 375 ? 11.593 29.748 -30.110 1.00 98.00 375 ASN A N 1
ATOM 2977 C CA . ASN A 1 375 ? 10.706 29.993 -31.246 1.00 98.00 375 ASN A CA 1
ATOM 2978 C C . ASN A 1 375 ? 9.293 30.347 -30.733 1.00 98.00 375 ASN A C 1
ATOM 2980 O O . ASN A 1 375 ? 9.069 30.592 -29.548 1.00 98.00 375 ASN A O 1
ATOM 2984 N N . GLN A 1 376 ? 8.310 30.425 -31.628 1.00 96.81 376 GLN A N 1
ATOM 2985 C CA . GLN A 1 376 ? 6.903 30.692 -31.317 1.00 96.81 376 GLN A CA 1
ATOM 2986 C C . GLN A 1 376 ? 6.007 29.480 -31.628 1.00 96.81 376 GLN A C 1
ATOM 2988 O O . GLN A 1 376 ? 4.838 29.657 -31.984 1.00 96.81 376 GLN A O 1
ATOM 2993 N N . LEU A 1 377 ? 6.547 28.259 -31.526 1.00 97.62 377 LEU A N 1
ATOM 2994 C CA . LEU A 1 377 ? 5.828 27.017 -31.826 1.00 97.62 377 LEU A CA 1
ATOM 2995 C C . LEU A 1 377 ? 4.687 26.793 -30.828 1.00 97.62 377 LEU A C 1
ATOM 2997 O O . LEU A 1 377 ? 4.835 27.067 -29.639 1.00 97.62 377 LEU A O 1
ATOM 3001 N N . THR A 1 378 ? 3.551 26.304 -31.312 1.00 95.81 378 THR A N 1
ATOM 3002 C CA . THR A 1 378 ? 2.311 26.088 -30.550 1.00 95.81 378 THR A CA 1
ATOM 3003 C C . THR A 1 378 ? 1.805 24.656 -30.714 1.00 95.81 378 THR A C 1
ATOM 3005 O O . THR A 1 378 ? 2.284 23.913 -31.566 1.00 95.81 378 THR A O 1
ATOM 3008 N N . GLY A 1 379 ? 0.802 24.257 -29.931 1.00 95.00 379 GLY A N 1
ATOM 3009 C CA . GLY A 1 379 ? 0.243 22.905 -29.985 1.00 95.00 379 GLY A CA 1
ATOM 3010 C C . GLY A 1 379 ? 0.955 21.919 -29.063 1.00 95.00 379 GLY A C 1
ATOM 3011 O O . GLY A 1 379 ? 1.757 22.307 -28.213 1.00 95.00 379 GLY A O 1
ATOM 3012 N N . GLU A 1 380 ? 0.620 20.644 -29.238 1.00 95.69 380 GLU A N 1
ATOM 3013 C CA . GLU A 1 380 ? 1.171 19.531 -28.465 1.00 95.69 380 GLU A CA 1
ATOM 3014 C C . GLU A 1 380 ? 2.475 19.012 -29.074 1.00 95.69 380 GLU A C 1
ATOM 3016 O O . GLU A 1 380 ? 2.742 19.202 -30.264 1.00 95.69 380 GLU A O 1
ATOM 3021 N N . ILE A 1 381 ? 3.286 18.347 -28.250 1.00 95.19 381 ILE A N 1
ATOM 3022 C CA . ILE A 1 381 ? 4.477 17.628 -28.705 1.00 95.19 381 ILE A CA 1
ATOM 3023 C C . ILE A 1 381 ? 3.999 16.347 -29.406 1.00 95.19 381 ILE A C 1
ATOM 3025 O O . ILE A 1 381 ? 3.348 15.528 -28.752 1.00 95.19 381 ILE A O 1
ATOM 3029 N N . PRO A 1 382 ? 4.319 16.127 -30.694 1.00 93.31 382 PRO A N 1
ATOM 3030 C CA . PRO A 1 382 ? 3.943 14.898 -31.374 1.00 93.31 382 PRO A CA 1
ATOM 3031 C C . PRO A 1 382 ? 4.496 13.673 -30.652 1.00 93.31 382 PRO A C 1
ATOM 3033 O O . PRO A 1 382 ? 5.710 13.533 -30.490 1.00 93.31 382 PRO A O 1
ATOM 3036 N N . ALA A 1 383 ? 3.616 12.747 -30.271 1.00 89.44 383 ALA A N 1
ATOM 3037 C CA . ALA A 1 383 ? 4.031 11.476 -29.680 1.00 89.44 383 ALA A CA 1
ATOM 3038 C C . ALA A 1 383 ? 4.937 10.673 -30.632 1.00 89.44 383 ALA A C 1
ATOM 3040 O O . ALA A 1 383 ? 5.776 9.900 -30.178 1.00 89.44 383 ALA A O 1
ATOM 3041 N N . SER A 1 384 ? 4.830 10.908 -31.947 1.00 90.44 384 SER A N 1
ATOM 3042 C CA . SER A 1 384 ? 5.681 10.285 -32.962 1.00 90.44 384 SER A CA 1
ATOM 3043 C C . SER A 1 384 ? 7.167 10.619 -32.803 1.00 90.44 384 SER A C 1
ATOM 3045 O O . SER A 1 384 ? 8.000 9.816 -33.212 1.00 90.44 384 SER A O 1
ATOM 3047 N N . LEU A 1 385 ? 7.537 11.736 -32.159 1.00 91.12 385 LEU A N 1
ATOM 3048 C CA . LEU A 1 385 ? 8.944 12.058 -31.871 1.00 91.12 385 LEU A CA 1
ATOM 3049 C C . LEU A 1 385 ? 9.631 10.995 -31.001 1.00 91.12 385 LEU A C 1
ATOM 3051 O O . LEU A 1 385 ? 10.855 10.889 -31.021 1.00 91.12 385 LEU A O 1
ATOM 3055 N N . ALA A 1 386 ? 8.860 10.162 -30.295 1.00 86.38 386 ALA A N 1
ATOM 3056 C CA . ALA A 1 386 ? 9.369 8.989 -29.597 1.00 86.38 386 ALA A CA 1
ATOM 3057 C C . ALA A 1 386 ? 10.102 7.995 -30.514 1.00 86.38 386 ALA A C 1
ATOM 3059 O O . ALA A 1 386 ? 10.974 7.277 -30.032 1.00 86.38 386 ALA A O 1
ATOM 3060 N N . ASN A 1 387 ? 9.801 7.985 -31.817 1.00 84.81 387 ASN A N 1
ATOM 3061 C CA . ASN A 1 387 ? 10.391 7.075 -32.805 1.00 84.81 387 ASN A CA 1
ATOM 3062 C C . ASN A 1 387 ? 11.826 7.460 -33.226 1.00 84.81 387 ASN A C 1
ATOM 3064 O O . ASN A 1 387 ? 12.455 6.756 -34.012 1.00 84.81 387 ASN A O 1
ATOM 3068 N N . LEU A 1 388 ? 12.367 8.581 -32.739 1.00 87.94 388 LEU A N 1
ATOM 3069 C CA . LEU A 1 388 ? 13.712 9.058 -33.080 1.00 87.94 388 LEU A CA 1
ATOM 3070 C C . LEU A 1 388 ? 14.792 8.397 -32.214 1.00 87.94 388 LEU A C 1
ATOM 3072 O O . LEU A 1 388 ? 15.374 9.037 -31.349 1.00 87.94 388 LEU A O 1
ATOM 3076 N N . HIS A 1 389 ? 15.036 7.099 -32.378 1.00 83.31 389 HIS A N 1
ATOM 3077 C CA . HIS A 1 389 ? 15.831 6.285 -31.436 1.00 83.31 389 HIS A CA 1
ATOM 3078 C C . HIS A 1 389 ? 17.299 6.714 -31.218 1.00 83.31 389 HIS A C 1
ATOM 3080 O O . HIS A 1 389 ? 17.917 6.286 -30.242 1.00 83.31 389 HIS A O 1
ATOM 3086 N N . PHE A 1 390 ? 17.869 7.532 -32.108 1.00 85.50 390 PHE A N 1
ATOM 3087 C CA . PHE A 1 390 ? 19.256 8.008 -32.014 1.00 85.50 390 PHE A CA 1
ATOM 3088 C C . PHE A 1 390 ? 19.394 9.417 -31.423 1.00 85.50 390 PHE A C 1
ATOM 3090 O O . PHE A 1 390 ? 20.506 9.946 -31.374 1.00 85.50 390 PHE A O 1
ATOM 3097 N N . LEU A 1 391 ? 18.297 10.021 -30.959 1.00 88.38 391 LEU A N 1
ATOM 3098 C CA . LEU A 1 391 ? 18.291 11.390 -30.462 1.00 88.38 391 LEU A CA 1
ATOM 3099 C C . LEU A 1 391 ? 19.115 11.515 -29.168 1.00 88.38 391 LEU A C 1
ATOM 3101 O O . LEU A 1 391 ? 18.772 10.957 -28.130 1.00 88.38 391 LEU A O 1
ATOM 3105 N N . ASP A 1 392 ? 20.209 12.271 -29.233 1.00 87.38 392 ASP A N 1
ATOM 3106 C CA . ASP A 1 392 ? 21.158 12.500 -28.132 1.00 87.38 392 ASP A CA 1
ATOM 3107 C C . ASP A 1 392 ? 21.013 13.913 -27.553 1.00 87.38 392 ASP A C 1
ATOM 3109 O O . ASP A 1 392 ? 21.139 14.131 -26.348 1.00 87.38 392 ASP A O 1
ATOM 3113 N N . LYS A 1 393 ? 20.706 14.896 -28.409 1.00 89.44 393 LYS A N 1
ATOM 3114 C CA . LYS A 1 393 ? 20.498 16.293 -28.012 1.00 89.44 393 LYS A CA 1
ATOM 3115 C C . LYS A 1 393 ? 19.126 16.765 -28.451 1.00 89.44 393 LYS A C 1
ATOM 3117 O O . LYS A 1 393 ? 18.839 16.825 -29.643 1.00 89.44 393 LYS A O 1
ATOM 3122 N N . PHE A 1 394 ? 18.317 17.168 -27.483 1.00 95.19 394 PHE A N 1
ATOM 3123 C CA . PHE A 1 394 ? 16.953 17.623 -27.704 1.00 95.19 394 PHE A CA 1
ATOM 3124 C C . PHE A 1 394 ? 16.681 18.918 -26.940 1.00 95.19 394 PHE A C 1
ATOM 3126 O O . PHE A 1 394 ? 17.030 19.025 -25.765 1.00 95.19 394 PHE A O 1
ATOM 3133 N N . SER A 1 395 ? 16.050 19.900 -27.582 1.00 95.69 395 SER A N 1
ATOM 3134 C CA . SER A 1 395 ? 15.530 21.085 -26.899 1.00 95.69 395 SER A CA 1
ATOM 3135 C C . SER A 1 395 ? 14.348 21.690 -27.648 1.00 95.69 395 SER A C 1
ATOM 3137 O O . SER A 1 395 ? 14.417 21.956 -28.847 1.00 95.69 395 SER A O 1
ATOM 3139 N N . ILE A 1 396 ? 13.266 21.947 -26.918 1.00 96.31 396 ILE A N 1
ATOM 3140 C CA . ILE A 1 396 ? 12.068 22.665 -27.381 1.00 96.31 396 ILE A CA 1
ATOM 3141 C C . ILE A 1 396 ? 11.729 23.838 -26.449 1.00 96.31 396 ILE A C 1
ATOM 3143 O O . ILE A 1 396 ? 10.629 24.397 -26.499 1.00 96.31 396 ILE A O 1
ATOM 3147 N N . ALA A 1 397 ? 12.675 24.212 -25.587 1.00 96.56 397 ALA A N 1
ATOM 3148 C CA . ALA A 1 397 ? 12.513 25.238 -24.571 1.00 96.56 397 ALA A CA 1
ATOM 3149 C C . ALA A 1 397 ? 12.155 26.606 -25.175 1.00 96.56 397 ALA A C 1
ATOM 3151 O O . ALA A 1 397 ? 12.493 26.903 -26.319 1.00 96.56 397 ALA A O 1
ATOM 3152 N N . SER A 1 398 ? 11.515 27.471 -24.393 1.00 96.50 398 SER A N 1
ATOM 3153 C CA . SER A 1 398 ? 11.115 28.825 -24.791 1.00 96.50 398 SER A CA 1
ATOM 3154 C C . SER A 1 398 ? 10.269 28.842 -26.073 1.00 96.50 398 SER A C 1
ATOM 3156 O O . SER A 1 398 ? 10.625 29.486 -27.058 1.00 96.50 398 SER A O 1
ATOM 3158 N N . ASN A 1 399 ? 9.156 28.108 -26.058 1.00 97.81 399 ASN A N 1
ATOM 3159 C CA . ASN A 1 399 ? 8.121 28.109 -27.093 1.00 97.81 399 ASN A CA 1
ATOM 3160 C C . ASN A 1 399 ? 6.736 28.357 -26.449 1.00 97.81 399 ASN A C 1
ATOM 3162 O O . ASN A 1 399 ? 6.630 28.748 -25.288 1.00 97.81 399 ASN A O 1
ATOM 3166 N N . LYS A 1 400 ? 5.647 28.170 -27.201 1.00 96.56 400 LYS A N 1
ATOM 3167 C CA . LYS A 1 400 ? 4.253 28.285 -26.734 1.00 96.56 400 LYS A CA 1
ATOM 3168 C C . LYS A 1 400 ? 3.534 26.925 -26.772 1.00 96.56 400 LYS A C 1
ATOM 3170 O O . LYS A 1 400 ? 2.342 26.863 -27.084 1.00 96.56 400 LYS A O 1
ATOM 3175 N N . LEU A 1 401 ? 4.264 25.838 -26.514 1.00 96.44 401 LEU A N 1
ATOM 3176 C CA . LEU A 1 401 ? 3.730 24.475 -26.525 1.00 96.44 401 LEU A CA 1
ATOM 3177 C C . LEU A 1 401 ? 2.842 24.220 -25.301 1.00 96.44 401 LEU A C 1
ATOM 3179 O O . LEU A 1 401 ? 3.017 24.839 -24.245 1.00 96.44 401 LEU A O 1
ATOM 3183 N N . HIS A 1 402 ? 1.887 23.305 -25.450 1.00 93.94 402 HIS A N 1
ATOM 3184 C CA . HIS A 1 402 ? 0.964 22.925 -24.386 1.00 93.94 402 HIS A CA 1
ATOM 3185 C C . HIS A 1 402 ? 0.628 21.433 -24.396 1.00 93.94 402 HIS A C 1
ATOM 3187 O O . HIS A 1 402 ? 0.899 20.740 -25.369 1.00 93.94 402 HIS A O 1
ATOM 3193 N N . GLY A 1 403 ? -0.007 20.953 -23.327 1.00 92.25 403 GLY A N 1
ATOM 3194 C CA . GLY A 1 403 ? -0.416 19.556 -23.191 1.00 92.25 403 GLY A CA 1
ATOM 3195 C C . GLY A 1 403 ? 0.644 18.673 -22.521 1.00 92.25 403 GLY A C 1
ATOM 3196 O O . GLY A 1 403 ? 1.668 19.176 -22.046 1.00 92.25 403 GLY A O 1
ATOM 3197 N N . PRO A 1 404 ? 0.377 17.361 -22.423 1.00 93.25 404 PRO A N 1
ATOM 3198 C CA . PRO A 1 404 ? 1.265 16.432 -21.743 1.00 93.25 404 PRO A CA 1
ATOM 3199 C C . PRO A 1 404 ? 2.542 16.176 -22.550 1.00 93.25 404 PRO A C 1
ATOM 3201 O O . PRO A 1 404 ? 2.499 15.989 -23.766 1.00 93.25 404 PRO A O 1
ATOM 3204 N N . ILE A 1 405 ? 3.682 16.099 -21.863 1.00 93.25 405 ILE A N 1
ATOM 3205 C CA . ILE A 1 405 ? 4.906 15.528 -22.434 1.00 93.25 405 ILE A CA 1
ATOM 3206 C C . ILE A 1 405 ? 4.670 14.018 -22.637 1.00 93.25 405 ILE A C 1
ATOM 3208 O O . ILE A 1 405 ? 4.291 13.351 -21.670 1.00 93.25 405 ILE A O 1
ATOM 3212 N N . PRO A 1 406 ? 4.875 13.459 -23.851 1.00 89.62 406 PRO A N 1
ATOM 3213 C CA . PRO A 1 406 ? 4.611 12.047 -24.127 1.00 89.62 406 PRO A CA 1
ATOM 3214 C C . PRO A 1 406 ? 5.344 11.106 -23.160 1.00 89.62 406 PRO A C 1
ATOM 3216 O O . PRO A 1 406 ? 6.578 11.027 -23.156 1.00 89.62 406 PRO A O 1
ATOM 3219 N N . SER A 1 407 ? 4.578 10.388 -22.338 1.00 82.00 407 SER A N 1
ATOM 3220 C CA . SER A 1 407 ? 5.092 9.508 -21.288 1.00 82.00 407 SER A CA 1
ATOM 3221 C C . SER A 1 407 ? 5.489 8.125 -21.801 1.00 82.00 407 SER A C 1
ATOM 3223 O O . SER A 1 407 ? 4.983 7.661 -22.819 1.00 82.00 407 SER A O 1
ATOM 3225 N N . GLY A 1 408 ? 6.436 7.469 -21.120 1.00 73.31 408 GLY A N 1
ATOM 3226 C CA . GLY A 1 408 ? 6.942 6.150 -21.531 1.00 73.31 408 GLY A CA 1
ATOM 3227 C C . GLY A 1 408 ? 7.862 6.184 -22.759 1.00 73.31 408 GLY A C 1
ATOM 3228 O O . GLY A 1 408 ? 8.204 5.139 -23.304 1.00 73.31 408 GLY A O 1
ATOM 3229 N N . THR A 1 409 ? 8.282 7.376 -23.190 1.00 82.06 409 THR A N 1
ATOM 3230 C CA . THR A 1 409 ? 9.138 7.587 -24.365 1.00 82.06 409 THR A CA 1
ATOM 3231 C C . THR A 1 409 ? 10.516 8.110 -23.957 1.00 82.06 409 THR A C 1
ATOM 3233 O O . THR A 1 409 ? 10.704 8.612 -22.846 1.00 82.06 409 THR A O 1
ATOM 3236 N N . GLN A 1 410 ? 11.487 8.070 -24.876 1.00 83.94 410 GLN A N 1
ATOM 3237 C CA . GLN A 1 410 ? 12.811 8.671 -24.659 1.00 83.94 410 GLN A CA 1
ATOM 3238 C C . GLN A 1 410 ? 12.761 10.177 -24.343 1.00 83.94 410 GLN A C 1
ATOM 3240 O O . GLN A 1 410 ? 13.702 10.704 -23.756 1.00 83.94 410 GLN A O 1
ATOM 3245 N N . LEU A 1 411 ? 11.661 10.872 -24.663 1.00 86.50 411 LEU A N 1
ATOM 3246 C CA . LEU A 1 411 ? 11.502 12.296 -24.373 1.00 86.50 411 LEU A CA 1
ATOM 3247 C C . LEU A 1 411 ? 11.570 12.581 -22.861 1.00 86.50 411 LEU A C 1
ATOM 3249 O O . LEU A 1 411 ? 12.147 13.586 -22.448 1.00 86.50 411 LEU A O 1
ATOM 3253 N N . GLN A 1 412 ? 11.099 11.660 -22.016 1.00 87.00 412 GLN A N 1
ATOM 3254 C CA . GLN A 1 412 ? 11.192 11.806 -20.557 1.00 87.00 412 GLN A CA 1
ATOM 3255 C C . GLN A 1 412 ? 12.616 11.653 -20.005 1.00 87.00 412 GLN A C 1
ATOM 3257 O O . GLN A 1 412 ? 12.861 12.026 -18.861 1.00 87.00 412 GLN A O 1
ATOM 3262 N N . SER A 1 413 ? 13.554 11.119 -20.795 1.00 86.62 413 SER A N 1
ATOM 3263 C CA . SER A 1 413 ? 14.952 10.972 -20.371 1.00 86.62 413 SER A CA 1
ATOM 3264 C C . SER A 1 413 ? 15.751 12.277 -20.450 1.00 86.62 413 SER A C 1
ATOM 3266 O O . SER A 1 413 ? 16.802 12.394 -19.817 1.00 86.62 413 SER A O 1
ATOM 3268 N N . PHE A 1 414 ? 15.261 13.269 -21.203 1.00 88.94 414 PHE A N 1
ATOM 3269 C CA . PHE A 1 414 ? 15.913 14.570 -21.320 1.00 88.94 414 PHE A CA 1
ATOM 3270 C C . PHE A 1 414 ? 15.650 15.450 -20.094 1.00 88.94 414 PHE A C 1
ATOM 3272 O O . PHE A 1 414 ? 14.626 15.341 -19.422 1.00 88.94 414 PHE A O 1
ATOM 3279 N N . ASN A 1 415 ? 16.587 16.353 -19.804 1.00 90.94 415 ASN A N 1
ATOM 3280 C CA . ASN A 1 415 ? 16.503 17.254 -18.657 1.00 90.94 415 ASN A CA 1
ATOM 3281 C C . ASN A 1 415 ? 15.284 18.193 -18.772 1.00 90.94 415 ASN A C 1
ATOM 3283 O O . ASN A 1 415 ? 14.941 18.637 -19.868 1.00 90.94 415 ASN A O 1
ATOM 3287 N N . ALA A 1 416 ? 14.672 18.554 -17.640 1.00 90.94 416 ALA A N 1
ATOM 3288 C CA . ALA A 1 416 ? 13.584 19.531 -17.560 1.00 90.94 416 ALA A CA 1
ATOM 3289 C C . ALA A 1 416 ? 13.889 20.847 -18.307 1.00 90.94 416 ALA A C 1
ATOM 3291 O O . ALA A 1 416 ? 12.999 21.391 -18.960 1.00 90.94 416 ALA A O 1
ATOM 3292 N N . ILE A 1 417 ? 15.153 21.295 -18.310 1.00 91.69 417 ILE A N 1
ATOM 3293 C CA . ILE A 1 417 ? 15.616 22.502 -19.022 1.00 91.69 417 ILE A CA 1
ATOM 3294 C C . ILE A 1 417 ? 15.263 22.465 -20.519 1.00 91.69 417 ILE A C 1
ATOM 3296 O O . ILE A 1 417 ? 14.964 23.501 -21.107 1.00 91.69 417 ILE A O 1
ATOM 3300 N N . CYS A 1 418 ? 15.230 21.283 -21.143 1.00 94.19 418 CYS A N 1
ATOM 3301 C CA . CYS A 1 418 ? 14.881 21.113 -22.557 1.00 94.19 418 CYS A CA 1
ATOM 3302 C C . CYS A 1 418 ? 13.421 21.490 -22.875 1.00 94.19 418 CYS A C 1
ATOM 3304 O O . CYS A 1 418 ? 13.081 21.669 -24.045 1.00 94.19 418 CYS A O 1
ATOM 3306 N N . TYR A 1 419 ? 12.571 21.615 -21.851 1.00 94.56 419 TYR A N 1
ATOM 3307 C CA . TYR A 1 419 ? 11.134 21.886 -21.949 1.00 94.56 419 TYR A CA 1
ATOM 3308 C C . TYR A 1 419 ? 10.721 23.231 -21.335 1.00 94.56 419 TYR A C 1
ATOM 3310 O O . TYR A 1 419 ? 9.606 23.700 -21.583 1.00 94.56 419 TYR A O 1
ATOM 3318 N N . GLU A 1 420 ? 11.599 23.860 -20.549 1.00 92.44 420 GLU A N 1
ATOM 3319 C CA . GLU A 1 420 ? 11.332 25.112 -19.833 1.00 92.44 420 GLU A CA 1
ATOM 3320 C C . GLU A 1 420 ? 10.900 26.254 -20.760 1.00 92.44 420 GLU A C 1
ATOM 3322 O O . GLU A 1 420 ? 11.163 26.254 -21.957 1.00 92.44 420 GLU A O 1
ATOM 3327 N N . GLY A 1 421 ? 10.203 27.255 -20.218 1.00 90.25 421 GLY A N 1
ATOM 3328 C CA . GLY A 1 421 ? 9.712 28.390 -21.007 1.00 90.25 421 GLY A CA 1
ATOM 3329 C C . GLY A 1 421 ? 8.470 28.094 -21.858 1.00 90.25 421 GLY A C 1
ATOM 3330 O O . GLY A 1 421 ? 8.044 28.971 -22.599 1.00 90.25 421 GLY A O 1
ATOM 3331 N N . ASN A 1 422 ? 7.866 26.907 -21.725 1.00 93.88 422 ASN A N 1
ATOM 3332 C CA . ASN A 1 422 ? 6.551 26.563 -22.272 1.00 93.88 422 ASN A CA 1
ATOM 3333 C C . ASN A 1 422 ? 5.520 26.479 -21.132 1.00 93.88 422 ASN A C 1
ATOM 3335 O O . ASN A 1 422 ? 5.467 25.485 -20.411 1.00 93.88 422 ASN A O 1
ATOM 3339 N N . SER A 1 423 ? 4.693 27.510 -20.945 1.00 86.19 423 SER A N 1
ATOM 3340 C CA . SER A 1 423 ? 3.777 27.594 -19.791 1.00 86.19 423 SER A CA 1
ATOM 3341 C C . SER A 1 423 ? 2.613 26.597 -19.814 1.00 86.19 423 SER A C 1
ATOM 3343 O O . SER A 1 423 ? 2.010 26.356 -18.772 1.00 86.19 423 SER A O 1
ATOM 3345 N N . GLY A 1 424 ? 2.280 26.039 -20.980 1.00 89.44 424 GLY A N 1
ATOM 3346 C CA . GLY A 1 424 ? 1.184 25.084 -21.139 1.00 89.44 424 GLY A CA 1
ATOM 3347 C C . GLY A 1 424 ? 1.598 23.614 -21.059 1.00 89.44 424 GLY A C 1
ATOM 3348 O O . GLY A 1 424 ? 0.717 22.758 -21.137 1.00 89.44 424 GLY A O 1
ATOM 3349 N N . LEU A 1 425 ? 2.901 23.306 -20.987 1.00 93.81 425 LEU A N 1
ATOM 3350 C CA . LEU A 1 425 ? 3.385 21.927 -20.898 1.00 93.81 425 LEU A CA 1
ATOM 3351 C C . LEU A 1 425 ? 3.266 21.390 -19.471 1.00 93.81 425 LEU A C 1
ATOM 3353 O O . LEU A 1 425 ? 3.503 22.101 -18.491 1.00 93.81 425 LEU A O 1
ATOM 3357 N N . CYS A 1 426 ? 2.928 20.110 -19.371 1.00 92.44 426 CYS A N 1
ATOM 3358 C CA . CYS A 1 426 ? 2.770 19.407 -18.106 1.00 92.44 426 CYS A CA 1
ATOM 3359 C C . CYS A 1 426 ? 3.240 17.946 -18.214 1.00 92.44 426 CYS A C 1
ATOM 3361 O O . CYS A 1 426 ? 3.366 17.396 -19.308 1.00 92.44 426 CYS A O 1
ATOM 3363 N N . GLY A 1 427 ? 3.485 17.309 -17.072 1.00 89.00 427 GLY A N 1
ATOM 3364 C CA . GLY A 1 427 ? 3.982 15.938 -16.964 1.00 89.00 427 GLY A CA 1
ATOM 3365 C C . GLY A 1 427 ? 5.513 15.848 -16.834 1.00 89.00 427 GLY A C 1
ATOM 3366 O O . GLY A 1 427 ? 6.220 16.805 -17.162 1.00 89.00 427 GLY A O 1
ATOM 3367 N N . PRO A 1 428 ? 6.049 14.707 -16.353 1.00 88.06 428 PRO A N 1
ATOM 3368 C CA . PRO A 1 428 ? 7.492 14.500 -16.218 1.00 88.06 428 PRO A CA 1
ATOM 3369 C C . PRO A 1 428 ? 8.211 14.693 -17.566 1.00 88.06 428 PRO A C 1
ATOM 3371 O O . PRO A 1 428 ? 7.698 14.207 -18.579 1.00 88.06 428 PRO A O 1
ATOM 3374 N N . PRO A 1 429 ? 9.381 15.361 -17.614 1.00 87.94 429 PRO A N 1
ATOM 3375 C CA . PRO A 1 429 ? 10.260 15.738 -16.496 1.00 87.94 429 PRO A CA 1
ATOM 3376 C C . PRO A 1 429 ? 9.955 17.098 -15.834 1.00 87.94 429 PRO A C 1
ATOM 3378 O O . PRO A 1 429 ? 10.704 17.523 -14.955 1.00 87.94 429 PRO A O 1
ATOM 3381 N N . LEU A 1 430 ? 8.895 17.806 -16.237 1.00 87.75 430 LEU A N 1
ATOM 3382 C CA . LEU A 1 430 ? 8.514 19.071 -15.604 1.00 87.75 430 LEU A CA 1
ATOM 3383 C C . LEU A 1 430 ? 7.794 18.829 -14.261 1.00 87.75 430 LEU A C 1
ATOM 3385 O O . LEU A 1 430 ? 7.072 17.842 -14.116 1.00 87.75 430 LEU A O 1
ATOM 3389 N N . PRO A 1 431 ? 7.920 19.751 -13.285 1.00 81.12 431 PRO A N 1
ATOM 3390 C CA . PRO A 1 431 ? 7.225 19.647 -11.997 1.00 81.12 431 PRO A CA 1
ATOM 3391 C C . PRO A 1 431 ? 5.709 19.887 -12.106 1.00 81.12 431 PRO A C 1
ATOM 3393 O O . PRO A 1 431 ? 4.958 19.544 -11.195 1.00 81.12 431 PRO A O 1
ATOM 3396 N N . ASN A 1 432 ? 5.246 20.486 -13.207 1.00 81.12 432 ASN A N 1
ATOM 3397 C CA . ASN A 1 432 ? 3.839 20.807 -13.422 1.00 81.12 432 ASN A CA 1
ATOM 3398 C C . ASN A 1 432 ? 3.048 19.533 -13.750 1.00 81.12 432 ASN A C 1
ATOM 3400 O O . ASN A 1 432 ? 3.225 18.952 -14.819 1.00 81.12 432 ASN A O 1
ATOM 3404 N N . GLN A 1 433 ? 2.145 19.113 -12.864 1.00 79.44 433 GLN A N 1
ATOM 3405 C CA . GLN A 1 433 ? 1.239 17.993 -13.129 1.00 79.44 433 GLN A CA 1
ATOM 3406 C C . GLN A 1 433 ? 0.133 18.405 -14.107 1.00 79.44 433 GLN A C 1
ATOM 3408 O O . GLN A 1 433 ? -0.389 19.519 -14.041 1.00 79.44 433 GLN A O 1
ATOM 3413 N N . CYS A 1 434 ? -0.233 17.508 -15.025 1.00 83.38 434 CYS A N 1
ATOM 3414 C CA . CYS A 1 434 ? -1.353 17.753 -15.927 1.00 83.38 434 CYS A CA 1
ATOM 3415 C C . CYS A 1 434 ? -2.665 17.706 -15.142 1.00 83.38 434 CYS A C 1
ATOM 3417 O O . CYS A 1 434 ? -2.969 16.700 -14.504 1.00 83.38 434 CYS A O 1
ATOM 3419 N N . ALA A 1 435 ? -3.453 18.782 -15.191 1.00 76.50 435 ALA A N 1
ATOM 3420 C CA . ALA A 1 435 ? -4.781 18.782 -14.597 1.00 76.50 435 ALA A CA 1
ATOM 3421 C C . ALA A 1 435 ? -5.655 17.743 -15.317 1.00 76.50 435 ALA A C 1
ATOM 3423 O O . ALA A 1 435 ? -5.890 17.853 -16.522 1.00 76.50 435 ALA A O 1
ATOM 3424 N N . HIS A 1 436 ? -6.136 16.734 -14.586 1.00 51.16 436 HIS A N 1
ATOM 3425 C CA . HIS A 1 436 ? -7.181 15.847 -15.082 1.00 51.16 436 HIS A CA 1
ATOM 3426 C C . HIS A 1 436 ? -8.395 16.705 -15.445 1.00 51.16 436 HIS A C 1
ATOM 3428 O O . HIS A 1 436 ? -9.032 17.291 -14.571 1.00 51.16 436 HIS A O 1
ATOM 3434 N N . ILE A 1 437 ? -8.724 16.782 -16.735 1.00 47.53 437 ILE A N 1
ATOM 3435 C CA . ILE A 1 437 ? -10.004 17.324 -17.188 1.00 47.53 437 ILE A CA 1
ATOM 3436 C C . ILE A 1 437 ? -11.072 16.293 -16.800 1.00 47.53 437 ILE A C 1
ATOM 3438 O O . ILE A 1 437 ? -11.503 15.479 -17.612 1.00 47.53 437 ILE A O 1
ATOM 3442 N N . THR A 1 438 ? -11.485 16.289 -15.536 1.00 37.62 438 THR A N 1
ATOM 3443 C CA . THR A 1 438 ? -12.772 15.726 -15.137 1.00 37.62 438 THR A CA 1
ATOM 3444 C C . THR A 1 438 ? -13.806 16.815 -15.387 1.00 37.62 438 THR A C 1
ATOM 3446 O O . THR A 1 438 ? -13.918 17.800 -14.662 1.00 37.62 438 THR A O 1
ATOM 3449 N N . GLY A 1 439 ? -14.521 16.686 -16.505 1.00 37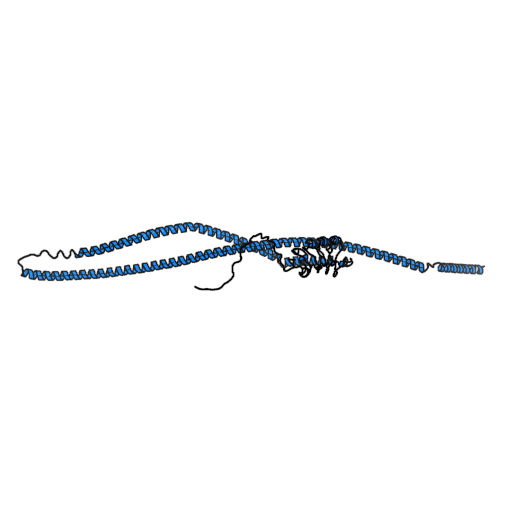.19 439 GLY A N 1
ATOM 3450 C CA . GLY A 1 439 ? -15.623 17.573 -16.840 1.00 37.19 439 GLY A CA 1
ATOM 3451 C C . GLY A 1 439 ? -16.720 17.474 -15.787 1.00 37.19 439 GLY A C 1
ATOM 3452 O O . GLY A 1 439 ? -17.543 16.566 -15.844 1.00 37.19 439 GLY A O 1
ATOM 3453 N N . ASN A 1 440 ? -16.754 18.426 -14.857 1.00 31.33 440 ASN A N 1
ATOM 3454 C CA . ASN A 1 440 ? -17.909 18.652 -14.006 1.00 31.33 440 ASN A CA 1
ATOM 3455 C C . ASN A 1 440 ? -18.794 19.703 -14.687 1.00 31.33 440 ASN A C 1
ATOM 3457 O O . ASN A 1 440 ? -18.583 20.908 -14.562 1.00 31.33 440 ASN A O 1
ATOM 3461 N N . LYS A 1 441 ? -19.777 19.226 -15.458 1.00 43.88 441 LYS A N 1
ATOM 3462 C CA . LYS A 1 441 ? -21.012 19.985 -15.665 1.00 43.88 441 LYS A CA 1
ATOM 3463 C C . LYS A 1 441 ? -21.750 19.977 -14.331 1.00 43.88 441 LYS A C 1
ATOM 3465 O O . LYS A 1 441 ? -22.190 18.922 -13.889 1.00 43.88 441 LYS A O 1
ATOM 3470 N N . GLY A 1 442 ? -21.882 21.142 -13.725 1.00 32.44 442 GLY A N 1
ATOM 3471 C CA . GLY A 1 442 ? -22.712 21.357 -12.553 1.00 32.44 442 GLY A CA 1
ATOM 3472 C C . GLY A 1 442 ? -23.045 22.831 -12.479 1.00 32.44 442 GLY A C 1
ATOM 3473 O O . GLY A 1 442 ? -22.193 23.634 -12.112 1.00 32.44 442 GLY A O 1
ATOM 3474 N N . ASP A 1 443 ? -24.257 23.149 -12.919 1.00 39.28 443 ASP A N 1
ATOM 3475 C CA . ASP A 1 443 ? -24.922 24.431 -12.745 1.00 39.28 443 ASP A CA 1
ATOM 3476 C C . ASP A 1 443 ? -24.772 24.950 -11.309 1.00 39.28 443 ASP A C 1
ATOM 3478 O O . ASP A 1 443 ? -24.826 24.169 -10.358 1.00 39.28 443 ASP A O 1
ATOM 3482 N N . ASN A 1 444 ? -24.608 26.266 -11.169 1.00 34.44 444 ASN A N 1
ATOM 3483 C CA . ASN A 1 444 ? -25.454 27.104 -10.316 1.00 34.44 444 ASN A CA 1
ATOM 3484 C C . ASN A 1 444 ? -25.006 28.563 -10.444 1.00 34.44 444 ASN A C 1
ATOM 3486 O O . ASN A 1 444 ? -24.162 29.064 -9.702 1.00 34.44 444 ASN A O 1
ATOM 3490 N N . ASP A 1 445 ? -25.617 29.226 -11.419 1.00 37.66 445 ASP A N 1
ATOM 3491 C CA . ASP A 1 445 ? -25.894 30.652 -11.354 1.00 37.66 445 ASP A CA 1
ATOM 3492 C C . ASP A 1 445 ? -26.929 30.925 -10.242 1.00 37.66 445 ASP A C 1
ATOM 3494 O O . ASP A 1 445 ? -27.887 30.169 -10.081 1.00 37.66 445 ASP A O 1
ATOM 3498 N N . ILE A 1 446 ? -26.754 32.073 -9.576 1.00 35.34 446 ILE A N 1
ATOM 3499 C CA . ILE A 1 446 ? -27.717 32.814 -8.735 1.00 35.34 446 ILE A CA 1
ATOM 3500 C C . ILE A 1 446 ? -27.860 32.335 -7.274 1.00 35.34 446 ILE A C 1
ATOM 3502 O O . ILE A 1 446 ? -28.559 31.377 -6.970 1.00 35.34 446 ILE A O 1
ATOM 3506 N N . HIS A 1 447 ? -27.270 33.097 -6.344 1.00 34.03 447 HIS A N 1
ATOM 3507 C CA . HIS A 1 447 ? -28.055 33.950 -5.438 1.00 34.03 447 HIS A CA 1
ATOM 3508 C C . HIS A 1 447 ? -27.171 34.993 -4.731 1.00 34.03 447 HIS A C 1
ATOM 3510 O O . HIS A 1 447 ? -26.320 34.674 -3.907 1.00 34.03 447 HIS A O 1
ATOM 3516 N N . ASP A 1 448 ? -27.409 36.235 -5.145 1.00 33.94 448 ASP A N 1
ATOM 3517 C CA . ASP A 1 448 ? -27.603 37.451 -4.354 1.00 33.94 448 ASP A CA 1
ATOM 3518 C C . ASP A 1 448 ? -26.612 37.864 -3.256 1.00 33.94 448 ASP A C 1
ATOM 3520 O O . ASP A 1 448 ? -26.453 37.260 -2.195 1.00 33.94 448 ASP A O 1
ATOM 3524 N N . GLU A 1 449 ? -26.048 39.044 -3.527 1.00 35.84 449 GLU A N 1
ATOM 3525 C CA . GLU A 1 449 ? -25.597 40.030 -2.560 1.00 35.84 449 GLU A CA 1
ATOM 3526 C C . GLU A 1 449 ? -26.619 40.232 -1.434 1.00 35.84 449 GLU A C 1
ATOM 3528 O O . GLU A 1 449 ? -27.742 40.642 -1.690 1.00 35.84 449 GLU A O 1
ATOM 3533 N N . GLU A 1 450 ? -26.192 40.078 -0.182 1.00 32.56 450 GLU A N 1
ATOM 3534 C CA . GLU A 1 450 ? -26.677 40.894 0.934 1.00 32.56 450 GLU A CA 1
ATOM 3535 C C . GLU A 1 450 ? -25.780 40.667 2.161 1.00 32.56 450 GLU A C 1
ATOM 3537 O O . GLU A 1 450 ? -25.879 39.660 2.856 1.00 32.56 450 GLU A O 1
ATOM 3542 N N . ASN A 1 451 ? -24.867 41.606 2.436 1.00 31.84 451 ASN A N 1
ATOM 3543 C CA . ASN A 1 451 ? -24.802 42.243 3.756 1.00 31.84 451 ASN A CA 1
ATOM 3544 C C . ASN A 1 451 ? -23.742 43.345 3.813 1.00 31.84 451 ASN A C 1
ATOM 3546 O O . ASN A 1 451 ? -22.550 43.131 4.043 1.00 31.84 451 ASN A O 1
ATOM 3550 N N . LYS A 1 452 ? -24.242 44.571 3.665 1.00 37.62 452 LYS A N 1
ATOM 3551 C CA . LYS A 1 452 ? -23.594 45.800 4.097 1.00 37.62 452 LYS A CA 1
ATOM 3552 C C . LYS A 1 452 ? -24.022 46.089 5.540 1.00 37.62 452 LYS A C 1
ATOM 3554 O O . LYS A 1 452 ? -25.205 46.110 5.843 1.00 37.62 452 LYS A O 1
ATOM 3559 N N . HIS A 1 453 ? -23.032 46.458 6.347 1.00 38.59 453 HIS A N 1
ATOM 3560 C CA . HIS A 1 453 ? -23.131 47.360 7.502 1.00 38.59 453 HIS A CA 1
ATOM 3561 C C . HIS A 1 453 ? -23.674 46.815 8.833 1.00 38.59 453 HIS A C 1
ATOM 3563 O O . HIS A 1 453 ? -24.851 46.880 9.161 1.00 38.59 453 HIS A O 1
ATOM 3569 N N . GLN A 1 454 ? -22.708 46.474 9.691 1.00 42.38 454 GLN A N 1
ATOM 3570 C CA . GLN A 1 454 ? -22.762 46.772 11.118 1.00 42.38 454 GLN A CA 1
ATOM 3571 C C . GLN A 1 454 ? -22.883 48.286 11.354 1.00 42.38 454 GLN A C 1
ATOM 3573 O O . GLN A 1 454 ? -21.969 49.034 11.004 1.00 42.38 454 GLN A O 1
ATOM 3578 N N . SER A 1 455 ? -23.929 48.713 12.059 1.00 35.31 455 SER A N 1
ATOM 3579 C CA . SER A 1 455 ? -23.829 49.737 13.106 1.00 35.31 455 SER A CA 1
ATOM 3580 C C . SER A 1 455 ? -25.136 49.861 13.901 1.00 35.31 455 SER A C 1
ATOM 3582 O O . SER A 1 455 ? -26.176 50.118 13.320 1.00 35.31 455 SER A O 1
ATOM 3584 N N . HIS A 1 456 ? -25.008 49.731 15.234 1.00 38.41 456 HIS A N 1
ATOM 3585 C CA . HIS A 1 456 ? -25.709 50.479 16.303 1.00 38.41 456 HIS A CA 1
ATOM 3586 C C . HIS A 1 456 ? -27.258 50.423 16.300 1.00 38.41 456 HIS A C 1
ATOM 3588 O O . HIS A 1 456 ? -27.898 50.801 15.338 1.00 38.41 456 HIS A O 1
ATOM 3594 N N . GLY A 1 457 ? -27.987 50.056 17.352 1.00 37.59 457 GLY A N 1
ATOM 3595 C CA . GLY A 1 457 ? -27.767 50.097 18.795 1.00 37.59 457 GLY A CA 1
ATOM 3596 C C . GLY A 1 457 ? -29.084 50.567 19.445 1.00 37.59 457 GLY A C 1
ATOM 3597 O O . GLY A 1 457 ? -29.765 51.394 18.848 1.00 37.59 457 GLY A O 1
ATOM 3598 N N . PHE A 1 458 ? -29.372 50.083 20.665 1.00 40.50 458 PHE A N 1
ATOM 3599 C CA . PHE A 1 458 ? -30.466 50.495 21.578 1.00 40.50 458 PHE A CA 1
ATOM 3600 C C . PHE A 1 458 ? -31.898 50.157 21.093 1.00 40.50 458 PHE A C 1
ATOM 3602 O O . PHE A 1 458 ? -32.248 50.423 19.952 1.00 40.50 458 PHE A O 1
ATOM 3609 N N . ILE A 1 459 ? -32.804 49.559 21.875 1.00 52.09 459 ILE A N 1
ATOM 3610 C CA . ILE A 1 459 ? -33.039 49.482 23.332 1.00 52.09 459 ILE A CA 1
ATOM 3611 C C . ILE A 1 459 ? -33.472 48.058 23.691 1.00 52.09 459 ILE A C 1
ATOM 3613 O O . ILE A 1 459 ? -34.198 47.459 22.867 1.00 52.09 459 ILE A O 1
#

Solvent-accessible surface area (backbone atoms only — not comparable to full-atom values): 25135 Å² total; per-residue (Å²): 110,73,70,57,57,50,53,51,49,52,51,50,52,52,49,50,52,52,54,50,55,54,47,68,70,64,67,59,72,44,74,62,56,56,50,49,52,49,51,49,50,51,52,52,51,49,52,51,50,52,54,50,52,49,52,55,48,51,54,50,50,50,53,50,51,54,51,43,52,55,44,51,53,52,50,54,52,52,52,52,51,51,54,51,52,50,54,53,47,60,48,51,54,48,52,51,52,53,51,53,53,51,50,52,52,51,50,54,53,50,54,51,51,49,53,51,51,52,52,52,50,52,51,50,52,53,50,51,52,51,51,52,51,51,52,48,52,51,52,54,51,51,54,50,51,52,51,51,50,51,51,53,51,52,53,52,52,52,50,51,51,52,49,52,51,52,51,51,51,50,50,51,49,49,50,50,48,50,52,49,49,50,51,44,49,58,50,38,72,71,70,44,98,75,85,85,89,85,82,81,81,72,66,70,66,62,64,61,61,63,58,60,55,54,57,55,53,53,55,51,51,55,54,50,54,54,50,56,51,54,53,50,53,53,51,51,52,53,52,52,51,59,49,52,52,52,53,50,65,61,45,52,60,58,50,53,52,50,52,50,50,51,52,51,51,54,52,52,51,52,51,51,52,50,53,51,50,54,50,50,52,52,49,49,56,55,68,25,74,66,37,55,47,50,51,50,50,51,51,50,50,51,50,50,45,55,50,56,68,61,34,78,81,62,69,75,56,83,77,41,60,53,74,61,48,73,45,82,51,61,54,57,67,63,60,68,62,26,73,47,52,72,32,26,28,44,32,50,22,40,26,49,32,26,49,50,68,48,58,36,59,28,53,21,52,52,23,28,33,42,31,51,20,40,27,50,31,28,51,54,66,50,64,49,52,52,59,28,81,51,56,77,42,71,30,52,16,35,23,53,30,28,48,61,47,53,75,100,34,69,68,44,76,49,62,44,73,30,49,39,66,23,88,49,46,15,30,62,58,45,90,44,72,65,78,78,85,74,84,76,86,72,91,80,85,87,84,79,92,83,86,84,78,91,74,88,79,90,134

InterPro domains:
  IPR001611 Leucine-rich repeat [PF00560] (343-364)
  IPR001611 Leucine-rich repeat [PF00560] (366-388)
  IPR001611 Leucine-rich repeat [PS51450] (366-389)
  IPR013956 E3 ubiquitin ligase Bre1 [PTHR23163] (3-322)
  IPR032675 Leucine-rich repeat domain superfamily [G3DSA:3.80.10.10] (267-441)